Protein AF-0000000087417021 (afdb_homodimer)

pLDDT: mean 82.57, std 13.75, range [22.78, 98.38]

Secondary structure (DSSP, 8-state):
-EEPPS-TT-HHHHHHHHHHHHHTT--TT-HHHHHHHHHHHHHHHHHHHH-HHHHHHHHHHHHHHHHHHHTS-EEEEEESS-S-EEESSS-----SEEEEESSS-EEEEEEEEE--SSTTPPEEEEHHHHHHHHHHHHHHT--EEEEEEETTTTEEEEEEGGGS-TTSSEEEE-HHHHHHT--GGGGT--EEEE-SPEEEEEEE-TTS--BPPTTS-----EEEEEEEETTEE--SHHHHHHHHHHHHHS--SEEEEEEEEETTEEEEEEEEEE----S-TT--S---EEEEEHHHHHHHHHHHHH-TTSS---SS-SS-HHHH-----TT---SSS-EEEE-----TT---------/-EEPPS-TT-HHHHHHHHHHHHHTT--TTSHHHHHHHHHHHHHHHHHHHH-HHHHHHHHHHHHHHHHHHHTS-EEEEEESS-S-EEESSS-----SEEEEESSS-EEEEEEEEE--SSTTPPEEEEHHHHHHHHHHHHHHT--EEEEEEETTTTEEEEEEGGGS-TTSSEEEE-HHHHHHT--GGGGT--EEEE-SPEEEEEEE-TTS--B--TTS-----EEEEEEEETTEE--SHHHHHHHHHHHHHS--SEEEEEEEEETTEEEEEEEEEE----S-TT------EEEEEHHHHHHHHHHHHH-TTSS---SS-SS-HHHH-----TT---SSS-EEEE-----TT---------

Nearest PDB structures (foldseek):
  2eo0-assembly2_A  TM=8.289E-01  e=4.405E-05  Sulfurisphaera tokodaii str. 7
  2wcw-assembly1_B  TM=7.571E-01  e=2.626E-05  Archaeoglobus fulgidus
  5bjr-assembly1_A  TM=3.533E-01  e=1.625E+00  Caenorhabditis elegans
  2raq-assembly1_A  TM=2.722E-01  e=2.166E+00  Methanothermobacter thermautotrophicus str. Delta H
  7jsr-assembly1_A  TM=1.990E-01  e=1.823E+00  Mycolicibacterium smegmatis MC2 155

Structure (mmCIF, N/CA/C/O backbone):
data_AF-0000000087417021-model_v1
#
loop_
_entity.id
_entity.type
_entity.pdbx_description
1 polymer 'Uncharacterized protein'
#
loop_
_atom_site.group_PDB
_atom_site.id
_atom_site.type_symbol
_atom_site.label_atom_id
_atom_site.label_alt_id
_atom_site.label_comp_id
_atom_site.label_asym_id
_atom_site.label_entity_id
_atom_site.label_seq_id
_atom_site.pdbx_PDB_ins_code
_atom_site.Cartn_x
_atom_site.Cartn_y
_atom_site.Cartn_z
_atom_site.occupancy
_atom_site.B_iso_or_equiv
_atom_site.auth_seq_id
_atom_site.auth_comp_id
_atom_site.auth_asym_id
_atom_site.auth_atom_id
_atom_site.pdbx_PDB_model_num
ATOM 1 N N . MET A 1 1 ? 10.109 14.477 8.867 1 87.25 1 MET A N 1
ATOM 2 C CA . MET A 1 1 ? 9.781 13.367 7.973 1 87.25 1 MET A CA 1
ATOM 3 C C . MET A 1 1 ? 9.703 13.836 6.523 1 87.25 1 MET A C 1
ATOM 5 O O . MET A 1 1 ? 9.336 14.984 6.258 1 87.25 1 MET A O 1
ATOM 9 N N . LEU A 1 2 ? 10.109 12.914 5.672 1 86.69 2 LEU A N 1
ATOM 10 C CA . LEU A 1 2 ? 10.094 13.219 4.246 1 86.69 2 LEU A CA 1
ATOM 11 C C . LEU A 1 2 ? 9.102 12.328 3.512 1 86.69 2 LEU A C 1
ATOM 13 O O . LEU A 1 2 ? 8.977 11.141 3.822 1 86.69 2 LEU A O 1
ATOM 17 N N . ARG A 1 3 ? 8.469 13.016 2.643 1 86.06 3 ARG A N 1
ATOM 18 C CA . ARG A 1 3 ? 7.586 12.266 1.76 1 86.06 3 ARG A CA 1
ATOM 19 C C . ARG A 1 3 ? 8.344 11.734 0.547 1 86.06 3 ARG A C 1
ATOM 21 O O . ARG A 1 3 ? 9.047 12.484 -0.127 1 86.06 3 ARG A O 1
ATOM 28 N N . HIS A 1 4 ? 8.164 10.43 0.306 1 83.81 4 HIS A N 1
ATOM 29 C CA . HIS A 1 4 ? 8.797 9.844 -0.87 1 83.81 4 HIS A CA 1
ATOM 30 C C . HIS A 1 4 ? 8.055 10.227 -2.145 1 83.81 4 HIS A C 1
ATOM 32 O O . HIS A 1 4 ? 6.824 10.312 -2.148 1 83.81 4 HIS A O 1
ATOM 38 N N . PRO A 1 5 ? 8.852 10.523 -3.082 1 69.94 5 PRO A N 1
ATOM 39 C CA . PRO A 1 5 ? 8.172 10.758 -4.359 1 69.94 5 PRO A CA 1
ATOM 40 C C . PRO A 1 5 ? 7.461 9.516 -4.887 1 69.94 5 PRO A C 1
ATOM 42 O O . PRO A 1 5 ? 7.855 8.391 -4.562 1 69.94 5 PRO A O 1
ATOM 45 N N . VAL A 1 6 ? 6.25 9.766 -5.211 1 58.97 6 VAL A N 1
ATOM 46 C CA . VAL A 1 6 ? 5.562 8.602 -5.754 1 58.97 6 VAL A CA 1
ATOM 47 C C . VAL A 1 6 ? 6.48 7.871 -6.734 1 58.97 6 VAL A C 1
ATOM 49 O O . VAL A 1 6 ? 7.414 8.469 -7.281 1 58.97 6 VAL A O 1
ATOM 52 N N . ASP A 1 7 ? 6.125 6.48 -7.078 1 58.25 7 ASP A N 1
ATOM 53 C CA . ASP A 1 7 ? 6.855 5.422 -7.773 1 58.25 7 ASP A CA 1
ATOM 54 C C . ASP A 1 7 ? 7.426 5.926 -9.094 1 58.25 7 ASP A C 1
ATOM 56 O O . ASP A 1 7 ? 6.691 6.074 -10.078 1 58.25 7 ASP A O 1
ATOM 60 N N . PRO A 1 8 ? 8.734 6.426 -8.961 1 53.34 8 PRO A N 1
ATOM 61 C CA . PRO A 1 8 ? 9.328 6.785 -10.25 1 53.34 8 PRO A CA 1
ATOM 62 C C . PRO A 1 8 ? 9.078 5.727 -11.328 1 53.34 8 PRO A C 1
ATOM 64 O O . PRO A 1 8 ? 9.023 6.051 -12.516 1 53.34 8 PRO A O 1
ATOM 67 N N . LYS A 1 9 ? 8.953 4.586 -10.852 1 56.19 9 LYS A N 1
ATOM 68 C CA . LYS A 1 9 ? 8.797 3.523 -11.836 1 56.19 9 LYS A CA 1
ATOM 69 C C . LYS A 1 9 ? 7.359 3.459 -12.359 1 56.19 9 LYS A C 1
ATOM 71 O O . LYS A 1 9 ? 7.098 2.846 -13.398 1 56.19 9 LYS A O 1
ATOM 76 N N . ASN A 1 10 ? 6.496 4.191 -11.828 1 60.44 10 ASN A N 1
ATOM 77 C CA . ASN A 1 10 ? 5.102 4.41 -12.188 1 60.44 10 ASN A CA 1
ATOM 78 C C . ASN A 1 10 ? 4.336 3.096 -12.297 1 60.44 10 ASN A C 1
ATOM 80 O O . ASN A 1 10 ? 3.545 2.908 -13.219 1 60.44 10 ASN A O 1
ATOM 84 N N . PHE A 1 11 ? 4.66 2.156 -11.406 1 63.78 11 PHE A N 1
ATOM 85 C CA . PHE A 1 11 ? 4 0.858 -11.508 1 63.78 11 PHE A CA 1
ATOM 86 C C . PHE A 1 11 ? 2.506 0.986 -11.234 1 63.78 11 PHE A C 1
ATOM 88 O O . PHE A 1 11 ? 1.696 0.284 -11.844 1 63.78 11 PHE A O 1
ATOM 95 N N . SER A 1 12 ? 2.268 1.925 -10.375 1 66.75 12 SER A N 1
ATOM 96 C CA . SER A 1 12 ? 0.853 2.121 -10.078 1 66.75 12 SER A CA 1
ATOM 97 C C . SER A 1 12 ? 0.086 2.566 -11.32 1 66.75 12 SER A C 1
ATOM 99 O O . SER A 1 12 ? -1.055 2.15 -11.531 1 66.75 12 SER A O 1
ATOM 101 N N . LEU A 1 13 ? 0.725 3.381 -12.008 1 68 13 LEU A N 1
ATOM 102 C CA . LEU A 1 13 ? 0.108 3.818 -13.258 1 68 13 LEU A CA 1
ATOM 103 C C . LEU A 1 13 ? -0.045 2.65 -14.227 1 68 13 LEU A C 1
ATOM 105 O O . LEU A 1 13 ? -1.107 2.471 -14.82 1 68 13 LEU A O 1
ATOM 109 N N . ILE A 1 14 ? 0.967 1.847 -14.281 1 71.19 14 ILE A N 1
ATOM 110 C CA . ILE A 1 14 ? 0.959 0.707 -15.188 1 71.19 14 ILE A CA 1
ATOM 111 C C . ILE A 1 14 ? -0.133 -0.277 -14.773 1 71.19 14 ILE A C 1
ATOM 113 O O . ILE A 1 14 ? -0.835 -0.829 -15.625 1 71.19 14 ILE A O 1
ATOM 117 N N . GLN A 1 15 ? -0.227 -0.373 -13.547 1 73.31 15 GLN A N 1
ATOM 118 C CA . GLN A 1 15 ? -1.258 -1.268 -13.031 1 73.31 15 GLN A CA 1
ATOM 119 C C . GLN A 1 15 ? -2.652 -0.763 -13.383 1 73.31 15 GLN A C 1
ATOM 121 O O . GLN A 1 15 ? -3.523 -1.548 -13.766 1 73.31 15 GLN A O 1
ATOM 126 N N . SER A 1 16 ? -2.801 0.508 -13.195 1 70.69 16 SER A N 1
ATOM 127 C CA . SER A 1 16 ? -4.098 1.087 -13.523 1 70.69 16 SER A CA 1
ATOM 128 C C . SER A 1 16 ? -4.418 0.928 -15.008 1 70.69 16 SER A C 1
ATOM 130 O O . SER A 1 16 ? -5.555 0.612 -15.375 1 70.69 16 SER A O 1
ATOM 132 N N . ILE A 1 17 ? -3.451 1.099 -15.75 1 73.31 17 ILE A N 1
ATOM 133 C CA . ILE A 1 17 ? -3.637 0.985 -17.188 1 73.31 17 ILE A CA 1
ATOM 134 C C . ILE A 1 17 ? -3.926 -0.467 -17.562 1 73.31 17 ILE A C 1
ATOM 136 O O . ILE A 1 17 ? -4.789 -0.741 -18.406 1 73.31 17 ILE A O 1
ATOM 140 N N . ASP A 1 18 ? -3.199 -1.323 -16.969 1 74.69 18 ASP A N 1
ATOM 141 C CA . ASP A 1 18 ? -3.418 -2.742 -17.219 1 74.69 18 ASP A CA 1
ATOM 142 C C . ASP A 1 18 ? -4.828 -3.164 -16.828 1 74.69 18 ASP A C 1
ATOM 144 O O . ASP A 1 18 ? -5.449 -3.994 -17.5 1 74.69 18 ASP A O 1
ATOM 148 N N . ASP A 1 19 ? -5.273 -2.662 -15.75 1 73.25 19 ASP A N 1
ATOM 149 C CA . ASP A 1 19 ? -6.629 -2.959 -15.297 1 73.25 19 ASP A CA 1
ATOM 150 C C . ASP A 1 19 ? -7.664 -2.521 -16.328 1 73.25 19 ASP A C 1
ATOM 152 O O . ASP A 1 19 ? -8.633 -3.24 -16.594 1 73.25 19 ASP A O 1
ATOM 156 N N . ILE A 1 20 ? -7.461 -1.323 -16.781 1 71.38 20 ILE A N 1
ATOM 157 C CA . ILE A 1 20 ? -8.375 -0.808 -17.797 1 71.38 20 ILE A CA 1
ATOM 158 C C . ILE A 1 20 ? -8.281 -1.661 -19.062 1 71.38 20 ILE A C 1
ATOM 160 O O . ILE A 1 20 ? -9.297 -1.974 -19.688 1 71.38 20 ILE A O 1
ATOM 164 N N . ALA A 1 21 ? -7.086 -1.982 -19.375 1 75.06 21 ALA A N 1
ATOM 165 C CA . ALA A 1 21 ? -6.871 -2.811 -20.562 1 75.06 21 ALA A CA 1
ATOM 166 C C . ALA A 1 21 ? -7.566 -4.16 -20.422 1 75.06 21 ALA A C 1
ATOM 168 O O . ALA A 1 21 ? -8.242 -4.617 -21.344 1 75.06 21 ALA A O 1
ATOM 169 N N . ARG A 1 22 ? -7.492 -4.703 -19.328 1 75.56 22 ARG A N 1
ATOM 170 C CA . ARG A 1 22 ? -8.094 -6.004 -19.062 1 75.56 22 ARG A CA 1
ATOM 171 C C . ARG A 1 22 ? -9.617 -5.914 -19.078 1 75.56 22 ARG A C 1
ATOM 173 O O . ARG A 1 22 ? -10.289 -6.793 -19.641 1 75.56 22 ARG A O 1
ATOM 180 N N . ALA A 1 23 ? -10.047 -4.922 -18.453 1 70.94 23 ALA A N 1
ATOM 181 C CA . ALA A 1 23 ? -11.492 -4.727 -18.406 1 70.94 23 ALA A CA 1
ATOM 182 C C . ALA A 1 23 ? -12.078 -4.594 -19.797 1 70.94 23 ALA A C 1
ATOM 184 O O . ALA A 1 23 ? -13.234 -4.953 -20.031 1 70.94 23 ALA A O 1
ATOM 185 N N . ASN A 1 24 ? -11.258 -4.168 -20.656 1 73.19 24 ASN A N 1
ATOM 186 C CA . ASN A 1 24 ? -11.727 -3.963 -22.016 1 73.19 24 ASN A CA 1
ATOM 187 C C . ASN A 1 24 ? -11.156 -5.012 -22.969 1 73.19 24 ASN A C 1
ATOM 189 O O . ASN A 1 24 ? -11.297 -4.895 -24.188 1 73.19 24 ASN A O 1
ATOM 193 N N . GLN A 1 25 ? 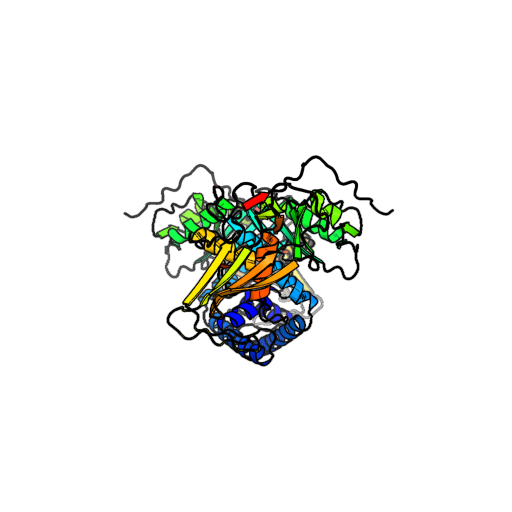-10.445 -5.98 -22.391 1 75.31 25 GLN A N 1
ATOM 194 C CA . GLN A 1 25 ? -9.867 -7.102 -23.125 1 75.31 25 GLN A CA 1
ATOM 195 C C . GLN A 1 25 ? -8.93 -6.605 -24.234 1 75.31 25 GLN A C 1
ATOM 197 O O . GLN A 1 25 ? -9.031 -7.035 -25.375 1 75.31 25 GLN A O 1
ATOM 202 N N . LEU A 1 26 ? -8.156 -5.605 -23.875 1 75.69 26 LEU A N 1
ATOM 203 C CA . LEU A 1 26 ? -7.18 -5.043 -24.797 1 75.69 26 LEU A CA 1
ATOM 204 C C . LEU A 1 26 ? -5.754 -5.332 -24.344 1 75.69 26 LEU A C 1
ATOM 206 O O . LEU A 1 26 ? -5.469 -5.293 -23.141 1 75.69 26 LEU A O 1
ATOM 210 N N . PRO A 1 27 ? -4.957 -5.625 -25.375 1 76.31 27 PRO A N 1
ATOM 211 C CA . PRO A 1 27 ? -3.553 -5.805 -25 1 76.31 27 PRO A CA 1
ATOM 212 C C . PRO A 1 27 ? -2.865 -4.488 -24.641 1 76.31 27 PRO A C 1
ATOM 214 O O . PRO A 1 27 ? -3.035 -3.488 -25.344 1 76.31 27 PRO A O 1
ATOM 217 N N . ILE A 1 28 ? -2.088 -4.445 -23.656 1 74.06 28 ILE A N 1
ATOM 218 C CA . ILE A 1 28 ? -1.475 -3.217 -23.156 1 74.06 28 ILE A CA 1
ATOM 219 C C . ILE A 1 28 ? -0.348 -2.787 -24.094 1 74.06 28 ILE A C 1
ATOM 221 O O . ILE A 1 28 ? 0.026 -1.611 -24.125 1 74.06 28 ILE A O 1
ATOM 225 N N . THR A 1 29 ? 0.204 -3.695 -24.891 1 72.94 29 THR A N 1
ATOM 226 C CA . THR A 1 29 ? 1.403 -3.41 -25.672 1 72.94 29 THR A CA 1
ATOM 227 C C . THR A 1 29 ? 1.037 -2.816 -27.031 1 72.94 29 THR A C 1
ATOM 229 O O . THR A 1 29 ? 1.891 -2.252 -27.719 1 72.94 29 THR A O 1
ATOM 232 N N . GLU A 1 30 ? -0.246 -2.881 -27.312 1 73.75 30 GLU A N 1
ATOM 233 C CA . GLU A 1 30 ? -0.657 -2.375 -28.609 1 73.75 30 GLU A CA 1
ATOM 234 C C . GLU A 1 30 ? -0.931 -0.875 -28.562 1 73.75 30 GLU A C 1
ATOM 236 O O . GLU A 1 30 ? -1.575 -0.388 -27.641 1 73.75 30 GLU A O 1
ATOM 241 N N . ASN A 1 31 ? -0.441 -0.189 -29.516 1 70.25 31 ASN A N 1
ATOM 242 C CA . ASN A 1 31 ? -0.551 1.266 -29.562 1 70.25 31 ASN A CA 1
ATOM 243 C C . ASN A 1 31 ? -2.008 1.718 -29.578 1 70.25 31 ASN A C 1
ATOM 245 O O . ASN A 1 31 ? -2.371 2.672 -28.891 1 70.25 31 ASN A O 1
ATOM 249 N N . LYS A 1 32 ? -2.756 1.063 -30.391 1 71.56 32 LYS A N 1
ATOM 250 C CA . LYS A 1 32 ? -4.164 1.439 -30.484 1 71.56 32 LYS A CA 1
ATOM 251 C C . LYS A 1 32 ? -4.852 1.304 -29.125 1 71.56 32 LYS A C 1
ATOM 253 O O . LYS A 1 32 ? -5.676 2.143 -28.75 1 71.56 32 LYS A O 1
ATOM 258 N N . THR A 1 33 ? -4.457 0.34 -28.453 1 73.88 33 THR A N 1
ATOM 259 C CA . THR A 1 33 ? -5.012 0.099 -27.125 1 73.88 33 THR A CA 1
ATOM 260 C C . THR A 1 33 ? -4.598 1.203 -26.172 1 73.88 33 THR A C 1
ATOM 262 O O . THR A 1 33 ? -5.402 1.646 -25.344 1 73.88 33 THR A O 1
ATOM 265 N N . GLN A 1 34 ? -3.441 1.689 -26.391 1 72 34 GLN A N 1
ATOM 266 C CA . GLN A 1 34 ? -2.93 2.723 -25.5 1 72 34 GLN A CA 1
ATOM 267 C C . GLN A 1 34 ? -3.746 4.008 -25.625 1 72 34 GLN A C 1
ATOM 269 O O . GLN A 1 34 ? -4.027 4.668 -24.625 1 72 34 GLN A O 1
ATOM 274 N N . GLU A 1 35 ? -4.121 4.273 -26.781 1 72.81 35 GLU A N 1
ATOM 275 C CA . GLU A 1 35 ? -4.926 5.473 -27 1 72.81 35 GLU A CA 1
ATOM 276 C C . GLU A 1 35 ? -6.293 5.352 -26.344 1 72.81 35 GLU A C 1
ATOM 278 O O . GLU A 1 35 ? -6.781 6.309 -25.734 1 72.81 35 GLU A O 1
ATOM 283 N N . LEU A 1 36 ? -6.848 4.219 -26.516 1 75.88 36 LEU A N 1
ATOM 284 C CA . LEU A 1 36 ? -8.148 3.977 -25.906 1 75.88 36 LEU A CA 1
ATOM 285 C C . LEU A 1 36 ? -8.062 4.023 -24.391 1 75.88 36 LEU A C 1
ATOM 287 O O . LEU A 1 36 ? -8.961 4.539 -23.719 1 75.88 36 LEU A O 1
ATOM 291 N N . LEU A 1 37 ? -7.043 3.525 -23.938 1 73.75 37 LEU A N 1
ATOM 292 C CA . LEU A 1 37 ? -6.82 3.504 -22.5 1 73.75 37 LEU A CA 1
ATOM 293 C C . LEU A 1 37 ? -6.648 4.918 -21.953 1 73.75 37 LEU A C 1
ATOM 295 O O . LEU A 1 37 ? -7.156 5.242 -20.875 1 73.75 37 LEU A O 1
ATOM 299 N N . LEU A 1 38 ? -6.062 5.668 -22.75 1 70.69 38 LEU A N 1
ATOM 300 C CA . LEU A 1 38 ? -5.852 7.051 -22.344 1 70.69 38 LEU A CA 1
ATOM 301 C C . LEU A 1 38 ? -7.168 7.816 -22.312 1 70.69 38 LEU A C 1
ATOM 303 O O . LEU A 1 38 ? -7.387 8.648 -21.422 1 70.69 38 LEU A O 1
ATOM 307 N N . GLU A 1 39 ? -7.934 7.5 -23.188 1 74.88 39 GLU A N 1
ATOM 308 C CA . GLU A 1 39 ? -9.242 8.141 -23.219 1 74.88 39 GLU A CA 1
ATOM 309 C C . GLU A 1 39 ? -10.07 7.758 -22 1 74.88 39 GLU A C 1
ATOM 311 O O . GLU A 1 39 ? -10.758 8.602 -21.422 1 74.88 39 GLU A O 1
ATOM 316 N N . LYS A 1 40 ? -10.008 6.605 -21.672 1 74.62 40 LYS A N 1
ATOM 317 C CA . LYS A 1 40 ? -10.766 6.129 -20.516 1 74.62 40 LYS A CA 1
ATOM 318 C C . LYS A 1 40 ? -10.219 6.723 -19.219 1 74.62 40 LYS A C 1
ATOM 320 O O . LYS A 1 40 ? -10.977 7.039 -18.297 1 74.62 40 LYS A O 1
ATOM 325 N N . LEU A 1 41 ? -8.977 6.812 -19.234 1 70.75 41 LEU A N 1
ATOM 326 C CA . LEU A 1 41 ? -8.336 7.414 -18.078 1 70.75 41 LEU A CA 1
ATOM 327 C C . LEU A 1 41 ? -8.727 8.883 -17.938 1 70.75 41 LEU A C 1
ATOM 329 O O . LEU A 1 41 ? -8.992 9.359 -16.828 1 70.75 41 LEU A O 1
ATOM 333 N N . THR A 1 42 ? -8.789 9.477 -19.031 1 69.69 42 THR A N 1
ATOM 334 C CA . THR A 1 42 ? -9.164 10.883 -19.031 1 69.69 42 THR A CA 1
ATOM 335 C C . THR A 1 42 ? -10.602 11.062 -18.547 1 69.69 42 THR A C 1
ATOM 337 O O . THR A 1 42 ? -10.898 11.969 -17.766 1 69.69 42 THR A O 1
ATOM 340 N N . SER A 1 43 ? -11.367 10.234 -19.016 1 74.31 43 SER A N 1
ATOM 341 C CA . SER A 1 43 ? -12.766 10.297 -18.625 1 74.31 43 SER A CA 1
ATOM 342 C C . SER A 1 43 ? -12.938 10.039 -17.125 1 74.31 43 SER A C 1
ATOM 344 O O . SER A 1 43 ? -13.734 10.695 -16.453 1 74.31 43 SER A O 1
ATOM 346 N N . SER A 1 44 ? -12.203 9.133 -16.688 1 71.19 44 SER A N 1
ATOM 347 C CA . SER A 1 44 ? -12.25 8.805 -15.266 1 71.19 44 SER A CA 1
ATOM 348 C C . SER A 1 44 ? -11.758 9.969 -14.414 1 71.19 44 SER A C 1
ATOM 350 O O . SER A 1 44 ? -12.336 10.273 -13.367 1 71.19 44 SER A O 1
ATOM 352 N N . LEU A 1 45 ? -10.75 10.57 -14.859 1 70.44 45 LEU A N 1
ATOM 353 C CA . LEU A 1 45 ? -10.211 11.719 -14.148 1 70.44 45 LEU A CA 1
ATOM 354 C C . LEU A 1 45 ? -11.227 12.859 -14.094 1 70.44 45 LEU A C 1
ATOM 356 O O . LEU A 1 45 ? -11.406 13.484 -13.047 1 70.44 45 LEU A O 1
ATOM 360 N N . ARG A 1 46 ? -11.82 13.039 -15.141 1 72.81 46 ARG A N 1
ATOM 361 C CA . ARG A 1 46 ? -12.812 14.109 -15.211 1 72.81 46 ARG A CA 1
ATOM 362 C C . ARG A 1 46 ? -13.977 13.836 -14.266 1 72.81 46 ARG A C 1
ATOM 364 O O . ARG A 1 46 ? -14.5 14.758 -13.633 1 72.81 46 ARG A O 1
ATOM 371 N N . GLU A 1 47 ? -14.32 12.617 -14.195 1 73.81 47 GLU A N 1
ATOM 372 C CA . GLU A 1 47 ? -15.406 12.227 -13.305 1 73.81 47 GLU A CA 1
ATOM 373 C C . GLU A 1 47 ? -15.023 12.445 -11.844 1 73.81 47 GLU A C 1
ATOM 375 O O . GLU A 1 47 ? -15.836 12.898 -11.039 1 73.81 47 GLU A O 1
ATOM 380 N N . HIS A 1 48 ? -13.859 12.203 -11.57 1 69.69 48 HIS A N 1
ATOM 381 C CA . HIS A 1 48 ? -13.383 12.359 -10.195 1 69.69 48 HIS A CA 1
ATOM 382 C C . HIS A 1 48 ? -13.281 13.836 -9.812 1 69.69 48 HIS A C 1
ATOM 384 O O . HIS A 1 48 ? -13.633 14.219 -8.695 1 69.69 48 HIS A O 1
ATOM 390 N N . VAL A 1 49 ? -12.781 14.578 -10.727 1 69.56 49 VAL A N 1
ATOM 391 C CA . VAL A 1 49 ? -12.586 16 -10.469 1 69.56 49 VAL A CA 1
ATOM 392 C C . VAL A 1 49 ? -13.945 16.703 -10.367 1 69.56 49 VAL A C 1
ATOM 394 O O . VAL A 1 49 ? -14.109 17.641 -9.586 1 69.56 49 VAL A O 1
ATOM 397 N N . ALA A 1 50 ? -14.789 16.109 -11.109 1 72.12 50 ALA A N 1
ATOM 398 C CA . ALA A 1 50 ? -16.125 16.719 -11.102 1 72.12 50 ALA A CA 1
ATOM 399 C C . ALA A 1 50 ? -16.875 16.391 -9.812 1 72.12 50 ALA A C 1
ATOM 401 O O . ALA A 1 50 ? -17.75 17.141 -9.398 1 72.12 50 ALA A O 1
ATOM 402 N N . HIS A 1 51 ? -16.5 15.234 -9.227 1 73.25 51 HIS A N 1
ATOM 403 C CA . HIS A 1 51 ? -17.141 14.844 -7.977 1 73.25 51 HIS A CA 1
ATOM 404 C C . HIS A 1 51 ? -16.422 15.453 -6.777 1 73.25 51 HIS A C 1
ATOM 406 O O . HIS A 1 51 ? -15.508 14.852 -6.219 1 73.25 51 HIS A O 1
ATOM 412 N N . GLY A 1 52 ? -16.828 16.531 -6.281 1 69.75 52 GLY A N 1
ATOM 413 C CA . GLY A 1 52 ? -16.219 17.328 -5.23 1 69.75 52 GLY A CA 1
ATOM 414 C C . GLY A 1 52 ? -15.969 16.547 -3.957 1 69.75 52 GLY A C 1
ATOM 415 O O . GLY A 1 52 ? -14.891 16.641 -3.361 1 69.75 52 GLY A O 1
ATOM 416 N N . ALA A 1 53 ? -16.906 15.641 -3.635 1 72.88 53 ALA A N 1
ATOM 417 C CA . ALA A 1 53 ? -16.812 14.914 -2.373 1 72.88 53 ALA A CA 1
ATOM 418 C C . ALA A 1 53 ? -15.617 13.969 -2.365 1 72.88 53 ALA A C 1
ATOM 420 O O . ALA A 1 53 ? -14.938 13.828 -1.346 1 72.88 53 ALA A O 1
ATOM 421 N N . ARG A 1 54 ? -15.312 13.352 -3.434 1 74.44 54 ARG A N 1
ATOM 422 C CA . ARG A 1 54 ? -14.188 12.422 -3.531 1 74.44 54 ARG A CA 1
ATOM 423 C C . ARG A 1 54 ? -12.859 13.164 -3.459 1 74.44 54 ARG A C 1
ATOM 425 O O . ARG A 1 54 ? -11.906 12.68 -2.838 1 74.44 54 ARG A O 1
ATOM 432 N N . LEU A 1 55 ? -12.836 14.25 -4.016 1 76.25 55 LEU A N 1
ATOM 433 C CA . LEU A 1 55 ? -11.617 15.055 -3.994 1 76.25 55 LEU A CA 1
ATOM 434 C C . LEU A 1 55 ? -11.305 15.531 -2.58 1 76.25 55 LEU A C 1
ATOM 436 O O . LEU A 1 55 ? -10.148 15.516 -2.154 1 76.25 55 LEU A O 1
ATOM 440 N N . HIS A 1 56 ? -12.391 15.898 -1.916 1 79.75 56 HIS A N 1
ATOM 441 C CA . HIS A 1 56 ? -12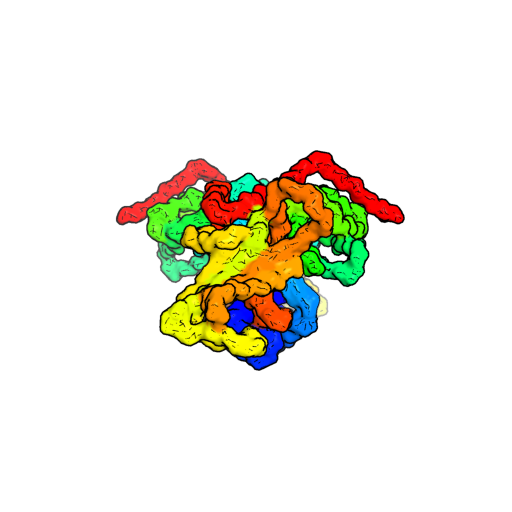.211 16.375 -0.546 1 79.75 56 HIS A CA 1
ATOM 442 C C . HIS A 1 56 ? -11.766 15.234 0.37 1 79.75 56 HIS A C 1
ATOM 444 O O . HIS A 1 56 ? -10.977 15.445 1.291 1 79.75 56 HIS A O 1
ATOM 450 N N . GLY A 1 57 ? -12.359 14.117 0.062 1 82.75 57 GLY A N 1
ATOM 451 C CA . GLY A 1 57 ? -11.93 12.953 0.823 1 82.75 57 GLY A CA 1
ATOM 452 C C . GLY A 1 57 ? -10.453 12.633 0.638 1 82.75 57 GLY A C 1
ATOM 453 O O . GLY A 1 57 ? -9.734 12.406 1.613 1 82.75 57 GLY A O 1
ATOM 454 N N . PHE A 1 58 ? -10.07 12.727 -0.55 1 82.81 58 PHE A N 1
ATOM 455 C CA . PHE A 1 58 ? -8.664 12.461 -0.85 1 82.81 58 PHE A CA 1
ATOM 456 C C . PHE A 1 58 ? -7.77 13.516 -0.215 1 82.81 58 PHE A C 1
ATOM 458 O O . PHE A 1 58 ? -6.727 13.188 0.355 1 82.81 58 PHE A O 1
ATOM 465 N N . ARG A 1 59 ? -8.156 14.711 -0.374 1 85.5 59 ARG A N 1
ATOM 466 C CA . ARG A 1 59 ? -7.371 15.805 0.193 1 85.5 59 ARG A CA 1
ATOM 467 C C . ARG A 1 59 ? -7.254 15.664 1.707 1 85.5 59 ARG A C 1
ATOM 469 O O . ARG A 1 59 ? -6.184 15.898 2.273 1 85.5 59 ARG A O 1
ATOM 476 N N . THR A 1 60 ? -8.344 15.297 2.311 1 91.31 60 THR A N 1
ATOM 477 C CA . THR A 1 60 ? -8.336 15.133 3.76 1 91.31 60 THR A CA 1
ATOM 478 C C . THR A 1 60 ? -7.402 14 4.172 1 91.31 60 THR A C 1
ATOM 480 O O . THR A 1 60 ? -6.68 14.109 5.164 1 91.31 60 THR A O 1
ATOM 483 N N . GLN A 1 61 ? -7.422 12.93 3.432 1 92.12 61 GLN A N 1
ATOM 484 C CA . GLN A 1 61 ? -6.527 11.812 3.709 1 92.12 61 GLN A CA 1
ATOM 485 C C . GLN A 1 61 ? -5.066 12.242 3.596 1 92.12 61 GLN A C 1
ATOM 487 O O . GLN A 1 61 ? -4.258 11.953 4.48 1 92.12 61 GLN A O 1
ATOM 492 N N . SER A 1 62 ? -4.785 12.945 2.568 1 89.69 62 SER A N 1
ATOM 493 C CA . SER A 1 62 ? -3.424 13.43 2.373 1 89.69 62 SER A CA 1
ATOM 494 C C . SER A 1 62 ? -3.021 14.406 3.469 1 89.69 62 SER A C 1
ATOM 496 O O . SER A 1 62 ? -1.884 14.383 3.943 1 89.69 62 SER A O 1
ATOM 498 N N . MET A 1 63 ? -3.928 15.242 3.76 1 92.94 63 MET A N 1
ATOM 499 C CA . MET A 1 63 ? -3.676 16.219 4.82 1 92.94 63 MET A CA 1
ATOM 500 C C . MET A 1 63 ? -3.33 15.508 6.129 1 92.94 63 MET A C 1
ATOM 502 O O . MET A 1 63 ? -2.393 15.906 6.824 1 92.94 63 MET A O 1
ATOM 506 N N . PHE A 1 64 ? -4.078 14.477 6.434 1 96.75 64 PHE A N 1
ATOM 507 C CA . PHE A 1 64 ? -3.818 13.75 7.668 1 96.75 64 PHE A CA 1
ATOM 508 C C . PHE A 1 64 ? -2.385 13.234 7.703 1 96.75 64 PHE A C 1
ATOM 510 O O . PHE A 1 64 ? -1.696 13.367 8.719 1 96.75 64 PHE A O 1
ATOM 517 N N . ALA A 1 65 ? -1.983 12.633 6.633 1 94.69 65 ALA A N 1
ATOM 518 C CA . ALA A 1 65 ? -0.633 12.086 6.559 1 94.69 65 ALA A CA 1
ATOM 519 C C . ALA A 1 65 ? 0.417 13.172 6.766 1 94.69 65 ALA A C 1
ATOM 521 O O . ALA A 1 65 ? 1.396 12.969 7.488 1 94.69 65 ALA A O 1
ATOM 522 N N . HIS A 1 66 ? 0.236 14.289 6.199 1 92.69 66 HIS A N 1
ATOM 523 C CA . HIS A 1 66 ? 1.179 15.391 6.324 1 92.69 66 HIS A CA 1
ATOM 524 C C . HIS A 1 66 ? 1.197 15.938 7.75 1 92.69 66 HIS A C 1
ATOM 526 O O . HIS A 1 66 ? 2.262 16.266 8.281 1 92.69 66 HIS A O 1
ATOM 532 N N . VAL A 1 67 ? 0.009 16.047 8.25 1 94.69 67 VAL A N 1
ATOM 533 C CA . VAL A 1 67 ? -0.11 16.531 9.617 1 94.69 67 VAL A CA 1
ATOM 534 C C . VAL A 1 67 ? 0.628 15.578 10.57 1 94.69 67 VAL A C 1
ATOM 536 O O . VAL A 1 67 ? 1.454 16.016 11.375 1 94.69 67 VAL A O 1
ATOM 539 N N . ALA A 1 68 ? 0.346 14.32 10.43 1 95.5 68 ALA A N 1
ATOM 540 C CA . ALA A 1 68 ? 1.002 13.328 11.273 1 95.5 68 ALA A CA 1
ATOM 541 C C . ALA A 1 68 ? 2.518 13.367 11.094 1 95.5 68 ALA A C 1
ATOM 543 O O . ALA A 1 68 ? 3.266 13.25 12.07 1 95.5 68 ALA A O 1
ATOM 544 N N . ALA A 1 69 ? 2.938 13.547 9.922 1 93.44 69 ALA A N 1
ATOM 545 C CA . ALA A 1 69 ? 4.363 13.578 9.609 1 93.44 69 ALA A CA 1
ATOM 546 C C . ALA A 1 69 ? 5.031 14.805 10.227 1 93.44 69 ALA A C 1
ATOM 548 O O . ALA A 1 69 ? 6.172 14.727 10.688 1 93.44 69 ALA A O 1
ATOM 549 N N . ALA A 1 70 ? 4.34 15.859 10.234 1 90.75 70 ALA A N 1
ATOM 550 C CA . ALA A 1 70 ? 4.914 17.141 10.648 1 90.75 70 ALA A CA 1
ATOM 551 C C . ALA A 1 70 ? 4.98 17.234 12.172 1 90.75 70 ALA A C 1
ATOM 553 O O . ALA A 1 70 ? 5.766 18.016 12.711 1 90.75 70 ALA A O 1
ATOM 554 N N . MET A 1 71 ? 4.188 16.469 12.852 1 91.06 71 MET A N 1
ATOM 555 C CA . MET A 1 71 ? 4.098 16.594 14.305 1 91.06 71 MET A CA 1
ATOM 556 C C . MET A 1 71 ? 5.266 15.883 14.977 1 91.06 71 MET A C 1
ATOM 558 O O . MET A 1 71 ? 5.496 16.062 16.172 1 91.06 71 MET A O 1
ATOM 562 N N . GLY A 1 72 ? 5.969 15.031 14.312 1 86.94 72 GLY A N 1
ATOM 563 C CA . GLY A 1 72 ? 7.305 14.648 14.742 1 86.94 72 GLY A CA 1
ATOM 564 C C . GLY A 1 72 ? 7.34 13.312 15.461 1 86.94 72 GLY A C 1
ATOM 565 O O . GLY A 1 72 ? 8.414 12.805 15.789 1 86.94 72 GLY A O 1
ATOM 566 N N . GLU A 1 73 ? 6.227 12.703 15.75 1 91 73 GLU A N 1
ATOM 567 C CA . GLU A 1 73 ? 6.219 11.484 16.547 1 91 73 GLU A CA 1
ATOM 568 C C . GLU A 1 73 ? 6.281 10.242 15.664 1 91 73 GLU A C 1
ATOM 570 O O . GLU A 1 73 ? 6.547 9.141 16.156 1 91 73 GLU A O 1
ATOM 575 N N . CYS A 1 74 ? 6.047 10.352 14.438 1 93.75 74 CYS A N 1
ATOM 576 C CA . CYS A 1 74 ? 5.949 9.203 13.547 1 93.75 74 CYS A CA 1
ATOM 577 C C . CYS A 1 74 ? 7.309 8.859 12.953 1 93.75 74 CYS A C 1
ATOM 579 O O . CYS A 1 74 ? 8.109 9.742 12.656 1 93.75 74 CYS A O 1
ATOM 581 N N . LEU A 1 75 ? 7.551 7.598 12.781 1 94.88 75 LEU A N 1
ATOM 582 C CA . LEU A 1 75 ? 8.742 7.094 12.109 1 94.88 75 LEU A CA 1
ATOM 583 C C . LEU A 1 75 ? 8.43 6.727 10.664 1 94.88 75 LEU A C 1
ATOM 585 O O . LEU A 1 75 ? 9.258 6.926 9.773 1 94.88 75 LEU A O 1
ATOM 589 N N . ILE A 1 76 ? 7.258 6.137 10.5 1 95.69 76 ILE A N 1
ATOM 590 C CA . ILE A 1 76 ? 6.781 5.703 9.188 1 95.69 76 ILE A CA 1
ATOM 591 C C . ILE A 1 76 ? 5.289 6.008 9.055 1 95.69 76 ILE A C 1
ATOM 593 O O . ILE A 1 76 ? 4.523 5.824 10.008 1 95.69 76 ILE A O 1
ATOM 597 N N . ILE A 1 77 ? 4.949 6.586 7.98 1 95.75 77 ILE A N 1
ATOM 598 C CA . ILE A 1 77 ? 3.557 6.691 7.559 1 95.75 77 ILE A CA 1
ATOM 599 C C . ILE A 1 77 ? 3.395 6.105 6.16 1 95.75 77 ILE A C 1
ATOM 601 O O . ILE A 1 77 ? 4.016 6.578 5.203 1 95.75 77 ILE A O 1
ATOM 605 N N . LYS A 1 78 ? 2.59 5.102 6.047 1 94.25 78 LYS A N 1
ATOM 606 C CA . LYS A 1 78 ? 2.398 4.426 4.77 1 94.25 78 LYS A CA 1
ATOM 607 C C . LYS A 1 78 ? 0.917 4.316 4.422 1 94.25 78 LYS A C 1
ATOM 609 O O . LYS A 1 78 ? 0.098 3.965 5.273 1 94.25 78 LYS A O 1
ATOM 614 N N . GLU A 1 79 ? 0.618 4.641 3.174 1 91.38 79 GLU A N 1
ATOM 615 C CA . GLU A 1 79 ? -0.729 4.367 2.682 1 91.38 79 GLU A CA 1
ATOM 616 C C . GLU A 1 79 ? -1.006 2.869 2.625 1 91.38 79 GLU A C 1
ATOM 618 O O . GLU A 1 79 ? -0.261 2.119 1.991 1 91.38 79 GLU A O 1
ATOM 623 N N . GLU A 1 80 ? -2.041 2.447 3.264 1 92 80 GLU A N 1
ATOM 624 C CA . GLU A 1 80 ? -2.307 1.021 3.416 1 92 80 GLU A CA 1
ATOM 625 C C . GLU A 1 80 ? -3.238 0.512 2.32 1 92 80 GLU A C 1
ATOM 627 O O . GLU A 1 80 ? -3.164 -0.654 1.927 1 92 80 GLU A O 1
ATOM 632 N N . ASP A 1 81 ? -4.098 1.297 1.878 1 87.38 81 ASP A N 1
ATOM 633 C CA . ASP A 1 81 ? -5.105 0.824 0.933 1 87.38 81 ASP A CA 1
ATOM 634 C C . ASP A 1 81 ? -4.641 1.021 -0.509 1 87.38 81 ASP A C 1
ATOM 636 O O . ASP A 1 81 ? -5.457 1.014 -1.435 1 87.38 81 ASP A O 1
ATOM 640 N N . GLY A 1 82 ? -3.42 1.212 -0.653 1 78.19 82 GLY A N 1
ATOM 641 C CA . GLY A 1 82 ? -2.871 1.313 -1.996 1 78.19 82 GLY A CA 1
ATOM 642 C C . GLY A 1 82 ? -2.301 0.004 -2.508 1 78.19 82 GLY A C 1
ATOM 643 O O . GLY A 1 82 ? -1.864 -0.838 -1.721 1 78.19 82 GLY A O 1
ATOM 644 N N . GLY A 1 83 ? -2.383 -0.181 -3.826 1 77.19 83 GLY A N 1
ATOM 645 C CA . GLY A 1 83 ? -1.732 -1.324 -4.445 1 77.19 83 GLY A CA 1
ATOM 646 C C . GLY A 1 83 ? -2.602 -2.568 -4.465 1 77.19 83 GLY A C 1
ATOM 647 O O . GLY A 1 83 ? -3.762 -2.527 -4.051 1 77.19 83 GLY A O 1
ATOM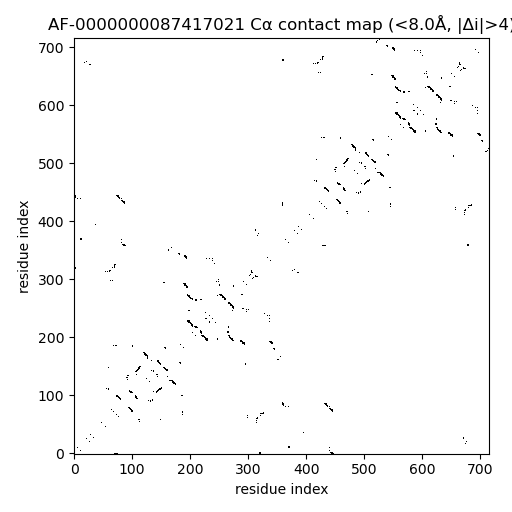 648 N N . ALA A 1 84 ? -1.988 -3.641 -4.906 1 82.12 84 ALA A N 1
ATOM 649 C CA . ALA A 1 84 ? -2.701 -4.91 -5.02 1 82.12 84 ALA A CA 1
ATOM 650 C C . ALA A 1 84 ? -3.025 -5.484 -3.645 1 82.12 84 ALA A C 1
ATOM 652 O O . ALA A 1 84 ? -2.223 -5.371 -2.713 1 82.12 84 ALA A O 1
ATOM 653 N N . PHE A 1 85 ? -4.188 -6.102 -3.562 1 88.44 85 PHE A N 1
ATOM 654 C CA . PHE A 1 85 ? -4.66 -6.641 -2.295 1 88.44 85 PHE A CA 1
ATOM 655 C C . PHE A 1 85 ? -5.414 -7.949 -2.512 1 88.44 85 PHE A C 1
ATOM 657 O O . PHE A 1 85 ? -6.289 -8.031 -3.375 1 88.44 85 PHE A O 1
ATOM 664 N N . PHE A 1 86 ? -4.918 -8.969 -1.788 1 91.38 86 PHE A N 1
ATOM 665 C CA . PHE A 1 86 ? -5.555 -10.281 -1.813 1 91.38 86 PHE A CA 1
ATOM 666 C C . PHE A 1 86 ? -6.027 -10.68 -0.42 1 91.38 86 PHE A C 1
ATOM 668 O O . PHE A 1 86 ? -5.32 -10.453 0.567 1 91.38 86 PHE A O 1
ATOM 675 N N . ASP A 1 87 ? -7.223 -11.188 -0.337 1 91.56 87 ASP A N 1
ATOM 676 C CA . ASP A 1 87 ? -7.668 -11.773 0.923 1 91.56 87 ASP A CA 1
ATOM 677 C C . ASP A 1 87 ? -8.57 -12.984 0.679 1 91.56 87 ASP A C 1
ATOM 679 O O . ASP A 1 87 ? -8.922 -13.281 -0.464 1 91.56 87 ASP A O 1
ATOM 683 N N . ILE A 1 88 ? -8.852 -13.711 1.664 1 85.44 88 ILE A N 1
ATOM 684 C CA . ILE A 1 88 ? -9.516 -15 1.561 1 85.44 88 ILE A CA 1
ATOM 685 C C . ILE A 1 88 ? -10.953 -14.797 1.079 1 85.44 88 ILE A C 1
ATOM 687 O O . ILE A 1 88 ? -11.398 -15.461 0.139 1 85.44 88 ILE A O 1
ATOM 691 N N . ALA A 1 89 ? -11.672 -13.906 1.667 1 80.19 89 ALA A N 1
ATOM 692 C CA . ALA A 1 89 ? -13.102 -13.797 1.389 1 80.19 89 ALA A CA 1
ATOM 693 C C . ALA A 1 89 ? -13.406 -12.586 0.517 1 80.19 89 ALA A C 1
ATOM 695 O O . ALA A 1 89 ? -14.516 -12.445 -0.002 1 80.19 89 ALA A O 1
ATOM 696 N N . GLY A 1 90 ? -12.516 -11.812 0.374 1 82.56 90 GLY A N 1
ATOM 697 C CA . GLY A 1 90 ? -12.727 -10.633 -0.45 1 82.56 90 GLY A CA 1
ATOM 698 C C . GLY A 1 90 ? -13.555 -9.562 0.242 1 82.56 90 GLY A C 1
ATOM 699 O O . GLY A 1 90 ? -14.102 -8.68 -0.413 1 82.56 90 GLY A O 1
ATOM 700 N N . ASP A 1 91 ? -13.68 -9.641 1.494 1 87.06 91 ASP A N 1
ATOM 701 C CA . ASP A 1 91 ? -14.57 -8.711 2.182 1 87.06 91 ASP A CA 1
ATOM 702 C C . ASP A 1 91 ? -13.797 -7.801 3.125 1 87.06 91 ASP A C 1
ATOM 704 O O . ASP A 1 91 ? -14.375 -6.906 3.75 1 87.06 91 ASP A O 1
ATOM 708 N N . LEU A 1 92 ? -12.57 -7.988 3.195 1 92.25 92 LEU A N 1
ATOM 709 C CA . LEU A 1 92 ? -11.758 -7.156 4.074 1 92.25 92 LEU A CA 1
ATOM 710 C C . LEU A 1 92 ? -11.539 -5.773 3.463 1 92.25 92 LEU A C 1
ATOM 712 O O . LEU A 1 92 ? -11.445 -5.641 2.24 1 92.25 92 LEU A O 1
ATOM 716 N N . LYS A 1 93 ? -11.594 -4.836 4.312 1 92.75 93 LYS A N 1
ATOM 717 C CA . LYS A 1 93 ? -11.258 -3.475 3.906 1 92.75 93 LYS A CA 1
ATOM 718 C C . LYS A 1 93 ? -9.977 -2.996 4.582 1 92.75 93 LYS A C 1
ATOM 720 O O . LYS A 1 93 ? -9.75 -3.273 5.762 1 92.75 93 LYS A O 1
ATOM 725 N N . GLN A 1 94 ? -9.164 -2.398 3.785 1 94.31 94 GLN A N 1
ATOM 726 C CA . GLN A 1 94 ? -7.922 -1.836 4.312 1 94.31 94 GLN A CA 1
ATOM 727 C C . GLN A 1 94 ? -8.133 -0.407 4.805 1 94.31 94 GLN A C 1
ATOM 729 O O . GLN A 1 94 ? -8.789 0.396 4.137 1 94.31 94 GLN A O 1
ATOM 734 N N . PRO A 1 95 ? -7.641 -0.113 5.984 1 96.25 95 PRO A N 1
ATOM 735 C CA . PRO A 1 95 ? -7.637 1.293 6.395 1 96.25 95 PRO A CA 1
ATOM 736 C C . PRO A 1 95 ? -6.746 2.162 5.512 1 96.25 95 PRO A C 1
ATOM 738 O O . PRO A 1 95 ? -6.012 1.643 4.668 1 96.25 95 PRO A O 1
ATOM 741 N N . ASP A 1 96 ? -6.734 3.389 5.766 1 94.38 96 ASP A N 1
ATOM 742 C CA . ASP A 1 96 ? -6.043 4.332 4.887 1 94.38 96 ASP A CA 1
ATOM 743 C C . ASP A 1 96 ? -4.535 4.301 5.129 1 94.38 96 ASP A C 1
ATOM 745 O O . ASP A 1 96 ? -3.75 4.316 4.18 1 94.38 96 ASP A O 1
ATOM 749 N N . PHE A 1 97 ? -4.16 4.242 6.43 1 97 97 PHE A N 1
ATOM 750 C CA . PHE A 1 97 ? -2.736 4.395 6.703 1 97 97 PHE A CA 1
ATOM 751 C C . PHE A 1 97 ? -2.273 3.377 7.738 1 97 97 PHE A C 1
ATOM 753 O O . PHE A 1 97 ? -3.07 2.904 8.555 1 97 97 PHE A O 1
ATOM 760 N N . ARG A 1 98 ? -1.086 3.074 7.676 1 97.06 98 ARG A N 1
ATOM 761 C CA . ARG A 1 98 ? -0.318 2.412 8.727 1 97.06 98 ARG A CA 1
ATOM 762 C C . ARG A 1 98 ? 0.785 3.322 9.25 1 97.06 98 ARG A C 1
ATOM 764 O O . ARG A 1 98 ? 1.555 3.891 8.477 1 97.06 98 ARG A O 1
ATOM 771 N N . ILE A 1 99 ? 0.854 3.471 10.547 1 97.56 99 ILE A N 1
ATOM 772 C CA . ILE A 1 99 ? 1.79 4.414 11.148 1 97.56 99 ILE A CA 1
ATOM 773 C C . ILE A 1 99 ? 2.635 3.699 12.203 1 97.56 99 ILE A C 1
ATOM 775 O O . ILE A 1 99 ? 2.117 2.902 12.984 1 97.56 99 ILE A O 1
ATOM 779 N N . VAL A 1 100 ? 3.893 3.916 12.156 1 96.88 100 VAL A N 1
ATOM 780 C CA . VAL A 1 100 ? 4.816 3.514 13.219 1 96.88 100 VAL A CA 1
ATOM 781 C C . VAL A 1 100 ? 5.293 4.746 13.984 1 96.88 100 VAL A C 1
ATOM 783 O O . VAL A 1 100 ? 5.824 5.688 13.391 1 96.88 100 VAL A O 1
ATOM 786 N N . THR A 1 101 ? 5.07 4.723 15.219 1 95.62 101 THR A N 1
ATOM 787 C CA . THR A 1 101 ? 5.469 5.867 16.031 1 95.62 101 THR A CA 1
ATOM 788 C C . THR A 1 101 ? 6.738 5.559 16.812 1 95.62 101 THR A C 1
ATOM 790 O O . THR A 1 101 ? 7.164 4.402 16.891 1 95.62 101 THR A O 1
ATOM 793 N N . ARG A 1 102 ? 7.273 6.52 17.375 1 91.44 102 ARG A N 1
ATOM 794 C CA . ARG A 1 102 ? 8.5 6.406 18.156 1 91.44 102 ARG A CA 1
ATOM 795 C C . ARG A 1 102 ? 8.227 5.742 19.5 1 91.44 102 ARG A C 1
ATOM 797 O O . ARG A 1 102 ? 9.023 4.926 19.969 1 91.44 102 ARG A O 1
ATOM 804 N N . GLN A 1 103 ? 7.16 6.09 20.047 1 87.94 103 GLN A N 1
ATOM 805 C CA . GLN A 1 103 ? 6.965 5.707 21.438 1 87.94 103 GLN A CA 1
ATOM 806 C C . GLN A 1 103 ? 5.711 4.852 21.609 1 87.94 103 GLN A C 1
ATOM 808 O O . GLN A 1 103 ? 5.566 4.145 22.609 1 87.94 103 GLN A O 1
ATOM 813 N N . HIS A 1 104 ? 4.836 4.922 20.656 1 86.19 104 HIS A N 1
ATOM 814 C CA . HIS A 1 104 ? 3.51 4.367 20.906 1 86.19 104 HIS A CA 1
ATOM 815 C C . HIS A 1 104 ? 3.217 3.195 19.984 1 86.19 104 HIS A C 1
ATOM 817 O O . HIS A 1 104 ? 2.057 2.838 19.781 1 86.19 104 HIS A O 1
ATOM 823 N N . GLY A 1 105 ? 4.277 2.746 19.344 1 91.06 105 GLY A N 1
ATOM 824 C CA . GLY A 1 105 ? 4.137 1.54 18.547 1 91.06 105 GLY A CA 1
ATOM 825 C C . GLY A 1 105 ? 3.467 1.787 17.203 1 91.06 105 GLY A C 1
ATOM 826 O O . GLY A 1 105 ? 3.629 2.855 16.609 1 91.06 105 GLY A O 1
ATOM 827 N N . ARG A 1 106 ? 2.787 0.731 16.688 1 95.38 106 ARG A N 1
ATOM 828 C CA . ARG A 1 106 ? 2.168 0.754 15.367 1 95.38 106 ARG A CA 1
ATOM 829 C C . ARG A 1 106 ? 0.656 0.928 15.477 1 95.38 106 ARG A C 1
ATOM 831 O O . ARG A 1 106 ? 0.044 0.494 16.453 1 95.38 106 ARG A O 1
ATOM 838 N N . MET A 1 107 ? 0.07 1.539 14.422 1 97.38 107 MET A N 1
ATOM 839 C CA . MET A 1 107 ? -1.383 1.671 14.383 1 97.38 107 MET A CA 1
ATOM 840 C C . MET A 1 107 ? -1.879 1.789 12.945 1 97.38 107 MET A C 1
ATOM 842 O O . MET A 1 107 ? -1.153 2.266 12.07 1 97.38 107 MET A O 1
ATOM 846 N N . LEU A 1 108 ? -3.027 1.278 12.727 1 98.06 108 LEU A N 1
ATOM 847 C CA . LEU A 1 108 ? -3.77 1.521 11.492 1 98.06 108 LEU A CA 1
ATOM 848 C C . LEU A 1 108 ? -4.75 2.674 11.672 1 98.06 108 LEU A C 1
ATOM 850 O O . LEU A 1 108 ? -5.371 2.812 12.727 1 98.06 108 LEU A O 1
ATOM 854 N N . VAL A 1 109 ? -4.887 3.5 10.625 1 98.38 109 VAL A N 1
ATOM 855 C CA . VAL A 1 109 ? -5.742 4.672 10.781 1 98.38 109 VAL A CA 1
ATOM 856 C C . VAL A 1 109 ? -6.684 4.777 9.586 1 98.38 109 VAL A C 1
ATOM 858 O O . VAL A 1 109 ? -6.246 4.73 8.43 1 98.38 109 VAL A O 1
ATOM 861 N N . GLU A 1 110 ? -7.906 4.855 9.844 1 97.75 110 GLU A N 1
ATOM 862 C CA . GLU A 1 110 ? -8.938 5.227 8.875 1 97.75 110 GLU A CA 1
ATOM 863 C C . GLU A 1 110 ? -9.312 6.699 9 1 97.75 110 GLU A C 1
ATOM 865 O O . GLU A 1 110 ? -9.695 7.16 10.07 1 97.75 110 GLU A O 1
ATOM 870 N N . VAL A 1 111 ? -9.234 7.402 7.891 1 96.88 111 VAL A N 1
ATOM 871 C CA . VAL A 1 111 ? -9.445 8.844 7.922 1 96.88 111 VAL A CA 1
ATOM 872 C C . VAL A 1 111 ? -10.828 9.18 7.375 1 96.88 111 VAL A C 1
ATOM 874 O O . VAL A 1 111 ? -11.227 8.656 6.328 1 96.88 111 VAL A O 1
ATOM 877 N N . LYS A 1 112 ? -11.523 9.969 8.047 1 94.56 112 LYS A N 1
ATOM 878 C CA . LYS A 1 112 ? -12.852 10.414 7.625 1 94.56 112 LYS A CA 1
ATOM 879 C C . LYS A 1 112 ? -12.961 11.93 7.664 1 94.56 112 LYS A C 1
ATOM 881 O O . LYS A 1 112 ? -12.367 12.578 8.531 1 94.56 112 LYS A O 1
ATOM 886 N N . ASN A 1 113 ? -13.664 12.422 6.723 1 92.25 113 ASN A N 1
ATOM 887 C CA . ASN A 1 113 ? -13.984 13.844 6.656 1 92.25 113 ASN A CA 1
ATOM 888 C C . ASN A 1 113 ? -15.445 14.102 7 1 92.25 113 ASN A C 1
ATOM 890 O O . ASN A 1 113 ? -16.344 13.5 6.41 1 92.25 113 ASN A O 1
ATOM 894 N N . PHE A 1 114 ? -15.656 15.016 7.914 1 90.69 114 PHE A N 1
ATOM 895 C CA . PHE A 1 114 ? -17.031 15.297 8.32 1 90.69 114 PHE A CA 1
ATOM 896 C C . PHE A 1 114 ? -17.281 16.797 8.383 1 90.69 114 PHE A C 1
ATOM 898 O O . PHE A 1 114 ? -16.641 17.5 9.156 1 90.69 114 PHE A O 1
ATOM 905 N N . TYR A 1 115 ? -18.125 17.188 7.555 1 85.38 115 TYR A N 1
ATOM 906 C CA . TYR A 1 115 ? -18.547 18.578 7.586 1 85.38 115 TYR A CA 1
ATOM 907 C C . TYR A 1 115 ? -19.969 18.703 8.133 1 85.38 115 TYR A C 1
ATOM 909 O O . TYR A 1 115 ? -20.922 18.219 7.52 1 85.38 115 TYR A O 1
ATOM 917 N N . GLN A 1 116 ? -20.062 19.328 9.156 1 76.94 116 GLN A N 1
ATOM 918 C CA . GLN A 1 116 ? -21.359 19.5 9.82 1 76.94 116 GLN A CA 1
ATOM 919 C C . GLN A 1 116 ? -22.078 20.734 9.297 1 76.94 116 GLN A C 1
ATOM 921 O O . GLN A 1 116 ? -21.703 21.859 9.609 1 76.94 116 GLN A O 1
ATOM 926 N N . LYS A 1 117 ? -23.078 20.5 8.477 1 71.25 117 LYS A N 1
ATOM 927 C CA . LYS A 1 117 ? -23.875 21.641 8.039 1 71.25 117 LYS A CA 1
ATOM 928 C C . LYS A 1 117 ? -24.641 22.266 9.211 1 71.25 117 LYS A C 1
ATOM 930 O O . LYS A 1 117 ? -24.719 23.484 9.32 1 71.25 117 LYS A O 1
ATOM 935 N N . LYS A 1 118 ? -25.297 21.391 10.023 1 72.38 118 LYS A N 1
ATOM 936 C CA . LYS A 1 118 ? -26 21.844 11.219 1 72.38 118 LYS A CA 1
ATOM 937 C C . LYS A 1 118 ? -25.219 21.531 12.484 1 72.38 118 LYS A C 1
ATOM 939 O O . LYS A 1 118 ? -24.516 20.516 12.555 1 72.38 118 LYS A O 1
ATOM 944 N N . PRO A 1 119 ? -25.609 22.422 13.383 1 67.56 119 PRO A N 1
ATOM 945 C CA . PRO A 1 119 ? -24.922 22.172 14.656 1 67.56 119 PRO A CA 1
ATOM 946 C C . PRO A 1 119 ? -25.344 20.859 15.305 1 67.56 119 PRO A C 1
ATOM 948 O O . PRO A 1 119 ? -26.484 20.422 15.156 1 67.56 119 PRO A O 1
ATOM 951 N N . HIS A 1 120 ? -24.656 19.906 15.609 1 71.69 120 HIS A N 1
ATOM 952 C CA . HIS A 1 120 ? -24.891 18.703 16.406 1 71.69 120 HIS A CA 1
ATOM 953 C C . HIS A 1 120 ? -25.016 17.469 15.531 1 71.69 120 HIS A C 1
ATOM 955 O O . HIS A 1 120 ? -25.422 16.406 16 1 71.69 120 HIS A O 1
ATOM 961 N N . LYS A 1 121 ? -24.875 17.781 14.297 1 80.5 121 LYS A N 1
ATOM 962 C CA . LYS A 1 121 ? -24.891 16.594 13.469 1 80.5 121 LYS A CA 1
ATOM 963 C C . LYS A 1 121 ? -23.781 15.625 13.867 1 80.5 121 LYS A C 1
ATOM 965 O O . LYS A 1 121 ? -22.688 16.047 14.234 1 80.5 121 LYS A O 1
ATOM 970 N N . LYS A 1 122 ? -24.203 14.406 13.828 1 88.38 122 LYS A N 1
ATOM 971 C CA . LYS A 1 122 ? -23.297 13.344 14.25 1 88.38 122 LYS A CA 1
ATOM 972 C C . LYS A 1 122 ? -22.656 12.656 13.047 1 88.38 122 LYS A C 1
ATOM 974 O O . LYS A 1 122 ? -23.266 12.57 11.977 1 88.38 122 LYS A O 1
ATOM 979 N N . TYR A 1 123 ? -21.484 12.297 13.273 1 92.5 123 TYR A N 1
ATOM 980 C CA . TYR A 1 123 ? -20.828 11.469 12.266 1 92.5 123 TYR A CA 1
ATOM 981 C C . TYR A 1 123 ? -21.281 10.023 12.367 1 92.5 123 TYR A C 1
ATOM 983 O O . TYR A 1 123 ? -21.438 9.484 13.469 1 92.5 123 TYR A O 1
ATOM 991 N N . THR A 1 124 ? -21.516 9.445 11.227 1 92.81 124 THR A N 1
ATOM 992 C CA . THR A 1 124 ? -21.984 8.07 11.219 1 92.81 124 THR A CA 1
ATOM 993 C C . THR A 1 124 ? -21.078 7.184 10.367 1 92.81 124 THR A C 1
ATOM 995 O O . THR A 1 124 ? -20.562 7.629 9.344 1 92.81 124 THR A O 1
ATOM 998 N N . ILE A 1 125 ? -20.922 5.953 10.844 1 93.19 125 ILE A N 1
ATOM 999 C CA . ILE A 1 125 ? -20.188 4.934 10.109 1 93.19 125 ILE A CA 1
ATOM 1000 C C . ILE A 1 125 ? -20.953 3.615 10.141 1 93.19 125 ILE A C 1
ATOM 1002 O O . ILE A 1 125 ? -21.531 3.252 11.164 1 93.19 125 ILE A O 1
ATOM 1006 N N . LYS A 1 126 ? -20.969 3.006 9.086 1 94.38 126 LYS A N 1
ATOM 1007 C CA . LYS A 1 126 ? -21.688 1.737 9 1 94.38 126 LYS A CA 1
ATOM 1008 C C . LYS A 1 126 ? -20.984 0.653 9.812 1 94.38 126 LYS A C 1
ATOM 1010 O O . LYS A 1 126 ? -19.75 0.524 9.758 1 94.38 126 LYS A O 1
ATOM 1015 N N . GLY A 1 127 ? -21.766 -0.089 10.453 1 93.62 127 GLY A N 1
ATOM 1016 C CA . GLY A 1 127 ? -21.234 -1.156 11.289 1 93.62 127 GLY A CA 1
ATOM 1017 C C . GLY A 1 127 ? -20.484 -2.211 10.5 1 93.62 127 GLY A C 1
ATOM 1018 O O . GLY A 1 127 ? -19.391 -2.617 10.891 1 93.62 127 GLY A O 1
ATOM 1019 N N . LYS A 1 128 ? -21.031 -2.627 9.438 1 92.94 128 LYS A N 1
ATOM 1020 C CA . LYS A 1 128 ? -20.406 -3.65 8.602 1 92.94 128 LYS A CA 1
ATOM 1021 C C . LYS A 1 128 ? -19.047 -3.195 8.094 1 92.94 128 LYS A C 1
ATOM 1023 O O . LYS A 1 128 ? -18.094 -3.986 8.039 1 92.94 128 LYS A O 1
ATOM 1028 N N . TYR A 1 129 ? -18.984 -1.968 7.75 1 94.38 129 TYR A N 1
ATOM 1029 C CA . TYR A 1 129 ? -17.734 -1.404 7.266 1 94.38 129 TYR A CA 1
ATOM 1030 C C . TYR A 1 129 ? -16.688 -1.402 8.367 1 94.38 129 TYR A C 1
ATOM 1032 O O . TYR A 1 129 ? -15.555 -1.853 8.148 1 94.38 129 TYR A O 1
ATOM 1040 N N . LEU A 1 130 ? -17.078 -0.977 9.484 1 95.19 130 LEU A N 1
ATOM 1041 C CA . LEU A 1 130 ? -16.141 -0.939 10.609 1 95.19 130 LEU A CA 1
ATOM 1042 C C . LEU A 1 130 ? -15.703 -2.348 11 1 95.19 130 LEU A C 1
ATOM 1044 O O . LEU A 1 130 ? -14.547 -2.564 11.375 1 95.19 130 LEU A O 1
ATOM 1048 N N . HIS A 1 131 ? -16.594 -3.223 10.922 1 94.81 131 HIS A N 1
ATOM 1049 C CA . HIS A 1 131 ? -16.266 -4.609 11.227 1 94.81 131 HIS A CA 1
ATOM 1050 C C . HIS A 1 131 ? -15.164 -5.133 10.297 1 94.81 131 HIS A C 1
ATOM 1052 O O . HIS A 1 131 ? -14.234 -5.805 10.742 1 94.81 131 HIS A O 1
ATOM 1058 N N . SER A 1 132 ? -15.273 -4.844 9.07 1 94.75 132 SER A N 1
ATOM 1059 C CA . SER A 1 132 ? -14.281 -5.281 8.094 1 94.75 132 SER A CA 1
ATOM 1060 C C . SER A 1 132 ? -12.914 -4.668 8.383 1 94.75 132 SER A C 1
ATOM 1062 O O . SER A 1 132 ? -11.891 -5.332 8.234 1 94.75 132 SER A O 1
ATOM 1064 N N . LEU A 1 133 ? -12.914 -3.438 8.773 1 96.38 133 LEU A N 1
ATOM 1065 C CA . LEU A 1 133 ? -11.664 -2.77 9.133 1 96.38 133 LEU A CA 1
ATOM 1066 C C . LEU A 1 133 ? -11.047 -3.414 10.367 1 96.38 133 LEU A C 1
ATOM 1068 O O . LEU A 1 133 ? -9.828 -3.627 10.422 1 96.38 133 LEU A O 1
ATOM 1072 N N . LYS A 1 134 ? -11.883 -3.729 11.305 1 95.94 134 LYS A N 1
ATOM 1073 C CA . LYS A 1 134 ? -11.406 -4.348 12.531 1 95.94 134 LYS A CA 1
ATOM 1074 C C . LYS A 1 134 ? -10.836 -5.734 12.266 1 95.94 134 LYS A C 1
ATOM 1076 O O . LYS A 1 134 ? -9.828 -6.121 12.867 1 95.94 134 LYS A O 1
ATOM 1081 N N . GLU A 1 135 ? -11.469 -6.445 11.406 1 95 135 GLU A N 1
ATOM 1082 C CA . GLU A 1 135 ? -10.969 -7.77 11.055 1 95 135 GLU A CA 1
ATOM 1083 C C . GLU A 1 135 ? -9.602 -7.684 10.391 1 95 135 GLU A C 1
ATOM 1085 O O . GLU A 1 135 ? -8.711 -8.492 10.68 1 95 135 GLU A O 1
ATOM 1090 N N . TYR A 1 136 ? -9.469 -6.73 9.516 1 96.31 136 TYR A N 1
ATOM 1091 C CA . TYR A 1 136 ? -8.172 -6.5 8.883 1 96.31 136 TYR A CA 1
ATOM 1092 C C . TYR A 1 136 ? -7.109 -6.199 9.93 1 96.31 136 TYR A C 1
ATOM 1094 O O . TYR A 1 136 ? -6.008 -6.754 9.883 1 96.31 136 TYR A O 1
ATOM 1102 N N . ALA A 1 137 ? -7.469 -5.355 10.82 1 96.56 137 ALA A N 1
ATOM 1103 C CA . ALA A 1 137 ? -6.539 -4.973 11.883 1 96.56 137 ALA A CA 1
ATOM 1104 C C . ALA A 1 137 ? -6.172 -6.176 12.75 1 96.56 137 ALA A C 1
ATOM 1106 O O . ALA A 1 137 ? -5.004 -6.367 13.094 1 96.56 137 ALA A O 1
ATOM 1107 N N . LYS A 1 138 ? -7.113 -6.961 13.062 1 94.88 138 LYS A N 1
ATOM 1108 C CA . LYS A 1 138 ? -6.895 -8.156 13.875 1 94.88 138 LYS A CA 1
ATOM 1109 C C . LYS A 1 138 ? -5.93 -9.117 13.188 1 94.88 138 LYS A C 1
ATOM 1111 O O . LYS A 1 138 ? -4.996 -9.617 13.812 1 94.88 138 LYS A O 1
ATOM 1116 N N . LEU A 1 139 ? -6.129 -9.312 11.961 1 93.31 139 LEU A N 1
ATOM 1117 C CA . LEU A 1 139 ? -5.285 -10.227 11.195 1 93.31 139 LEU A CA 1
ATOM 1118 C C . LEU A 1 139 ? -3.848 -9.719 11.141 1 93.31 139 LEU A C 1
ATOM 1120 O O . LEU A 1 139 ? -2.904 -10.508 11.125 1 93.31 139 LEU A O 1
ATOM 1124 N N . ASN A 1 140 ? -3.697 -8.398 11.102 1 94.12 140 ASN A N 1
ATOM 1125 C CA . ASN A 1 140 ? -2.367 -7.801 11.055 1 94.12 140 ASN A CA 1
ATOM 1126 C C . ASN A 1 140 ? -1.79 -7.602 12.453 1 94.12 140 ASN A C 1
ATOM 1128 O O . ASN A 1 140 ? -0.631 -7.211 12.602 1 94.12 140 ASN A O 1
ATOM 1132 N N . GLU A 1 141 ? -2.578 -7.773 13.461 1 93.56 141 GLU A N 1
ATOM 1133 C CA . GLU A 1 141 ? -2.189 -7.617 14.859 1 93.56 141 GLU A CA 1
ATOM 1134 C C . GLU A 1 141 ? -1.738 -6.191 15.156 1 93.56 141 GLU A C 1
ATOM 1136 O O . GLU A 1 141 ? -0.691 -5.98 15.766 1 93.56 141 GLU A O 1
ATOM 1141 N N . ILE A 1 142 ? -2.451 -5.266 14.648 1 95.62 142 ILE A N 1
ATOM 1142 C CA . ILE A 1 142 ? -2.205 -3.842 14.844 1 95.62 142 ILE A CA 1
ATOM 1143 C C . ILE A 1 142 ? -3.506 -3.141 15.227 1 95.62 142 ILE A C 1
ATOM 1145 O O . ILE A 1 142 ? -4.555 -3.396 14.633 1 95.62 142 ILE A O 1
ATOM 1149 N N . PRO A 1 143 ? -3.496 -2.299 16.25 1 96.62 143 PRO A N 1
ATOM 1150 C CA . PRO A 1 143 ? -4.727 -1.59 16.609 1 96.62 143 PRO A CA 1
ATOM 1151 C C . PRO A 1 143 ? -5.223 -0.667 15.5 1 96.62 143 PRO A C 1
ATOM 1153 O O . PRO A 1 143 ? -4.422 -0.111 14.75 1 96.62 143 PRO A O 1
ATOM 1156 N N . LEU A 1 144 ? -6.523 -0.507 15.5 1 97.94 144 LEU A N 1
ATOM 1157 C CA . LEU A 1 144 ? -7.18 0.361 14.523 1 97.94 144 LEU A CA 1
ATOM 1158 C C . LEU A 1 144 ? -7.676 1.642 15.188 1 97.94 144 LEU A C 1
ATOM 1160 O O . LEU A 1 144 ? -8.273 1.598 16.266 1 97.94 144 LEU A O 1
ATOM 1164 N N . LYS A 1 145 ? -7.367 2.734 14.531 1 98.12 145 LYS A N 1
ATOM 1165 C CA . LYS A 1 145 ? -7.863 4.035 14.969 1 98.12 145 LYS A CA 1
ATOM 1166 C C . LYS A 1 145 ? -8.656 4.727 13.859 1 98.12 145 LYS A C 1
ATOM 1168 O O . LYS A 1 145 ? -8.438 4.457 12.68 1 98.12 145 LYS A O 1
ATOM 1173 N N . ILE A 1 146 ? -9.562 5.586 14.242 1 97.94 146 ILE A N 1
ATOM 1174 C CA . ILE A 1 146 ? -10.344 6.395 13.312 1 97.94 146 ILE A CA 1
ATOM 1175 C C . ILE A 1 146 ? -10.016 7.871 13.508 1 97.94 146 ILE A C 1
ATOM 1177 O O . ILE A 1 146 ? -10.25 8.43 14.586 1 97.94 146 ILE A O 1
ATOM 1181 N N . ALA A 1 147 ? -9.508 8.43 12.516 1 98.25 147 ALA A N 1
ATOM 1182 C CA . ALA A 1 147 ? -9.25 9.867 12.531 1 98.25 147 ALA A CA 1
ATOM 1183 C C . ALA A 1 147 ? -10.398 10.633 11.875 1 98.25 147 ALA A C 1
ATOM 1185 O O . ALA A 1 147 ? -10.734 10.383 10.711 1 98.25 147 ALA A O 1
ATOM 1186 N N . ILE A 1 148 ? -10.953 11.508 12.539 1 96.69 148 ILE A N 1
ATOM 1187 C CA . ILE A 1 148 ? -12.039 12.312 11.992 1 96.69 148 ILE A CA 1
ATOM 1188 C C . ILE A 1 148 ? -11.609 13.773 11.906 1 96.69 148 ILE A C 1
ATOM 1190 O O . ILE A 1 148 ? -11.164 14.352 12.898 1 96.69 148 ILE A O 1
ATOM 1194 N N . TYR A 1 149 ? -11.766 14.297 10.758 1 96.44 149 TYR A N 1
ATOM 1195 C CA . TYR A 1 149 ? -11.578 15.727 10.57 1 96.44 149 TYR A CA 1
ATOM 1196 C C . TYR A 1 149 ? -12.898 16.469 10.664 1 96.44 149 TYR A C 1
ATOM 1198 O O . TYR A 1 149 ? -13.766 16.328 9.789 1 96.44 149 TYR A O 1
ATOM 1206 N N . TRP A 1 150 ? -13.016 17.156 11.703 1 92.38 150 TRP A N 1
ATOM 1207 C CA . TRP A 1 150 ? -14.18 18.031 11.836 1 92.38 150 TRP A CA 1
ATOM 1208 C C . TRP A 1 150 ? -13.984 19.312 11.055 1 92.38 150 TRP A C 1
ATOM 1210 O O . TRP A 1 150 ? -13.523 20.328 11.602 1 92.38 150 TRP A O 1
ATOM 1220 N N . ALA A 1 151 ? -14.414 19.312 9.891 1 88.56 151 ALA A N 1
ATOM 1221 C CA . ALA A 1 151 ? -14.016 20.297 8.883 1 88.56 151 ALA A CA 1
ATOM 1222 C C . ALA A 1 151 ? -14.5 21.688 9.25 1 88.56 151 ALA A C 1
ATOM 1224 O O . ALA A 1 151 ? -13.812 22.688 8.984 1 88.56 151 ALA A O 1
ATOM 1225 N N . ARG A 1 152 ? -15.641 21.797 9.789 1 83.94 152 ARG A N 1
ATOM 1226 C CA . ARG A 1 152 ? -16.172 23.109 10.148 1 83.94 152 ARG A CA 1
ATOM 1227 C C . ARG A 1 152 ? -15.273 23.812 11.156 1 83.94 152 ARG A C 1
ATOM 1229 O O . ARG A 1 152 ? -15.109 25.031 11.109 1 83.94 152 ARG A O 1
ATOM 1236 N N . TRP A 1 153 ? -14.641 23.031 12.008 1 84.44 153 TRP A N 1
ATOM 1237 C CA . TRP A 1 153 ? -13.844 23.609 13.086 1 84.44 153 TRP A CA 1
ATOM 1238 C C . TRP A 1 153 ? -12.352 23.438 12.805 1 84.44 153 TRP A C 1
ATOM 1240 O O . TRP A 1 153 ? -11.516 23.969 13.547 1 84.44 153 TRP A O 1
ATOM 1250 N N . GLY A 1 154 ? -12.039 22.656 11.82 1 88.94 154 GLY A N 1
ATOM 1251 C CA . GLY A 1 154 ? -10.656 22.469 11.43 1 88.94 154 GLY A CA 1
ATOM 1252 C C . GLY A 1 154 ? -9.859 21.656 12.445 1 88.94 154 GLY A C 1
ATOM 1253 O O . GLY A 1 154 ? -8.664 21.922 12.648 1 88.94 154 GLY A O 1
ATOM 1254 N N . CYS A 1 155 ? -10.547 20.75 13.133 1 91.88 155 CYS A N 1
ATOM 1255 C CA . CYS A 1 155 ? -9.867 19.984 14.18 1 91.88 155 CYS A CA 1
ATOM 1256 C C . CYS A 1 155 ? -9.906 18.5 13.875 1 91.88 155 CYS A C 1
ATOM 1258 O O . CYS A 1 155 ? -10.781 18.031 13.148 1 91.88 155 CYS A O 1
ATOM 1260 N N . TRP A 1 156 ? -8.93 17.828 14.492 1 96.44 156 TRP A N 1
ATOM 1261 C CA . TRP A 1 156 ? -8.812 16.391 14.328 1 96.44 156 TRP A CA 1
ATOM 1262 C C . TRP A 1 156 ? -9.094 15.664 15.641 1 96.44 156 TRP A C 1
ATOM 1264 O O . TRP A 1 156 ? -8.742 16.156 16.719 1 96.44 156 TRP A O 1
ATOM 1274 N N . THR A 1 157 ? -9.664 14.531 15.57 1 96.06 157 THR A N 1
ATOM 1275 C CA . THR A 1 157 ? -9.719 13.57 16.672 1 96.06 157 THR A CA 1
ATOM 1276 C C . THR A 1 157 ? -9.297 12.18 16.203 1 96.06 157 THR A C 1
ATOM 1278 O O . THR A 1 157 ? -9.5 11.828 15.039 1 96.06 157 THR A O 1
ATOM 1281 N N . LEU A 1 158 ? -8.656 11.492 17.031 1 97.44 158 LEU A N 1
ATOM 1282 C CA . LEU A 1 158 ? -8.227 10.109 16.812 1 97.44 158 LEU A CA 1
ATOM 1283 C C . LEU A 1 158 ? -8.828 9.188 17.859 1 97.44 158 LEU A C 1
ATOM 1285 O O . LEU A 1 158 ? -8.516 9.297 19.047 1 97.44 158 LEU A O 1
ATOM 1289 N N . LEU A 1 159 ? -9.648 8.258 17.375 1 96.19 159 LEU A N 1
ATOM 1290 C CA . LEU A 1 159 ? -10.391 7.402 18.297 1 96.19 159 LEU A CA 1
ATOM 1291 C C . LEU A 1 159 ? -9.953 5.949 18.141 1 96.19 159 LEU A C 1
ATOM 1293 O O . LEU A 1 159 ? -9.711 5.473 17.031 1 96.19 159 LEU A O 1
ATOM 1297 N N . GLU A 1 160 ? -9.891 5.285 19.25 1 95.94 160 GLU A N 1
ATOM 1298 C CA . GLU A 1 160 ? -9.695 3.838 19.219 1 95.94 160 GLU A CA 1
ATOM 1299 C C . GLU A 1 160 ? -10.938 3.123 18.688 1 95.94 160 GLU A C 1
ATOM 1301 O O . GLU A 1 160 ? -12.023 3.25 19.266 1 95.94 160 GLU A O 1
ATOM 1306 N N . ALA A 1 161 ? -10.766 2.348 17.703 1 95.56 161 ALA A N 1
ATOM 1307 C CA . ALA A 1 161 ? -11.898 1.715 17.047 1 95.56 161 ALA A CA 1
ATOM 1308 C C . ALA A 1 161 ? -12.57 0.697 17.969 1 95.56 161 ALA A C 1
ATOM 1310 O O . ALA A 1 161 ? -13.781 0.468 17.875 1 95.56 161 ALA A O 1
ATOM 1311 N N . ASN A 1 162 ? -11.844 0.07 18.781 1 91.5 162 ASN A N 1
ATOM 1312 C CA . ASN A 1 162 ? -12.375 -0.971 19.656 1 91.5 162 ASN A CA 1
ATOM 1313 C C . ASN A 1 162 ? -13.398 -0.411 20.641 1 91.5 162 ASN A C 1
ATOM 1315 O O . ASN A 1 162 ? -14.18 -1.164 21.234 1 91.5 162 ASN A O 1
ATOM 1319 N N . ARG A 1 163 ? -13.414 0.865 20.828 1 89.5 163 ARG A N 1
ATOM 1320 C CA . ARG A 1 163 ? -14.391 1.495 21.719 1 89.5 163 ARG A CA 1
ATOM 1321 C C . ARG A 1 163 ? -15.758 1.584 21.062 1 89.5 163 ARG A C 1
ATOM 1323 O O . ARG A 1 163 ? -16.766 1.812 21.734 1 89.5 163 ARG A O 1
ATOM 1330 N N . LEU A 1 164 ? -15.75 1.431 19.781 1 90.25 164 LEU A N 1
ATOM 1331 C CA . LEU A 1 164 ? -16.984 1.547 19.016 1 90.25 164 LEU A CA 1
ATOM 1332 C C . LEU A 1 164 ? -17.656 0.183 18.844 1 90.25 164 LEU A C 1
ATOM 1334 O O . LEU A 1 164 ? -16.984 -0.796 18.5 1 90.25 164 LEU A O 1
ATOM 1338 N N . ASP A 1 165 ? -18.844 0.112 19.078 1 84.31 165 ASP A N 1
ATOM 1339 C CA . ASP A 1 165 ? -19.578 -1.142 18.984 1 84.31 165 ASP A CA 1
ATOM 1340 C C . ASP A 1 165 ? -20.031 -1.4 17.547 1 84.31 165 ASP A C 1
ATOM 1342 O O . ASP A 1 165 ? -20.906 -0.7 17.016 1 84.31 165 ASP A O 1
ATOM 1346 N N . VAL A 1 166 ? -19.625 -2.455 17.016 1 82.62 166 VAL A N 1
ATOM 1347 C CA . VAL A 1 166 ? -19.859 -2.748 15.602 1 82.62 166 VAL A CA 1
ATOM 1348 C C . VAL A 1 166 ? -21.156 -3.523 15.438 1 82.62 166 VAL A C 1
ATOM 1350 O O . VAL A 1 166 ? -21.578 -3.807 14.32 1 82.62 166 VAL A O 1
ATOM 1353 N N . ASN A 1 167 ? -21.828 -3.873 16.375 1 82.44 167 ASN A N 1
ATOM 1354 C CA . ASN A 1 167 ? -23.031 -4.691 16.281 1 82.44 167 ASN A CA 1
ATOM 1355 C C . ASN A 1 167 ? -24.25 -3.854 15.914 1 82.44 167 ASN A C 1
ATOM 1357 O O . ASN A 1 167 ? -25.344 -4.391 15.734 1 82.44 167 ASN A O 1
ATOM 1361 N N . THR A 1 168 ? -24.031 -2.631 15.727 1 83.06 168 THR A N 1
ATOM 1362 C CA . THR A 1 168 ? -25.109 -1.756 15.25 1 83.06 168 THR A CA 1
ATOM 1363 C C . THR A 1 168 ? -24.938 -1.447 13.766 1 83.06 168 THR A C 1
ATOM 1365 O O . THR A 1 168 ? -23.797 -1.387 13.266 1 83.06 168 THR A O 1
ATOM 1368 N N . PRO A 1 169 ? -26.016 -1.407 13.125 1 88 169 PRO A N 1
ATOM 1369 C CA . PRO A 1 169 ? -25.922 -1.122 11.695 1 88 169 PRO A CA 1
ATOM 1370 C C . PRO A 1 169 ? -25.188 0.187 11.398 1 88 169 PRO A C 1
ATOM 1372 O O . PRO A 1 169 ? -24.438 0.271 10.43 1 88 169 PRO A O 1
ATOM 1375 N N . THR A 1 170 ? -25.5 1.116 12.297 1 92.69 170 THR A N 1
ATOM 1376 C CA . THR A 1 170 ? -24.875 2.424 12.148 1 92.69 170 THR A CA 1
ATOM 1377 C C . THR A 1 170 ? -24.312 2.912 13.484 1 92.69 170 THR A C 1
ATOM 1379 O O . THR A 1 170 ? -25 2.84 14.508 1 92.69 170 THR A O 1
ATOM 1382 N N . ILE A 1 171 ? -23.172 3.363 13.438 1 93 171 ILE A N 1
ATOM 1383 C CA . ILE A 1 171 ? -22.516 3.893 14.625 1 93 171 ILE A CA 1
ATOM 1384 C C . ILE A 1 171 ? -22.469 5.418 14.555 1 93 171 ILE A C 1
ATOM 1386 O O . ILE A 1 171 ? -21.984 5.98 13.57 1 93 171 ILE A O 1
ATOM 1390 N N . GLU A 1 172 ? -22.938 6.008 15.586 1 92.31 172 GLU A N 1
ATOM 1391 C CA . GLU A 1 172 ? -22.938 7.465 15.641 1 92.31 172 GLU A CA 1
ATOM 1392 C C . GLU A 1 172 ? -21.875 7.98 16.609 1 92.31 172 GLU A C 1
ATOM 1394 O O . GLU A 1 172 ? -21.766 7.496 17.734 1 92.31 172 GLU A O 1
ATOM 1399 N N . ILE A 1 173 ? -21.141 8.945 16.172 1 92.44 173 ILE A N 1
ATOM 1400 C CA . ILE A 1 173 ? -20.094 9.562 17 1 92.44 173 ILE A CA 1
ATOM 1401 C C . ILE A 1 173 ? -20.328 11.07 17.094 1 92.44 173 ILE A C 1
ATOM 1403 O O . ILE A 1 173 ? -20.312 11.766 16.078 1 92.44 173 ILE A O 1
ATOM 1407 N N . THR A 1 174 ? -20.547 11.516 18.266 1 88.56 174 THR A N 1
ATOM 1408 C CA . THR A 1 174 ? -20.672 12.953 18.453 1 88.56 174 THR A CA 1
ATOM 1409 C C . THR A 1 174 ? -19.297 13.602 18.609 1 88.56 174 THR A C 1
ATOM 1411 O O . THR A 1 174 ? -18.328 12.945 18.969 1 88.56 174 THR A O 1
ATOM 1414 N N . MET A 1 175 ? -19.281 14.828 18.375 1 88.69 175 MET A N 1
ATOM 1415 C CA . MET A 1 175 ? -18.031 15.57 18.547 1 88.69 175 MET A CA 1
ATOM 1416 C C . MET A 1 175 ? -17.562 15.523 20 1 88.69 175 MET A C 1
ATOM 1418 O O . MET A 1 175 ? -16.375 15.352 20.266 1 88.69 175 MET A O 1
ATOM 1422 N N . ASP A 1 176 ? -18.469 15.633 20.891 1 84.5 176 ASP A N 1
ATOM 1423 C CA . ASP A 1 176 ? -18.125 15.609 22.312 1 84.5 176 ASP A CA 1
ATOM 1424 C C . ASP A 1 176 ? -17.469 14.281 22.703 1 84.5 176 ASP A C 1
ATOM 1426 O O . ASP A 1 176 ? -16.469 14.273 23.406 1 84.5 176 ASP A O 1
ATOM 1430 N N . TYR A 1 177 ? -18.047 13.258 22.266 1 87.19 177 TYR A N 1
ATOM 1431 C CA . TYR A 1 177 ? -17.484 11.938 22.531 1 87.19 177 TYR A CA 1
ATOM 1432 C C . TYR A 1 177 ? -16.094 11.82 21.938 1 87.19 177 TYR A C 1
ATOM 1434 O O . TYR A 1 177 ? -15.172 11.328 22.594 1 87.19 177 TYR A O 1
ATOM 1442 N N . ALA A 1 178 ? -15.914 12.312 20.719 1 92.12 178 ALA A N 1
ATOM 1443 C CA . ALA A 1 178 ? -14.641 12.203 20 1 92.12 178 ALA A CA 1
ATOM 1444 C C . ALA A 1 178 ? -13.539 12.977 20.734 1 92.12 178 ALA A C 1
ATOM 1446 O O . ALA A 1 178 ? -12.414 12.484 20.859 1 92.12 178 ALA A O 1
ATOM 1447 N N . PHE A 1 179 ? -13.914 14.094 21.219 1 89.5 179 PHE A N 1
ATOM 1448 C CA . PHE A 1 179 ? -12.906 14.914 21.891 1 89.5 179 PHE A CA 1
ATOM 1449 C C . PHE A 1 179 ? -12.555 14.328 23.25 1 89.5 179 PHE A C 1
ATOM 1451 O O . PHE A 1 179 ? -11.398 14.383 23.672 1 89.5 179 PHE A O 1
ATOM 1458 N N . LYS A 1 180 ? -13.5 13.781 23.906 1 86.44 180 LYS A N 1
ATOM 1459 C CA . LYS A 1 180 ? -13.266 13.18 25.219 1 86.44 180 LYS A CA 1
ATOM 1460 C C . LYS A 1 180 ? -12.32 11.992 25.109 1 86.44 180 LYS A C 1
ATOM 1462 O O . LYS A 1 180 ? -11.516 11.742 26.016 1 86.44 180 LYS A O 1
ATOM 1467 N N . HIS A 1 181 ? -12.336 11.32 24.031 1 90.5 181 HIS A N 1
ATOM 1468 C CA . HIS A 1 181 ? -11.555 10.102 23.875 1 90.5 181 HIS A CA 1
ATOM 1469 C C . HIS A 1 181 ? -10.477 10.273 22.812 1 90.5 181 HIS A C 1
ATOM 1471 O O . HIS A 1 181 ? -10.016 9.297 22.219 1 90.5 181 HIS A O 1
ATOM 1477 N N . ASN A 1 182 ? -10.086 11.492 22.578 1 93.38 182 ASN A N 1
ATOM 1478 C CA . ASN A 1 182 ? -9.133 11.828 21.516 1 93.38 182 ASN A CA 1
ATOM 1479 C C . ASN A 1 182 ? -7.723 11.375 21.859 1 93.38 182 ASN A C 1
ATOM 1481 O O . ASN A 1 182 ? -7.219 11.672 22.953 1 93.38 182 ASN A O 1
ATOM 1485 N N . GLU A 1 183 ? -7.082 10.688 20.922 1 95.44 183 GLU A N 1
ATOM 1486 C CA . GLU A 1 183 ? -5.734 10.172 21.125 1 95.44 183 GLU A CA 1
ATOM 1487 C C . GLU A 1 183 ? -4.75 10.781 20.141 1 95.44 183 GLU A C 1
ATOM 1489 O O . GLU A 1 183 ? -3.725 10.172 19.812 1 95.44 183 GLU A O 1
ATOM 1494 N N . MET A 1 184 ? -5.02 11.938 19.609 1 95.5 184 MET A N 1
ATOM 1495 C CA . MET A 1 184 ? -4.137 12.586 18.641 1 95.5 184 MET A CA 1
ATOM 1496 C C . MET A 1 184 ? -2.76 12.836 19.25 1 95.5 184 MET A C 1
ATOM 1498 O O . MET A 1 184 ? -1.775 12.984 18.531 1 95.5 184 MET A O 1
ATOM 1502 N N . SER A 1 185 ? -2.674 12.859 20.516 1 93.38 185 SER A N 1
ATOM 1503 C CA . SER A 1 185 ? -1.395 13.086 21.172 1 93.38 185 SER A CA 1
ATOM 1504 C C . SER A 1 185 ? -0.41 11.961 20.859 1 93.38 185 SER A C 1
ATOM 1506 O O . SER A 1 185 ? 0.805 12.164 20.906 1 93.38 185 SER A O 1
ATOM 1508 N N . LEU A 1 186 ? -0.897 10.789 20.562 1 94.19 186 LEU A N 1
ATOM 1509 C CA . LEU A 1 186 ? -0.044 9.664 20.203 1 94.19 186 LEU A CA 1
ATOM 1510 C C . LEU A 1 186 ? 0.804 10 18.969 1 94.19 186 LEU A C 1
ATOM 1512 O O . LEU A 1 186 ? 1.879 9.43 18.781 1 94.19 186 LEU A O 1
ATOM 1516 N N . LEU A 1 187 ? 0.25 10.977 18.188 1 95.06 187 LEU A N 1
ATOM 1517 C CA . LEU A 1 187 ? 0.95 11.383 16.969 1 95.06 187 LEU A CA 1
ATOM 1518 C C . LEU A 1 187 ? 1.731 12.672 17.188 1 95.06 187 LEU A C 1
ATOM 1520 O O . LEU A 1 187 ? 2.328 13.211 16.266 1 95.06 187 LEU A O 1
ATOM 1524 N N . GLY A 1 188 ? 1.62 13.219 18.391 1 91 188 GLY A N 1
ATOM 1525 C CA . GLY A 1 188 ? 2.396 14.398 18.734 1 91 188 GLY A CA 1
ATOM 1526 C C . GLY A 1 188 ? 1.551 15.648 18.875 1 91 188 GLY A C 1
ATOM 1527 O O . GLY A 1 188 ? 2.078 16.734 19.109 1 91 188 GLY A O 1
ATOM 1528 N N . ASP A 1 189 ? 0.284 15.477 18.75 1 93.12 189 ASP A N 1
ATOM 1529 C CA . ASP A 1 189 ? -0.584 16.656 18.828 1 93.12 189 ASP A CA 1
ATOM 1530 C C . ASP A 1 189 ? -0.637 17.203 20.25 1 93.12 189 ASP A C 1
ATOM 1532 O O . ASP A 1 189 ? -0.561 16.438 21.219 1 93.12 189 ASP A O 1
ATOM 1536 N N . HIS A 1 190 ? -0.727 18.516 20.328 1 90.44 190 HIS A N 1
ATOM 1537 C CA . HIS A 1 190 ? -0.859 19.203 21.609 1 90.44 190 HIS A CA 1
ATOM 1538 C C . HIS A 1 190 ? -1.428 20.609 21.422 1 90.44 190 HIS A C 1
ATOM 1540 O O . HIS A 1 190 ? -1.352 21.172 20.328 1 90.44 190 HIS A O 1
ATOM 1546 N N . MET A 1 191 ? -2.008 21.031 22.484 1 88.06 191 MET A N 1
ATOM 1547 C CA . MET A 1 191 ? -2.521 22.406 22.484 1 88.06 191 MET A CA 1
ATOM 1548 C C . MET A 1 191 ? -1.4 23.406 22.719 1 88.06 191 MET A C 1
ATOM 1550 O O . MET A 1 191 ? -0.518 23.172 23.547 1 88.06 191 MET A O 1
ATOM 1554 N N . ILE A 1 192 ? -1.542 24.469 22.031 1 87.94 192 ILE A N 1
ATOM 1555 C CA . ILE A 1 192 ? -0.541 25.516 22.172 1 87.94 192 ILE A CA 1
ATOM 1556 C C . ILE A 1 192 ? -1.197 26.781 22.734 1 87.94 192 ILE A C 1
ATOM 1558 O O . ILE A 1 192 ? -2.23 27.219 22.219 1 87.94 192 ILE A O 1
ATOM 1562 N N . GLY A 1 193 ? -0.595 27.234 23.781 1 85.12 193 GLY A N 1
ATOM 1563 C CA . GLY A 1 193 ? -0.976 28.516 24.344 1 85.12 193 GLY A CA 1
ATOM 1564 C C . GLY A 1 193 ? 0.179 29.5 24.422 1 85.12 193 GLY A C 1
ATOM 1565 O O . GLY A 1 193 ? 1.339 29.094 24.516 1 85.12 193 GLY A O 1
ATOM 1566 N N . THR A 1 194 ? -0.177 30.75 24.328 1 88.38 194 THR A N 1
ATOM 1567 C CA . THR A 1 194 ? 0.846 31.781 24.438 1 88.38 194 THR A CA 1
ATOM 1568 C C . THR A 1 194 ? 0.278 33.031 25.125 1 88.38 194 THR A C 1
ATOM 1570 O O . THR A 1 194 ? -0.906 33.062 25.453 1 88.38 194 THR A O 1
ATOM 1573 N N . VAL A 1 195 ? 1.221 33.906 25.438 1 86.06 195 VAL A N 1
ATOM 1574 C CA . VAL A 1 195 ? 0.825 35.188 26.016 1 86.06 195 VAL A CA 1
ATOM 1575 C C . VAL A 1 195 ? 0.554 36.188 24.906 1 86.06 195 VAL A C 1
ATOM 1577 O O . VAL A 1 195 ? 1.471 36.594 24.172 1 86.06 195 VAL A O 1
ATOM 1580 N N . PRO A 1 196 ? -0.714 36.562 24.75 1 85.56 196 PRO A N 1
ATOM 1581 C CA . PRO A 1 196 ? -1.026 37.562 23.734 1 85.56 196 PRO A CA 1
ATOM 1582 C C . PRO A 1 196 ? -0.612 38.969 24.156 1 85.56 196 PRO A C 1
ATOM 1584 O O . PRO A 1 196 ? -0.426 39.219 25.344 1 85.56 196 PRO A O 1
ATOM 1587 N N . PRO A 1 197 ? -0.407 39.938 23.234 1 87.56 197 PRO A N 1
ATOM 1588 C CA . PRO A 1 197 ? -0.583 39.75 21.781 1 87.56 197 PRO A CA 1
ATOM 1589 C C . PRO A 1 197 ? 0.688 39.281 21.078 1 87.56 197 PRO A C 1
ATOM 1591 O O . PRO A 1 197 ? 1.794 39.531 21.578 1 87.56 197 PRO A O 1
ATOM 1594 N N . LEU A 1 198 ? 0.479 38.594 20.078 1 90.94 198 LEU A N 1
ATOM 1595 C CA . LEU A 1 198 ? 1.539 38.469 19.078 1 90.94 198 LEU A CA 1
ATOM 1596 C C . LEU A 1 198 ? 1.376 39.5 17.969 1 90.94 198 LEU A C 1
ATOM 1598 O O . LEU A 1 198 ? 0.254 39.875 17.625 1 90.94 198 LEU A O 1
ATOM 1602 N N . SER A 1 199 ? 2.529 40 17.5 1 92.06 199 SER A N 1
ATOM 1603 C CA . SER A 1 199 ? 2.354 41.094 16.547 1 92.06 199 SER A CA 1
ATOM 1604 C C . SER A 1 199 ? 3.406 41.062 15.445 1 92.06 199 SER A C 1
ATOM 1606 O O . SER A 1 199 ? 4.484 40.469 15.633 1 92.06 199 SER A O 1
ATOM 1608 N N . LEU A 1 200 ? 2.967 41.531 14.328 1 87.88 200 LEU A N 1
ATOM 1609 C CA . LEU A 1 200 ? 3.863 41.906 13.234 1 87.88 200 LEU A CA 1
ATOM 1610 C C . LEU A 1 200 ? 4.129 43.406 13.219 1 87.88 200 LEU A C 1
ATOM 1612 O O . LEU A 1 200 ? 3.195 44.188 13.094 1 87.88 200 LEU A O 1
ATOM 1616 N N . ARG A 1 201 ? 5.418 43.719 13.289 1 89.81 201 ARG A N 1
ATOM 1617 C CA . ARG A 1 201 ? 5.785 45.125 13.359 1 89.81 201 ARG A CA 1
ATOM 1618 C C . ARG A 1 201 ? 6.656 45.531 12.18 1 89.81 201 ARG A C 1
ATOM 1620 O O . ARG A 1 201 ? 7.625 44.812 11.852 1 89.81 201 ARG A O 1
ATOM 1627 N N . VAL A 1 202 ? 6.23 46.562 11.562 1 86.75 202 VAL A N 1
ATOM 1628 C CA . VAL A 1 202 ? 6.984 47.094 10.438 1 86.75 202 VAL A CA 1
ATOM 1629 C C . VAL A 1 202 ? 7.566 48.469 10.812 1 86.75 202 VAL A C 1
ATOM 1631 O O . VAL A 1 202 ? 6.828 49.438 10.984 1 86.75 202 VAL A O 1
ATOM 1634 N N . TYR A 1 203 ? 8.859 48.531 10.797 1 90.25 203 TYR A N 1
ATOM 1635 C CA . TYR A 1 203 ? 9.531 49.75 11.18 1 90.25 203 TYR A CA 1
ATOM 1636 C C . TYR A 1 203 ? 9.758 50.656 9.961 1 90.25 203 TYR A C 1
ATOM 1638 O O . TYR A 1 203 ? 10.148 50.188 8.898 1 90.25 203 TYR A O 1
ATOM 1646 N N . ALA A 1 204 ? 9.484 51.844 10.18 1 89.12 204 ALA A N 1
ATOM 1647 C CA . ALA A 1 204 ? 9.789 52.844 9.148 1 89.12 204 ALA A CA 1
ATOM 1648 C C . ALA A 1 204 ? 11.258 53.25 9.188 1 89.12 204 ALA A C 1
ATOM 1650 O O . ALA A 1 204 ? 11.883 53.219 10.258 1 89.12 204 ALA A O 1
ATOM 1651 N N . ASP A 1 205 ? 11.742 53.5 7.984 1 91 205 ASP A N 1
ATOM 1652 C CA . ASP A 1 205 ? 13.094 54.062 7.906 1 91 205 ASP A CA 1
ATOM 1653 C C . ASP A 1 205 ? 13.125 55.5 8.383 1 91 205 ASP A C 1
ATOM 1655 O O . ASP A 1 205 ? 12.641 56.406 7.695 1 91 205 ASP A O 1
ATOM 1659 N N . LYS A 1 206 ? 13.797 55.656 9.43 1 90.5 206 LYS A N 1
ATOM 1660 C CA . LYS A 1 206 ? 13.781 56.969 10.062 1 90.5 206 LYS A CA 1
ATOM 1661 C C . LYS A 1 206 ? 14.586 58 9.258 1 90.5 206 LYS A C 1
ATOM 1663 O O . LYS A 1 206 ? 14.445 59.188 9.453 1 90.5 206 LYS A O 1
ATOM 1668 N N . ASP A 1 207 ? 15.438 57.531 8.336 1 91.81 207 ASP A N 1
ATOM 1669 C CA . ASP A 1 207 ? 16.281 58.406 7.523 1 91.81 207 ASP A CA 1
ATOM 1670 C C . ASP A 1 207 ? 15.555 58.844 6.246 1 91.81 207 ASP A C 1
ATOM 1672 O O . ASP A 1 207 ? 16.078 59.625 5.473 1 91.81 207 ASP A O 1
ATOM 1676 N N . LYS A 1 208 ? 14.414 58.312 6.059 1 90.19 208 LYS A N 1
ATOM 1677 C CA . LYS A 1 208 ? 13.633 58.625 4.871 1 90.19 208 LYS A CA 1
ATOM 1678 C C . LYS A 1 208 ? 12.32 59.312 5.242 1 90.19 208 LYS A C 1
ATOM 1680 O O . LYS A 1 208 ? 11.922 59.312 6.41 1 90.19 208 LYS A O 1
ATOM 1685 N N . PRO A 1 209 ? 11.695 59.969 4.246 1 88.81 209 PRO A N 1
ATOM 1686 C CA . PRO A 1 209 ? 10.43 60.656 4.531 1 88.81 209 PRO A CA 1
ATOM 1687 C C . PRO A 1 209 ? 9.367 59.719 5.102 1 88.81 209 PRO A C 1
ATOM 1689 O O . PRO A 1 209 ? 9.242 58.562 4.66 1 88.81 209 PRO A O 1
ATOM 1692 N N . ARG A 1 210 ? 8.688 60.125 6.203 1 89.12 210 ARG A N 1
ATOM 1693 C CA . ARG A 1 210 ? 7.652 59.344 6.883 1 89.12 210 ARG A CA 1
ATOM 1694 C C . ARG A 1 210 ? 6.645 60.25 7.574 1 89.12 210 ARG A C 1
ATOM 1696 O O . ARG A 1 210 ? 6.109 59.906 8.633 1 89.12 210 ARG A O 1
ATOM 1703 N N . ASN A 1 211 ? 6.438 61.375 7.035 1 89 211 ASN A N 1
ATOM 1704 C CA . ASN A 1 211 ? 5.527 62.344 7.625 1 89 211 ASN A CA 1
ATOM 1705 C C . ASN A 1 211 ? 4.066 62 7.348 1 89 211 ASN A C 1
ATOM 1707 O O . ASN A 1 211 ? 3.73 61.562 6.246 1 89 211 ASN A O 1
ATOM 1711 N N . LEU A 1 212 ? 3.256 62.062 8.359 1 85.38 212 LEU A N 1
ATOM 1712 C CA . LEU A 1 212 ? 1.827 61.812 8.219 1 85.38 212 LEU A CA 1
ATOM 1713 C C . LEU A 1 212 ? 1.104 63.031 7.66 1 85.38 212 LEU A C 1
ATOM 1715 O O . LEU A 1 212 ? 1.361 64.188 8.086 1 85.38 212 LEU A O 1
ATOM 1719 N N . SER A 1 213 ? 0.316 62.75 6.637 1 79.19 213 SER A N 1
ATOM 1720 C CA . SER A 1 213 ? -0.507 63.812 6.109 1 79.19 213 SER A CA 1
ATOM 1721 C C . SER A 1 213 ? -1.674 64.125 7.043 1 79.19 213 SER A C 1
ATOM 1723 O O . SER A 1 213 ? -1.911 63.406 8.008 1 79.19 213 SER A O 1
ATOM 1725 N N . ALA A 1 214 ? -2.381 65.188 6.719 1 78.81 214 ALA A N 1
ATOM 1726 C CA . ALA A 1 214 ? -3.527 65.625 7.516 1 78.81 214 ALA A CA 1
ATOM 1727 C C . ALA A 1 214 ? -4.621 64.562 7.523 1 78.81 214 ALA A C 1
ATOM 1729 O O . ALA A 1 214 ? -5.379 64.438 8.492 1 78.81 214 ALA A O 1
ATOM 1730 N N . ASN A 1 215 ? -4.637 63.75 6.484 1 76.19 215 ASN A N 1
ATOM 1731 C CA . ASN A 1 215 ? -5.672 62.719 6.383 1 76.19 215 ASN A CA 1
ATOM 1732 C C . ASN A 1 215 ? -5.211 61.406 6.996 1 76.19 215 ASN A C 1
ATOM 1734 O O . ASN A 1 215 ? -5.906 60.375 6.891 1 76.19 215 ASN A O 1
ATOM 1738 N N . GLY A 1 216 ? -4.07 61.469 7.562 1 75 216 GLY A N 1
ATOM 1739 C CA . GLY A 1 216 ? -3.598 60.281 8.258 1 75 216 GLY A CA 1
ATOM 1740 C C . GLY A 1 216 ? -2.904 59.312 7.348 1 75 216 GLY A C 1
ATOM 1741 O O . GLY A 1 216 ? -2.723 58.125 7.707 1 75 216 GLY A O 1
ATOM 1742 N N . LYS A 1 217 ? -2.602 59.781 6.117 1 78.81 217 LYS A N 1
ATOM 1743 C CA . LYS A 1 217 ? -1.924 58.875 5.18 1 78.81 217 LYS A CA 1
ATOM 1744 C C . LYS A 1 217 ? -0.437 59.219 5.086 1 78.81 217 LYS A C 1
ATOM 1746 O O . LYS A 1 217 ? -0.034 60.375 5.309 1 78.81 217 LYS A O 1
ATOM 1751 N N . THR A 1 218 ? 0.354 58.188 5.027 1 79.19 218 THR A N 1
ATOM 1752 C CA . THR A 1 218 ? 1.785 58.406 4.867 1 79.19 218 THR A CA 1
ATOM 1753 C C . THR A 1 218 ? 2.412 57.375 3.967 1 79.19 218 THR A C 1
ATOM 1755 O O . THR A 1 218 ? 1.935 56.219 3.908 1 79.19 218 THR A O 1
ATOM 1758 N N . LEU A 1 219 ? 3.246 57.844 3.051 1 80.69 219 LEU A N 1
ATOM 1759 C CA . LEU A 1 219 ? 4.148 56.969 2.332 1 80.69 219 LEU A CA 1
ATOM 1760 C C . LEU A 1 219 ? 5.484 56.844 3.059 1 80.69 219 LEU A C 1
ATOM 1762 O O . LEU A 1 219 ? 6.059 57.844 3.488 1 80.69 219 LEU A O 1
ATOM 1766 N N . PHE A 1 220 ? 5.82 55.656 3.465 1 84.38 220 PHE A N 1
ATOM 1767 C CA . PHE A 1 220 ? 7.086 55.5 4.168 1 84.38 220 PHE A CA 1
ATOM 1768 C C . PHE A 1 220 ? 7.875 54.344 3.586 1 84.38 220 PHE A C 1
ATOM 1770 O O . PHE A 1 220 ? 7.32 53.5 2.869 1 84.38 220 PHE A O 1
ATOM 1777 N N . THR A 1 221 ? 9.141 54.344 3.805 1 84.44 221 THR A N 1
ATOM 1778 C CA . THR A 1 221 ? 10.016 53.25 3.41 1 84.44 221 THR A CA 1
ATOM 1779 C C . THR A 1 221 ? 10.227 52.281 4.57 1 84.44 221 THR A C 1
ATOM 1781 O O . THR A 1 221 ? 10.516 52.688 5.691 1 84.44 221 THR A O 1
ATOM 1784 N N . VAL A 1 222 ? 10.016 50.938 4.258 1 84.62 222 VAL A N 1
ATOM 1785 C CA . VAL A 1 222 ? 10.148 49.906 5.281 1 84.62 222 VAL A CA 1
ATOM 1786 C C . VAL A 1 222 ? 11.633 49.656 5.57 1 84.62 222 VAL A C 1
ATOM 1788 O O . VAL A 1 222 ? 12.422 49.438 4.652 1 84.62 222 VAL A O 1
ATOM 1791 N N . LYS A 1 223 ? 11.977 49.812 6.812 1 87.44 223 LYS A N 1
ATOM 1792 C CA . LYS A 1 223 ? 13.344 49.469 7.223 1 87.44 223 LYS A CA 1
ATOM 1793 C C . LYS A 1 223 ? 13.461 48 7.566 1 87.44 223 LYS A C 1
ATOM 1795 O O . LYS A 1 223 ? 14.398 47.344 7.129 1 87.44 223 LYS A O 1
ATOM 1800 N N . LYS A 1 224 ? 12.586 47.562 8.453 1 89.62 224 LYS A N 1
ATOM 1801 C CA . LYS A 1 224 ? 12.617 46.188 8.922 1 89.62 224 LYS A CA 1
ATOM 1802 C C . LYS A 1 224 ? 11.227 45.719 9.352 1 89.62 224 LYS A C 1
ATOM 1804 O O . LYS A 1 224 ? 10.406 46.5 9.805 1 89.62 224 LYS A O 1
ATOM 1809 N N . ALA A 1 225 ? 10.93 44.469 9.023 1 86.62 225 ALA A N 1
ATOM 1810 C CA . ALA A 1 225 ? 9.742 43.812 9.562 1 86.62 225 ALA A CA 1
ATOM 1811 C C . ALA A 1 225 ? 10.125 42.719 10.562 1 86.62 225 ALA A C 1
ATOM 1813 O O . ALA A 1 225 ? 11.086 41.969 10.344 1 86.62 225 ALA A O 1
ATOM 1814 N N . CYS A 1 226 ? 9.477 42.781 11.727 1 90.56 226 CYS A N 1
ATOM 1815 C CA . CYS A 1 226 ? 9.797 41.781 12.734 1 90.56 226 CYS A CA 1
ATOM 1816 C C . CYS A 1 226 ? 8.539 41.281 13.43 1 90.56 226 CYS A C 1
ATOM 1818 O O . CYS A 1 226 ? 7.461 41.844 13.266 1 90.56 226 CYS A O 1
ATOM 1820 N N . VAL A 1 227 ? 8.672 40.188 14.195 1 93.19 227 VAL A N 1
ATOM 1821 C CA . VAL A 1 227 ? 7.578 39.656 15.008 1 93.19 227 VAL A CA 1
ATOM 1822 C C . VAL A 1 227 ? 7.84 39.938 16.484 1 93.19 227 VAL A C 1
ATOM 1824 O O . VAL A 1 227 ? 8.992 40 16.922 1 93.19 227 VAL A O 1
ATOM 1827 N N . CYS A 1 228 ? 6.789 40.25 17.156 1 93.88 228 CYS A N 1
ATOM 1828 C CA . CYS A 1 228 ? 6.906 40.594 18.562 1 93.88 228 CYS A CA 1
ATOM 1829 C C . CYS A 1 228 ? 5.977 39.719 19.422 1 93.88 228 CYS A C 1
ATOM 1831 O O . CYS A 1 228 ? 4.934 39.281 18.938 1 93.88 228 CYS A O 1
ATOM 1833 N N . ALA A 1 229 ? 6.398 39.438 20.609 1 92.69 229 ALA A N 1
ATOM 1834 C CA . ALA A 1 229 ? 5.594 38.812 21.656 1 92.69 229 ALA A CA 1
ATOM 1835 C C . ALA A 1 229 ? 5.461 39.75 22.875 1 92.69 229 ALA A C 1
ATOM 1837 O O . ALA A 1 229 ? 6.461 40.125 23.484 1 92.69 229 ALA A O 1
ATOM 1838 N N . ASP A 1 230 ? 4.258 40.031 23.172 1 87 230 ASP A N 1
ATOM 1839 C CA . ASP A 1 230 ? 4.004 40.969 24.266 1 87 230 ASP A CA 1
ATOM 1840 C C . ASP A 1 230 ? 4.82 42.25 24.094 1 87 230 ASP A C 1
ATOM 1842 O O . ASP A 1 230 ? 5.543 42.625 25.016 1 87 230 ASP A O 1
ATOM 1846 N N . ASP A 1 231 ? 4.879 42.719 22.953 1 86.75 231 ASP A N 1
ATOM 1847 C CA . ASP A 1 231 ? 5.457 44 22.547 1 86.75 231 ASP A CA 1
ATOM 1848 C C . ASP A 1 231 ? 6.98 43.938 22.578 1 86.75 231 ASP A C 1
ATOM 1850 O O . ASP A 1 231 ? 7.648 44.969 22.5 1 86.75 231 ASP A O 1
ATOM 1854 N N . ILE A 1 232 ? 7.48 42.781 22.766 1 92.31 232 ILE A N 1
ATOM 1855 C CA . ILE A 1 232 ? 8.93 42.625 22.719 1 92.31 232 ILE A CA 1
ATOM 1856 C C . ILE A 1 232 ? 9.32 41.906 21.422 1 92.31 232 ILE A C 1
ATOM 1858 O O . ILE A 1 232 ? 8.758 40.844 21.094 1 92.31 232 ILE A O 1
ATOM 1862 N N . GLU A 1 233 ? 10.281 42.469 20.766 1 93.81 233 GLU A N 1
ATOM 1863 C CA . GLU A 1 233 ? 10.742 41.844 19.531 1 93.81 233 GLU A CA 1
ATOM 1864 C C . GLU A 1 233 ? 11.391 40.5 19.781 1 93.81 233 GLU A C 1
ATOM 1866 O O . GLU A 1 233 ? 12.195 40.344 20.703 1 93.81 233 GLU A O 1
ATOM 1871 N N . VAL A 1 234 ? 10.984 39.562 18.969 1 94 234 VAL A N 1
ATOM 1872 C CA . VAL A 1 234 ? 11.57 38.219 19.062 1 94 234 VAL A CA 1
ATOM 1873 C C . VAL A 1 234 ? 12.82 38.156 18.203 1 94 234 VAL A C 1
ATOM 1875 O O . VAL A 1 234 ? 12.742 38.219 16.969 1 94 234 VAL A O 1
ATOM 1878 N N . VAL A 1 235 ? 13.945 37.875 18.844 1 92.5 235 VAL A N 1
ATOM 1879 C CA . VAL A 1 235 ? 15.219 37.938 18.125 1 92.5 235 VAL A CA 1
ATOM 1880 C C . VAL A 1 235 ? 15.789 36.562 17.906 1 92.5 235 VAL A C 1
ATOM 1882 O O . VAL A 1 235 ? 16.453 36.281 16.891 1 92.5 235 VAL A O 1
ATOM 1885 N N . ASP A 1 236 ? 15.477 35.688 18.844 1 92.06 236 ASP A N 1
ATOM 1886 C CA . ASP A 1 236 ? 15.953 34.312 18.688 1 92.06 236 ASP A CA 1
ATOM 1887 C C . ASP A 1 236 ? 15.375 33.688 17.406 1 92.06 236 ASP A C 1
ATOM 1889 O O . ASP A 1 236 ? 14.164 33.719 17.188 1 92.06 236 ASP A O 1
ATOM 1893 N N . PRO A 1 237 ? 16.234 33.125 16.594 1 89.88 237 PRO A N 1
ATOM 1894 C CA . PRO A 1 237 ? 15.773 32.625 15.305 1 89.88 237 PRO A CA 1
ATOM 1895 C C . PRO A 1 237 ? 14.695 31.547 15.438 1 89.88 237 PRO A C 1
ATOM 1897 O O . PRO A 1 237 ? 13.727 31.531 14.664 1 89.88 237 PRO A O 1
ATOM 1900 N N . LEU A 1 238 ? 14.859 30.641 16.328 1 89.56 238 LEU A N 1
ATOM 1901 C CA . LEU A 1 238 ? 13.859 29.609 16.531 1 89.56 238 LEU A CA 1
ATOM 1902 C C . LEU A 1 238 ? 12.531 30.203 16.984 1 89.56 238 LEU A C 1
ATOM 1904 O O . LEU A 1 238 ? 11.477 29.875 16.453 1 89.56 238 LEU A O 1
ATOM 1908 N N . GLU A 1 239 ? 12.672 31.062 17.906 1 92.25 239 GLU A N 1
ATOM 1909 C CA . GLU A 1 239 ? 11.461 31.703 18.422 1 92.25 239 GLU A CA 1
ATOM 1910 C C . GLU A 1 239 ? 10.766 32.531 17.328 1 92.25 239 GLU A C 1
ATOM 1912 O O . GLU A 1 239 ? 9.531 32.594 17.312 1 92.25 239 GLU A O 1
ATOM 1917 N N . GLU A 1 240 ? 11.531 33.125 16.578 1 91.5 240 GLU A N 1
ATOM 1918 C CA . GLU A 1 240 ? 10.961 33.906 15.484 1 91.5 240 GLU A CA 1
ATOM 1919 C C . GLU A 1 240 ? 10.148 33.031 14.539 1 91.5 240 GLU A C 1
ATOM 1921 O O . GLU A 1 240 ? 9.031 33.375 14.148 1 91.5 240 GLU A O 1
ATOM 1926 N N . ARG A 1 241 ? 10.695 31.891 14.242 1 88.06 241 ARG A N 1
ATOM 1927 C CA . ARG A 1 241 ? 10.016 30.969 13.352 1 88.06 241 ARG A CA 1
ATOM 1928 C C . ARG A 1 241 ? 8.719 30.453 13.977 1 88.06 241 ARG A C 1
ATOM 1930 O O . ARG A 1 241 ? 7.691 30.359 13.305 1 88.06 241 ARG A O 1
ATOM 1937 N N . ILE A 1 242 ? 8.844 30.156 15.203 1 90.88 242 ILE A N 1
ATOM 1938 C CA . ILE A 1 242 ? 7.664 29.656 15.914 1 90.88 242 ILE A CA 1
ATOM 1939 C C . ILE A 1 242 ? 6.598 30.75 15.961 1 90.88 242 ILE A C 1
ATOM 1941 O O . ILE A 1 242 ? 5.422 30.5 15.695 1 90.88 242 ILE A O 1
ATOM 1945 N N . THR A 1 243 ? 7.027 31.906 16.281 1 91.56 243 THR A N 1
ATOM 1946 C CA . THR A 1 243 ? 6.098 33.031 16.375 1 91.56 243 THR A CA 1
ATOM 1947 C C . THR A 1 243 ? 5.387 33.25 15.047 1 91.56 243 THR A C 1
ATOM 1949 O O . THR A 1 243 ? 4.172 33.469 15.016 1 91.56 243 THR A O 1
ATOM 1952 N N . TRP A 1 244 ? 6.121 33.25 14.047 1 86.88 244 TRP A N 1
ATOM 1953 C CA . TRP A 1 244 ? 5.547 33.406 12.719 1 86.88 244 TRP A CA 1
ATOM 1954 C C . TRP A 1 244 ? 4.512 32.344 12.43 1 86.88 244 TRP A C 1
ATOM 1956 O O . TRP A 1 244 ? 3.432 32.625 11.914 1 86.88 244 TRP A O 1
ATOM 1966 N N . PHE A 1 245 ? 4.852 31.203 12.781 1 89.56 245 PHE A N 1
ATOM 1967 C CA . PHE A 1 245 ? 3.965 30.062 12.578 1 89.56 245 PHE A CA 1
ATOM 1968 C C . PHE A 1 245 ? 2.664 30.25 13.352 1 89.56 245 PHE A C 1
ATOM 1970 O O . PHE A 1 245 ? 1.581 29.984 12.82 1 89.56 245 PHE A O 1
ATOM 1977 N N . LEU A 1 246 ? 2.766 30.719 14.5 1 89.81 246 LEU A N 1
ATOM 1978 C CA . LEU A 1 246 ? 1.592 30.906 15.344 1 89.81 246 LEU A CA 1
ATOM 1979 C C . LEU A 1 246 ? 0.718 32.031 14.836 1 89.81 246 LEU A C 1
ATOM 1981 O O . LEU A 1 246 ? -0.511 31.938 14.844 1 89.81 246 LEU A O 1
ATOM 1985 N N . ILE A 1 247 ? 1.338 33.031 14.414 1 87.81 247 ILE A N 1
ATOM 1986 C CA . ILE A 1 247 ? 0.607 34.188 13.906 1 87.81 247 ILE A CA 1
ATOM 1987 C C . ILE A 1 247 ? -0.212 33.781 12.68 1 87.81 247 ILE A C 1
ATOM 1989 O O . ILE A 1 247 ? -1.388 34.125 12.57 1 87.81 247 ILE A O 1
ATOM 1993 N N . LEU A 1 248 ? 0.367 32.969 11.898 1 82.5 248 LEU A N 1
ATOM 1994 C CA . LEU A 1 248 ? -0.239 32.656 10.609 1 82.5 248 LEU A CA 1
ATOM 1995 C C . LEU A 1 248 ? -1.303 31.562 10.773 1 82.5 248 LEU A C 1
ATOM 1997 O O . LEU A 1 248 ? -2.303 31.562 10.055 1 82.5 248 LEU A O 1
ATOM 2001 N N . ASN A 1 249 ? -1.104 30.719 11.734 1 87.75 249 ASN A N 1
ATOM 2002 C CA . ASN A 1 249 ? -1.926 29.516 11.711 1 87.75 249 ASN A CA 1
ATOM 2003 C C . ASN A 1 249 ? -2.748 29.375 12.992 1 87.75 249 ASN A C 1
ATOM 2005 O O . ASN A 1 249 ? -3.656 28.547 13.062 1 87.75 249 ASN A O 1
ATOM 2009 N N . GLY A 1 250 ? -2.438 30.141 13.961 1 87 250 GLY A N 1
ATOM 2010 C CA . GLY A 1 250 ? -3.215 30.109 15.188 1 87 250 GLY A CA 1
ATOM 2011 C C . GLY A 1 250 ? -4.605 30.688 15.031 1 87 250 GLY A C 1
ATOM 2012 O O . GLY A 1 250 ? -4.93 31.266 13.992 1 87 250 GLY A O 1
ATOM 2013 N N . THR A 1 251 ? -5.418 30.391 16.047 1 83.69 251 THR A N 1
ATOM 2014 C CA . THR A 1 251 ? -6.754 30.969 16.062 1 83.69 251 THR A CA 1
ATOM 2015 C C . THR A 1 251 ? -6.746 32.344 16.75 1 83.69 251 THR A C 1
ATOM 2017 O O . THR A 1 251 ? -6.445 32.406 17.953 1 83.69 251 THR A O 1
ATOM 2020 N N . TRP A 1 252 ? -7.082 33.344 15.875 1 84.38 252 TRP A N 1
ATOM 2021 C CA . TRP A 1 252 ? -7.098 34.719 16.375 1 84.38 252 TRP A CA 1
ATOM 2022 C C . TRP A 1 252 ? -8.445 35.375 16.109 1 84.38 252 TRP A C 1
ATOM 2024 O O . TRP A 1 252 ? -9.062 35.125 15.07 1 84.38 252 TRP A O 1
ATOM 2034 N N . ASN A 1 253 ? -9.016 36 17.016 1 75 253 ASN A N 1
ATOM 2035 C CA . ASN A 1 253 ? -10.328 36.625 16.875 1 75 253 ASN A CA 1
ATOM 2036 C C . ASN A 1 253 ? -10.219 38.062 16.328 1 75 253 ASN A C 1
ATOM 2038 O O . ASN A 1 253 ? -11.117 38.531 15.625 1 75 253 ASN A O 1
ATOM 2042 N N . ASP A 1 254 ? -9.18 38.75 16.797 1 78.69 254 ASP A N 1
ATOM 2043 C CA . ASP A 1 254 ? -9.094 40.156 16.469 1 78.69 254 ASP A CA 1
ATOM 2044 C C . ASP A 1 254 ? -7.68 40.562 16.031 1 78.69 254 ASP A C 1
ATOM 2046 O O . ASP A 1 254 ? -6.699 39.969 16.516 1 78.69 254 ASP A O 1
ATOM 2050 N N . ILE A 1 255 ? -7.73 41.344 15.031 1 77.12 255 ILE A N 1
ATOM 2051 C CA . ILE A 1 255 ? -6.488 41.969 14.594 1 77.12 255 ILE A CA 1
ATOM 2052 C C . ILE A 1 255 ? -6.57 43.5 14.812 1 77.12 255 ILE A C 1
ATOM 2054 O O . ILE A 1 255 ? -7.473 44.156 14.297 1 77.12 255 ILE A O 1
ATOM 2058 N N . PHE A 1 256 ? -5.68 43.969 15.672 1 81.44 256 PHE A N 1
ATOM 2059 C CA . PHE A 1 256 ? -5.633 45.375 15.953 1 81.44 256 PHE A CA 1
ATOM 2060 C C . PHE A 1 256 ? -4.426 46.031 15.289 1 81.44 256 PHE A C 1
ATOM 2062 O O . PHE A 1 256 ? -3.301 45.562 15.43 1 81.44 256 PHE A O 1
ATOM 2069 N N . GLU A 1 257 ? -4.734 47 14.516 1 82.69 257 GLU A N 1
ATOM 2070 C CA . GLU A 1 257 ? -3.656 47.781 13.891 1 82.69 257 GLU A CA 1
ATOM 2071 C C . GLU A 1 257 ? -3.322 49.031 14.695 1 82.69 257 GLU A C 1
ATOM 2073 O O . GLU A 1 257 ? -4.223 49.75 15.141 1 82.69 257 GLU A O 1
ATOM 2078 N N . TYR A 1 258 ? -2.09 49.125 14.961 1 83.44 258 TYR A N 1
ATOM 2079 C CA . TYR A 1 258 ? -1.599 50.25 15.742 1 83.44 258 TYR A CA 1
ATOM 2080 C C . TYR A 1 258 ? -0.41 50.906 15.062 1 83.44 258 TYR A C 1
ATOM 2082 O O . TYR A 1 258 ? 0.452 50.219 14.5 1 83.44 258 TYR A O 1
ATOM 2090 N N . ALA A 1 259 ? -0.524 52.219 14.977 1 86.69 259 ALA A N 1
ATOM 2091 C CA . ALA A 1 259 ? 0.604 52.969 14.453 1 86.69 259 ALA A CA 1
ATOM 2092 C C . ALA A 1 259 ? 1.257 53.812 15.555 1 86.69 259 ALA A C 1
ATOM 2094 O O . ALA A 1 259 ? 0.571 54.531 16.297 1 86.69 259 ALA A O 1
ATOM 2095 N N . SER A 1 260 ? 2.512 53.625 15.711 1 89.25 260 SER A N 1
ATOM 2096 C CA . SER A 1 260 ? 3.271 54.5 16.625 1 89.25 260 SER A CA 1
ATOM 2097 C C . SER A 1 260 ? 3.781 55.75 15.914 1 89.25 260 SER A C 1
ATOM 2099 O O . SER A 1 260 ? 4.574 55.656 14.977 1 89.25 260 SER A O 1
ATOM 2101 N N . VAL A 1 261 ? 3.281 56.875 16.375 1 90.06 261 VAL A N 1
ATOM 2102 C CA . VAL A 1 261 ? 3.609 58.156 15.75 1 90.06 261 VAL A CA 1
ATOM 2103 C C . VAL A 1 261 ? 4.172 59.125 16.781 1 90.06 261 VAL A C 1
ATOM 2105 O O . VAL A 1 261 ? 3.633 59.219 17.891 1 90.06 261 VAL A O 1
ATOM 2108 N N . THR A 1 262 ? 5.316 59.625 16.469 1 90.31 262 THR A N 1
ATOM 2109 C CA . THR A 1 262 ? 5.906 60.688 17.281 1 90.31 262 THR A CA 1
ATOM 2110 C C . THR A 1 262 ? 6.133 61.969 16.453 1 90.31 262 THR A C 1
ATOM 2112 O O . THR A 1 262 ? 6.809 61.906 15.422 1 90.31 262 THR A O 1
ATOM 2115 N N . ASP A 1 263 ? 5.672 63.156 16.875 1 88.94 263 ASP A N 1
ATOM 2116 C CA . ASP A 1 263 ? 5.844 64.438 16.188 1 88.94 263 ASP A CA 1
ATOM 2117 C C . ASP A 1 263 ? 5.395 64.375 14.727 1 88.94 263 ASP A C 1
ATOM 2119 O O . ASP A 1 263 ? 6.117 64.75 13.82 1 88.94 263 ASP A O 1
ATOM 2123 N N . ASN A 1 264 ? 4.371 63.594 14.492 1 88.25 264 ASN A N 1
ATOM 2124 C CA . ASN A 1 264 ? 3.746 63.438 13.188 1 88.25 264 ASN A CA 1
ATOM 2125 C C . ASN A 1 264 ? 4.613 62.594 12.258 1 88.25 264 ASN A C 1
ATOM 2127 O O . ASN A 1 264 ? 4.477 62.656 11.031 1 88.25 264 ASN A O 1
ATOM 2131 N N . LEU A 1 265 ? 5.551 61.969 12.867 1 90.94 265 LEU A N 1
ATOM 2132 C CA . LEU A 1 265 ? 6.387 61.031 12.117 1 90.94 265 LEU A CA 1
ATOM 2133 C C . LEU A 1 265 ? 6.074 59.594 12.5 1 90.94 265 LEU A C 1
ATOM 2135 O O . LEU A 1 265 ? 6.012 59.25 13.68 1 90.94 265 LEU A O 1
ATOM 2139 N N . LEU A 1 266 ? 5.941 58.75 11.461 1 89.5 266 LEU A N 1
ATOM 2140 C CA . LEU A 1 266 ? 5.617 57.344 11.703 1 89.5 266 LEU A CA 1
ATOM 2141 C C . LEU A 1 266 ? 6.848 56.562 12.156 1 89.5 266 LEU A C 1
ATOM 2143 O O . LEU A 1 266 ? 7.895 56.625 11.516 1 89.5 266 LEU A O 1
ATOM 2147 N N . ASN A 1 267 ? 6.75 55.906 13.297 1 91.06 267 ASN A N 1
ATOM 2148 C CA . ASN A 1 267 ? 7.836 55.062 13.781 1 91.06 267 ASN A CA 1
ATOM 2149 C C . ASN A 1 267 ? 7.688 53.625 13.297 1 91.06 267 ASN A C 1
ATOM 2151 O O . ASN A 1 267 ? 8.617 53.062 12.734 1 91.06 267 ASN A O 1
ATOM 2155 N N . TYR A 1 268 ? 6.59 53.031 13.562 1 89.62 268 TYR A N 1
ATOM 2156 C CA . TYR A 1 268 ? 6.312 51.688 13.109 1 89.62 268 TYR A CA 1
ATOM 2157 C C . TYR A 1 268 ? 4.816 51.406 13.078 1 89.62 268 TYR A C 1
ATOM 2159 O O . TYR A 1 268 ? 4.031 52.156 13.672 1 89.62 268 TYR A O 1
ATOM 2167 N N . LEU A 1 269 ? 4.43 50.469 12.25 1 85.12 269 LEU A N 1
ATOM 2168 C CA . LEU A 1 269 ? 3.082 49.906 12.203 1 85.12 269 LEU A CA 1
ATOM 2169 C C . LEU A 1 269 ? 3.033 48.531 12.867 1 85.12 269 LEU A C 1
ATOM 2171 O O . LEU A 1 269 ? 3.938 47.719 12.688 1 85.12 269 LEU A O 1
ATOM 2175 N N . ASP A 1 270 ? 2.025 48.438 13.719 1 89.81 270 ASP A N 1
ATOM 2176 C CA . ASP A 1 270 ? 1.911 47.188 14.477 1 89.81 270 ASP A CA 1
ATOM 2177 C C . ASP A 1 270 ? 0.558 46.531 14.234 1 89.81 270 ASP A C 1
ATOM 2179 O O . ASP A 1 270 ? -0.488 47.156 14.406 1 89.81 270 ASP A O 1
ATOM 2183 N N . MET A 1 271 ? 0.67 45.312 13.719 1 84.88 271 MET A N 1
ATOM 2184 C CA . MET A 1 271 ? -0.528 44.469 13.617 1 84.88 271 MET A CA 1
ATOM 2185 C C . MET A 1 271 ? -0.589 43.469 14.766 1 84.88 271 MET A C 1
ATOM 2187 O O . MET A 1 271 ? 0.082 42.438 14.719 1 84.88 271 MET A O 1
ATOM 2191 N N . GLN A 1 272 ? -1.478 43.719 15.68 1 88.94 272 GLN A N 1
ATOM 2192 C CA . GLN A 1 272 ? -1.551 42.906 16.891 1 88.94 272 GLN A CA 1
ATOM 2193 C C . GLN A 1 272 ? -2.684 41.875 16.797 1 88.94 272 GLN A C 1
ATOM 2195 O O . GLN A 1 272 ? -3.824 42.25 16.484 1 88.94 272 GLN A O 1
ATOM 2200 N N . LEU A 1 273 ? -2.307 40.625 17.031 1 87.44 273 LEU A N 1
ATOM 2201 C CA . LEU A 1 273 ? -3.287 39.562 17.047 1 87.44 273 LEU A CA 1
ATOM 2202 C C . LEU A 1 273 ? -3.67 39.188 18.484 1 87.44 273 LEU A C 1
ATOM 2204 O O . LEU A 1 273 ? -2.799 38.938 19.312 1 87.44 273 LEU A O 1
ATOM 2208 N N . ARG A 1 274 ? -4.949 39.25 18.75 1 82.06 274 ARG A N 1
ATOM 2209 C CA . ARG A 1 274 ? -5.48 38.938 20.078 1 82.06 274 ARG A CA 1
ATOM 2210 C C . ARG A 1 274 ? -6.598 37.906 19.984 1 82.06 274 ARG A C 1
ATOM 2212 O O . ARG A 1 274 ? -7.406 37.938 19.047 1 82.06 274 ARG A O 1
ATOM 2219 N N . PRO A 1 275 ? -6.438 36.938 20.906 1 75.31 275 PRO A N 1
ATOM 2220 C CA . PRO A 1 275 ? -7.547 35.969 20.922 1 75.31 275 PRO A CA 1
ATOM 2221 C C . PRO A 1 275 ? -8.828 36.562 21.5 1 75.31 275 PRO A C 1
ATOM 2223 O O . PRO A 1 275 ? -8.805 37.656 22.062 1 75.31 275 PRO A O 1
ATOM 2226 N N . GLU A 1 276 ? -10.016 35.938 21.297 1 59.06 276 GLU A N 1
ATOM 2227 C CA . GLU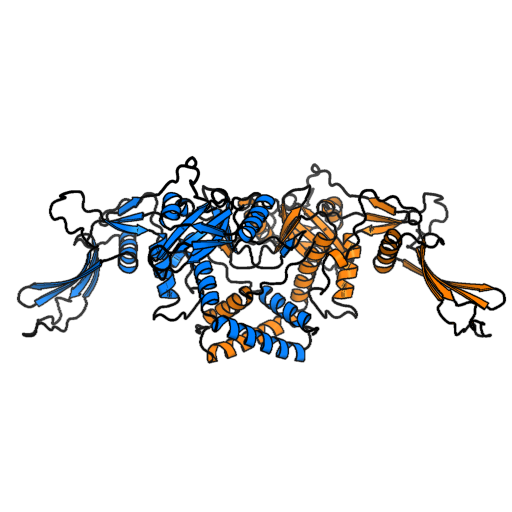 A 1 276 ? -11.242 36.406 21.922 1 59.06 276 GLU A CA 1
ATOM 2228 C C . GLU A 1 276 ? -11.109 36.406 23.453 1 59.06 276 GLU A C 1
ATOM 2230 O O . GLU A 1 276 ? -10.703 35.406 24.047 1 59.06 276 GLU A O 1
ATOM 2235 N N . LEU A 1 277 ? -10.727 37.594 23.969 1 55.81 277 LEU A N 1
ATOM 2236 C CA . LEU A 1 277 ? -10.68 37.656 25.422 1 55.81 277 LEU A CA 1
ATOM 2237 C C . LEU A 1 277 ? -12.055 37.406 26.016 1 55.81 277 LEU A C 1
ATOM 2239 O O . LEU A 1 277 ? -13.07 37.844 25.484 1 55.81 277 LEU A O 1
ATOM 2243 N N . PRO A 1 278 ? -12.227 36.344 26.781 1 50.88 278 PRO A N 1
ATOM 2244 C CA . PRO A 1 278 ? -13.508 36.312 27.484 1 50.88 278 PRO A CA 1
ATOM 2245 C C . PRO A 1 278 ? -13.883 37.688 28.078 1 50.88 278 PRO A C 1
ATOM 2247 O O . PRO A 1 278 ? -13.008 38.469 28.422 1 50.88 278 PRO A O 1
ATOM 2250 N N . ASN A 1 279 ? -14.977 38.25 27.672 1 45.59 279 ASN A N 1
ATOM 2251 C CA . ASN A 1 279 ? -15.531 39.5 28.156 1 45.59 279 ASN A CA 1
ATOM 2252 C C . ASN A 1 279 ? -15.141 39.781 29.609 1 45.59 279 ASN A C 1
ATOM 2254 O O . ASN A 1 279 ? -15.516 40.781 30.188 1 45.59 279 ASN A O 1
ATOM 2258 N N . ASP A 1 280 ? -15.078 38.719 30.5 1 44.91 280 ASP A N 1
ATOM 2259 C CA . ASP A 1 280 ? -15.062 39.094 31.906 1 44.91 280 ASP A CA 1
ATOM 2260 C C . ASP A 1 280 ? -13.773 39.844 32.281 1 44.91 280 ASP A C 1
ATOM 2262 O O . ASP A 1 280 ? -12.672 39.344 32.031 1 44.91 280 ASP A O 1
ATOM 2266 N N . GLU A 1 281 ? -13.703 41.094 32.406 1 45.19 281 GLU A N 1
ATOM 2267 C CA . GLU A 1 281 ? -12.812 42.094 32.969 1 45.19 281 GLU A CA 1
ATOM 2268 C C . GLU A 1 281 ? -11.844 41.5 33.969 1 45.19 281 GLU A C 1
ATOM 2270 O O . GLU A 1 281 ? -10.828 42.125 34.312 1 45.19 281 GLU A O 1
ATOM 2275 N N . ALA A 1 282 ? -12.305 40.781 35.094 1 43.09 282 ALA A N 1
ATOM 2276 C CA . ALA A 1 282 ? -11.75 40.562 36.406 1 43.09 282 ALA A CA 1
ATOM 2277 C C . ALA A 1 282 ? -10.531 39.656 36.375 1 43.09 282 ALA A C 1
ATOM 2279 O O . ALA A 1 282 ? -9.906 39.375 37.406 1 43.09 282 ALA A O 1
ATOM 2280 N N . SER A 1 283 ? -10.477 38.5 35.594 1 42.66 283 SER A N 1
ATOM 2281 C CA . SER A 1 283 ? -9.492 37.531 36.094 1 42.66 283 SER A CA 1
ATOM 2282 C C . SER A 1 283 ? -8.07 38 35.844 1 42.66 283 SER A C 1
ATOM 2284 O O . SER A 1 283 ? -7.688 38.281 34.688 1 42.66 283 SER A O 1
ATOM 2286 N N . ASN A 1 284 ? -7.438 38.656 36.562 1 43.38 284 ASN A N 1
ATOM 2287 C CA . ASN A 1 284 ? -6.039 38.906 36.906 1 43.38 284 ASN A CA 1
ATOM 2288 C C . ASN A 1 284 ? -5.156 37.719 36.5 1 43.38 284 ASN A C 1
ATOM 2290 O O . ASN A 1 284 ? -4.043 37.562 37 1 43.38 284 ASN A O 1
ATOM 2294 N N . GLN A 1 285 ? -5.641 36.469 36.25 1 48.19 285 GLN A N 1
ATOM 2295 C CA . GLN A 1 285 ? -4.824 35.281 36.125 1 48.19 285 GLN A CA 1
ATOM 2296 C C . GLN A 1 285 ? -3.934 35.344 34.875 1 48.19 285 GLN A C 1
ATOM 2298 O O . GLN A 1 285 ? -4.203 36.125 33.969 1 48.19 285 GLN A O 1
ATOM 2303 N N . GLU A 1 286 ? -2.787 34.625 35 1 55.78 286 GLU A N 1
ATOM 2304 C CA . GLU A 1 286 ? -1.669 34.469 34.062 1 55.78 286 GLU A CA 1
ATOM 2305 C C . GLU A 1 286 ? -2.16 34.312 32.625 1 55.78 286 GLU A C 1
ATOM 2307 O O . GLU A 1 286 ? -3.012 33.469 32.344 1 55.78 286 GLU A O 1
ATOM 2312 N N . PRO A 1 287 ? -1.87 35.281 31.719 1 68.94 287 PRO A N 1
ATOM 2313 C CA . PRO A 1 287 ? -2.432 35.688 30.438 1 68.94 287 PRO A CA 1
ATOM 2314 C C . PRO A 1 287 ? -2.225 34.625 29.344 1 68.94 287 PRO A C 1
ATOM 2316 O O . PRO A 1 287 ? -2.246 34.938 28.156 1 68.94 287 PRO A O 1
ATOM 2319 N N . PHE A 1 288 ? -1.997 33.375 29.703 1 78.19 288 PHE A N 1
ATOM 2320 C CA . PHE A 1 288 ? -1.85 32.469 28.594 1 78.19 288 PHE A CA 1
ATOM 2321 C C . PHE A 1 288 ? -3.203 32.125 27.969 1 78.19 288 PHE A C 1
ATOM 2323 O O . PHE A 1 288 ? -4.191 31.953 28.688 1 78.19 288 PHE A O 1
ATOM 2330 N N . THR A 1 289 ? -3.254 32.188 26.703 1 81.69 289 THR A N 1
ATOM 2331 C CA . THR A 1 289 ? -4.434 31.812 25.938 1 81.69 289 THR A CA 1
ATOM 2332 C C . THR A 1 289 ? -4.098 30.703 24.938 1 81.69 289 THR A C 1
ATOM 2334 O O . THR A 1 289 ? -3.064 30.766 24.266 1 81.69 289 THR A O 1
ATOM 2337 N N . ILE A 1 290 ? -4.961 29.703 24.922 1 83.19 290 ILE A N 1
ATOM 2338 C CA . ILE A 1 290 ? -4.785 28.625 23.953 1 83.19 290 ILE A CA 1
ATOM 2339 C C . ILE A 1 290 ? -5.172 29.125 22.562 1 83.19 290 ILE A C 1
ATOM 2341 O O . ILE A 1 290 ? -6.258 29.688 22.375 1 83.19 290 ILE A O 1
ATOM 2345 N N . ILE A 1 291 ? -4.348 28.938 21.625 1 87.56 291 ILE A N 1
ATOM 2346 C CA . ILE A 1 291 ? -4.605 29.484 20.297 1 87.56 291 ILE A CA 1
ATOM 2347 C C . ILE A 1 291 ? -4.855 28.328 19.312 1 87.56 291 ILE A C 1
ATOM 2349 O O . ILE A 1 291 ? -5 28.562 18.109 1 87.56 291 ILE A O 1
ATOM 2353 N N . GLY A 1 292 ? -4.859 27.062 19.812 1 87.88 292 GLY A N 1
ATOM 2354 C CA . GLY A 1 292 ? -5.168 25.922 18.953 1 87.88 292 GLY A CA 1
ATOM 2355 C C . GLY A 1 292 ? -4.289 24.719 19.234 1 87.88 292 GLY A C 1
ATOM 2356 O O . GLY A 1 292 ? -3.523 24.703 20.203 1 87.88 292 GLY A O 1
ATOM 2357 N N . THR A 1 293 ? -4.5 23.703 18.422 1 92.19 293 THR A N 1
ATOM 2358 C CA . THR A 1 293 ? -3.652 22.531 18.484 1 92.19 293 THR A CA 1
ATOM 2359 C C . THR A 1 293 ? -2.639 22.531 17.344 1 92.19 293 THR A C 1
ATOM 2361 O O . THR A 1 293 ? -2.83 23.203 16.344 1 92.19 293 THR A O 1
ATOM 2364 N N . MET A 1 294 ? -1.619 21.844 17.547 1 92.12 294 MET A N 1
ATOM 2365 C CA . MET A 1 294 ? -0.609 21.719 16.5 1 92.12 294 MET A CA 1
ATOM 2366 C C . MET A 1 294 ? -1.214 21.141 15.227 1 92.12 294 MET A C 1
ATOM 2368 O O . MET A 1 294 ? -0.94 21.625 14.125 1 92.12 294 MET A O 1
ATOM 2372 N N . SER A 1 295 ? -2.049 20.125 15.336 1 94.88 295 SER A N 1
ATOM 2373 C CA . SER A 1 295 ? -2.676 19.516 14.172 1 94.88 295 SER A CA 1
ATOM 2374 C C . SER A 1 295 ? -3.537 20.516 13.414 1 94.88 295 SER A C 1
ATOM 2376 O O . SER A 1 295 ? -3.539 20.531 12.18 1 94.88 295 SER A O 1
ATOM 2378 N N . GLN A 1 296 ? -4.211 21.297 14.117 1 93.25 296 GLN A N 1
ATOM 2379 C CA . GLN A 1 296 ? -5.043 22.328 13.492 1 93.25 296 GLN A CA 1
ATOM 2380 C C . GLN A 1 296 ? -4.191 23.328 12.727 1 93.25 296 GLN A C 1
ATOM 2382 O O . GLN A 1 296 ? -4.52 23.688 11.594 1 93.25 296 GLN A O 1
ATOM 2387 N N . MET A 1 297 ? -3.146 23.781 13.312 1 92 297 MET A N 1
ATOM 2388 C CA . MET A 1 297 ? -2.297 24.797 12.703 1 92 297 MET A CA 1
ATOM 2389 C C . MET A 1 297 ? -1.597 24.25 11.461 1 92 297 MET A C 1
ATOM 2391 O O . MET A 1 297 ? -1.496 24.938 10.445 1 92 297 MET A O 1
ATOM 2395 N N . ILE A 1 298 ? -1.139 23.047 11.57 1 92.75 298 ILE A N 1
ATOM 2396 C CA . ILE A 1 298 ? -0.513 22.406 10.406 1 92.75 298 ILE A CA 1
ATOM 2397 C C . ILE A 1 298 ? -1.548 22.234 9.305 1 92.75 298 ILE A C 1
ATOM 2399 O O . ILE A 1 298 ? -1.242 22.406 8.125 1 92.75 298 ILE A O 1
ATOM 2403 N N . SER A 1 299 ? -2.742 21.828 9.656 1 93.06 299 SER A N 1
ATOM 2404 C CA . SER A 1 299 ? -3.818 21.672 8.68 1 93.06 299 SER A CA 1
ATOM 2405 C C . SER A 1 299 ? -4.113 23 7.98 1 93.06 299 SER A C 1
ATOM 2407 O O . SER A 1 299 ? -4.355 23.031 6.773 1 93.06 299 SER A O 1
ATOM 2409 N N . ASN A 1 300 ? -4.094 24.047 8.742 1 89 300 ASN A N 1
ATOM 2410 C CA . ASN A 1 300 ? -4.297 25.375 8.148 1 89 300 ASN A CA 1
ATOM 2411 C C . ASN A 1 300 ? -3.225 25.688 7.113 1 89 300 ASN A C 1
ATOM 2413 O O . ASN A 1 300 ? -3.531 26.219 6.043 1 89 300 ASN A O 1
ATOM 2417 N N . GLN A 1 301 ? -2.072 25.406 7.477 1 88.25 301 GLN A N 1
ATOM 2418 C CA . GLN A 1 301 ? -0.976 25.625 6.539 1 88.25 301 GLN A CA 1
ATOM 2419 C C . GLN A 1 301 ? -1.137 24.766 5.293 1 88.25 301 GLN A C 1
ATOM 2421 O O . GLN A 1 301 ? -0.858 25.219 4.18 1 88.25 301 GLN A O 1
ATOM 2426 N N . TYR A 1 302 ? -1.499 23.547 5.48 1 89.81 302 TYR A N 1
ATOM 2427 C CA . TYR A 1 302 ? -1.755 22.641 4.371 1 89.81 302 TYR A CA 1
ATOM 2428 C C . TYR A 1 302 ? -2.82 23.203 3.436 1 89.81 302 TYR A C 1
ATOM 2430 O O . TYR A 1 302 ? -2.646 23.203 2.215 1 89.81 302 TYR A O 1
ATOM 2438 N N . LYS A 1 303 ? -3.877 23.688 3.992 1 86.94 303 LYS A N 1
ATOM 2439 C CA . LYS A 1 303 ? -4.984 24.219 3.211 1 86.94 303 LYS A CA 1
ATOM 2440 C C . LYS A 1 303 ? -4.555 25.469 2.432 1 86.94 303 LYS A C 1
ATOM 2442 O O . LYS A 1 303 ? -4.953 25.656 1.279 1 86.94 303 LYS A O 1
ATOM 2447 N N . LEU A 1 304 ? -3.783 26.219 3.027 1 82.81 304 LEU A N 1
ATOM 2448 C CA . LEU A 1 304 ? -3.273 27.406 2.355 1 82.81 304 LEU A CA 1
ATOM 2449 C C . LEU A 1 304 ? -2.41 27.031 1.156 1 82.81 304 LEU A C 1
ATOM 2451 O O . LEU A 1 304 ? -2.418 27.719 0.137 1 82.81 304 LEU A O 1
ATOM 2455 N N . SER A 1 305 ? -1.721 26 1.287 1 82.88 305 SER A N 1
ATOM 2456 C CA . SER A 1 305 ? -0.803 25.562 0.236 1 82.88 305 SER A CA 1
ATOM 2457 C C . SER A 1 305 ? -1.551 24.906 -0.916 1 82.88 305 SER A C 1
ATOM 2459 O O . SER A 1 305 ? -1.107 24.969 -2.064 1 82.88 305 SER A O 1
ATOM 2461 N N . THR A 1 306 ? -2.648 24.297 -0.623 1 84.12 306 THR A N 1
ATOM 2462 C CA . THR A 1 306 ? -3.354 23.531 -1.642 1 84.12 306 THR A CA 1
ATOM 2463 C C . THR A 1 306 ? -4.547 24.312 -2.182 1 84.12 306 THR A C 1
ATOM 2465 O O . THR A 1 306 ? -5.078 23.984 -3.248 1 84.12 306 THR A O 1
ATOM 2468 N N . SER A 1 307 ? -5.07 25.219 -1.412 1 80.5 307 SER A N 1
ATOM 2469 C CA . SER A 1 307 ? -6.207 26.047 -1.795 1 80.5 307 SER A CA 1
ATOM 2470 C C . SER A 1 307 ? -6.004 27.5 -1.356 1 80.5 307 SER A C 1
ATOM 2472 O O . SER A 1 307 ? -6.789 28.031 -0.566 1 80.5 307 SER A O 1
ATOM 2474 N N . PRO A 1 308 ? -5.117 28.125 -1.994 1 72.12 308 PRO A N 1
ATOM 2475 C CA . PRO A 1 308 ? -4.805 29.469 -1.523 1 72.12 308 PRO A CA 1
ATOM 2476 C C . PRO A 1 308 ? -5.961 30.453 -1.723 1 72.12 308 PRO A C 1
ATOM 2478 O O . PRO A 1 308 ? -6.168 31.344 -0.902 1 72.12 308 PRO A O 1
ATOM 2481 N N . ASN A 1 309 ? -6.738 30.219 -2.723 1 71.5 309 ASN A N 1
ATOM 2482 C CA . ASN A 1 309 ? -7.805 31.156 -3.035 1 71.5 309 ASN A CA 1
ATOM 2483 C C . ASN A 1 309 ? -9.18 30.5 -2.924 1 71.5 309 ASN A C 1
ATOM 2485 O O . ASN A 1 309 ? -10.133 30.953 -3.561 1 71.5 309 ASN A O 1
ATOM 2489 N N . GLY A 1 310 ? -9.242 29.406 -2.24 1 72.44 310 GLY A N 1
ATOM 2490 C CA . GLY A 1 310 ? -10.531 28.75 -2.07 1 72.44 310 GLY A CA 1
ATOM 2491 C C . GLY A 1 310 ? -10.633 27.422 -2.803 1 72.44 310 GLY A C 1
ATOM 2492 O O . GLY A 1 310 ? -10.555 26.359 -2.188 1 72.44 310 GLY A O 1
ATOM 2493 N N . PRO A 1 311 ? -10.602 27.547 -4.145 1 72.44 311 PRO A N 1
ATOM 2494 C CA . PRO A 1 311 ? -10.695 26.281 -4.887 1 72.44 311 PRO A CA 1
ATOM 2495 C C . PRO A 1 311 ? -9.445 25.422 -4.758 1 72.44 311 PRO A C 1
ATOM 2497 O O . PRO A 1 311 ? -8.336 25.953 -4.609 1 72.44 311 PRO A O 1
ATOM 2500 N N . ILE A 1 312 ? -9.648 24.203 -4.766 1 74.94 312 ILE A N 1
ATOM 2501 C CA . ILE A 1 312 ? -8.539 23.266 -4.672 1 74.94 312 ILE A CA 1
ATOM 2502 C C . ILE A 1 312 ? -7.684 23.359 -5.934 1 74.94 312 ILE A C 1
ATOM 2504 O O . ILE A 1 312 ? -8.188 23.203 -7.051 1 74.94 312 ILE A O 1
ATOM 2508 N N . THR A 1 313 ? -6.426 23.672 -5.781 1 74.88 313 THR A N 1
ATOM 2509 C CA . THR A 1 313 ? -5.496 23.75 -6.902 1 74.88 313 THR A CA 1
ATOM 2510 C C . THR A 1 313 ? -4.594 22.516 -6.949 1 74.88 313 THR A C 1
ATOM 2512 O O . THR A 1 313 ? -4.117 22.125 -8.016 1 74.88 313 THR A O 1
ATOM 2515 N N . SER A 1 314 ? -4.328 21.953 -5.793 1 79.81 314 SER A N 1
ATOM 2516 C CA . SER A 1 314 ? -3.533 20.75 -5.656 1 79.81 314 SER A CA 1
ATOM 2517 C C . SER A 1 314 ? -4.039 19.875 -4.504 1 79.81 314 SER A C 1
ATOM 2519 O O . SER A 1 314 ? -4.629 20.391 -3.551 1 79.81 314 SER A O 1
ATOM 2521 N N . LEU A 1 315 ? -3.877 18.688 -4.688 1 77.25 315 LEU A N 1
ATOM 2522 C CA . LEU A 1 315 ? -4.336 17.781 -3.639 1 77.25 315 LEU A CA 1
ATOM 2523 C C . LEU A 1 315 ? -3.24 17.547 -2.605 1 77.25 315 LEU A C 1
ATOM 2525 O O . LEU A 1 315 ? -3.531 17.312 -1.431 1 77.25 315 LEU A O 1
ATOM 2529 N N . ILE A 1 316 ? -2.045 17.594 -3.123 1 78.62 316 ILE A N 1
ATOM 2530 C CA . ILE A 1 316 ? -0.872 17.391 -2.279 1 78.62 316 ILE A CA 1
ATOM 2531 C C . ILE A 1 316 ? 0.063 18.594 -2.402 1 78.62 316 ILE A C 1
ATOM 2533 O O . ILE A 1 316 ? 0.329 19.062 -3.51 1 78.62 316 ILE A O 1
ATOM 2537 N N . PRO A 1 317 ? 0.452 19.062 -1.263 1 80.5 317 PRO A N 1
ATOM 2538 C CA . PRO A 1 317 ? 1.365 20.203 -1.338 1 80.5 317 PRO A CA 1
ATOM 2539 C C . PRO A 1 317 ? 2.725 19.828 -1.926 1 80.5 317 PRO A C 1
ATOM 2541 O O . PRO A 1 317 ? 3.135 18.672 -1.86 1 80.5 317 PRO A O 1
ATOM 2544 N N . ASN A 1 318 ? 3.393 20.719 -2.465 1 75.38 318 ASN A N 1
ATOM 2545 C CA . ASN A 1 318 ? 4.742 20.516 -2.986 1 75.38 318 ASN A CA 1
ATOM 2546 C C . ASN A 1 318 ? 5.777 20.5 -1.865 1 75.38 318 ASN A C 1
ATOM 2548 O O . ASN A 1 318 ? 6.84 19.891 -2.008 1 75.38 318 ASN A O 1
ATOM 2552 N N . GLN A 1 319 ? 5.355 21.062 -0.825 1 78.62 319 GLN A N 1
ATOM 2553 C CA . GLN A 1 319 ? 6.262 21.156 0.313 1 78.62 319 GLN A CA 1
ATOM 2554 C C . GLN A 1 319 ? 6.355 19.812 1.055 1 78.62 319 GLN A C 1
ATOM 2556 O O . GLN A 1 319 ? 5.391 19.047 1.084 1 78.62 319 GLN A O 1
ATOM 2561 N N . GLN A 1 320 ? 7.496 19.609 1.581 1 83.69 320 GLN A N 1
ATOM 2562 C CA . GLN A 1 320 ? 7.691 18.453 2.449 1 83.69 320 GLN A CA 1
ATOM 2563 C C . GLN A 1 320 ? 7.066 18.688 3.822 1 83.69 320 GLN A C 1
ATOM 2565 O O . GLN A 1 320 ? 6.891 19.828 4.246 1 83.69 320 GLN A O 1
ATOM 2570 N N . PRO A 1 321 ? 6.734 17.625 4.473 1 82.12 321 PRO A N 1
ATOM 2571 C CA . PRO A 1 321 ? 6.078 17.75 5.773 1 82.12 321 PRO A CA 1
ATOM 2572 C C . PRO A 1 321 ? 6.895 18.578 6.77 1 82.12 321 PRO A C 1
ATOM 2574 O O . PRO A 1 321 ? 6.328 19.281 7.602 1 82.12 321 PRO A O 1
ATOM 2577 N N . ASP A 1 322 ? 8.133 18.484 6.652 1 78 322 ASP A N 1
ATOM 2578 C CA . ASP A 1 322 ? 8.977 19.188 7.605 1 78 322 ASP A CA 1
ATOM 2579 C C . ASP A 1 322 ? 8.914 20.703 7.375 1 78 322 ASP A C 1
ATOM 2581 O O . ASP A 1 322 ? 9.328 21.484 8.234 1 78 322 ASP A O 1
ATOM 2585 N N . GLU A 1 323 ? 8.312 21.031 6.234 1 77.69 323 GLU A N 1
ATOM 2586 C CA . GLU A 1 323 ? 8.156 22.453 5.926 1 77.69 323 GLU A CA 1
ATOM 2587 C C . GLU A 1 323 ? 6.855 23 6.5 1 77.69 323 GLU A C 1
ATOM 2589 O O . GLU A 1 323 ? 6.672 24.219 6.59 1 77.69 323 GLU A O 1
ATOM 2594 N N . PHE A 1 324 ? 5.887 22.172 6.777 1 74.44 324 PHE A N 1
ATOM 2595 C CA . PHE A 1 324 ? 4.57 22.594 7.234 1 74.44 324 PHE A CA 1
ATOM 2596 C C . PHE A 1 324 ? 4.57 22.844 8.742 1 74.44 324 PHE A C 1
ATOM 2598 O O . PHE A 1 324 ? 3.736 23.594 9.25 1 74.44 324 PHE A O 1
ATOM 2605 N N . GLY A 1 325 ? 5.469 22.188 9.359 1 67.06 325 GLY A N 1
ATOM 2606 C CA . GLY A 1 325 ? 5.445 22.312 10.805 1 67.06 325 GLY A CA 1
ATOM 2607 C C . GLY A 1 325 ? 6.75 22.828 11.383 1 67.06 325 GLY A C 1
ATOM 2608 O O . GLY A 1 325 ? 7.648 23.234 10.641 1 67.06 325 GLY A O 1
ATOM 2609 N N . ILE A 1 326 ? 6.504 23.359 12.453 1 72.75 326 ILE A N 1
ATOM 2610 C CA . ILE A 1 326 ? 7.691 23.703 13.227 1 72.75 326 ILE A CA 1
ATOM 2611 C C . ILE A 1 326 ? 7.82 22.766 14.422 1 72.75 326 ILE A C 1
ATOM 2613 O O . ILE A 1 326 ? 6.848 22.516 15.141 1 72.75 326 ILE A O 1
ATOM 2617 N N . LEU A 1 327 ? 8.844 22.156 14.328 1 71.31 327 LEU A N 1
ATOM 2618 C CA . LEU A 1 327 ? 9.094 21.281 15.477 1 71.31 327 LEU A CA 1
ATOM 2619 C C . LEU A 1 327 ? 9.578 22.094 16.672 1 71.31 327 LEU A C 1
ATOM 2621 O O . LEU A 1 327 ? 10.672 22.656 16.641 1 71.31 327 LEU A O 1
ATOM 2625 N N . ILE A 1 328 ? 8.641 22.219 17.562 1 80.06 328 ILE A N 1
ATOM 2626 C CA . ILE A 1 328 ? 9.031 22.828 18.828 1 80.06 328 ILE A CA 1
ATOM 2627 C C . ILE A 1 328 ? 9.766 21.797 19.688 1 80.06 328 ILE A C 1
ATOM 2629 O O . ILE A 1 328 ? 9.195 20.766 20.031 1 80.06 328 ILE A O 1
ATOM 2633 N N . PRO A 1 329 ? 10.93 22.125 19.953 1 80.81 329 PRO A N 1
ATOM 2634 C CA . PRO A 1 329 ? 11.664 21.156 20.781 1 80.81 329 PRO A CA 1
ATOM 2635 C C . PRO A 1 329 ? 10.953 20.828 22.094 1 80.81 329 PRO A C 1
ATOM 2637 O O . PRO A 1 329 ? 10.297 21.703 22.672 1 80.81 329 PRO A O 1
ATOM 2640 N N . HIS A 1 330 ? 11.18 19.641 22.5 1 77.12 330 HIS A N 1
ATOM 2641 C CA . HIS A 1 330 ? 10.523 19.188 23.719 1 77.12 330 HIS A CA 1
ATOM 2642 C C . HIS A 1 330 ? 10.992 20 24.922 1 77.12 330 HIS A C 1
ATOM 2644 O O . HIS A 1 330 ? 10.219 20.234 25.859 1 77.12 330 HIS A O 1
ATOM 2650 N N . ASP A 1 331 ? 12.234 20.438 24.828 1 80.25 331 ASP A N 1
ATOM 2651 C CA . ASP A 1 331 ? 12.812 21.172 25.953 1 80.25 331 ASP A CA 1
ATOM 2652 C C . ASP A 1 331 ? 12.773 22.672 25.703 1 80.25 331 ASP A C 1
ATOM 2654 O O . ASP A 1 331 ? 13.594 23.422 26.25 1 80.25 331 ASP A O 1
ATOM 2658 N N . TYR A 1 332 ? 11.875 23.047 25 1 85.31 332 TYR A N 1
ATOM 2659 C CA . TYR A 1 332 ? 11.781 24.469 24.656 1 85.31 332 TYR A CA 1
ATOM 2660 C C . TYR A 1 332 ? 11.531 25.312 25.906 1 85.31 332 TYR A C 1
ATOM 2662 O O . TYR A 1 332 ? 10.617 25.031 26.688 1 85.31 332 TYR A O 1
ATOM 2670 N N . VAL A 1 333 ? 12.508 26.266 26.078 1 83.44 333 VAL A N 1
ATOM 2671 C CA . VAL A 1 333 ? 12.328 27.281 27.109 1 83.44 333 VAL A CA 1
ATOM 2672 C C . VAL A 1 333 ? 12.289 28.672 26.469 1 83.44 333 VAL A C 1
ATOM 2674 O O . VAL A 1 333 ? 13.297 29.141 25.938 1 83.44 333 VAL A O 1
ATOM 2677 N N . GLY A 1 334 ? 11.172 29.234 26.516 1 85.44 334 GLY A N 1
ATOM 2678 C CA . GLY A 1 334 ? 10.992 30.5 25.812 1 85.44 334 GLY A CA 1
ATOM 2679 C C . GLY A 1 334 ? 11.734 31.641 26.469 1 85.44 334 GLY A C 1
ATOM 2680 O O . GLY A 1 334 ? 11.695 31.797 27.688 1 85.44 334 GLY A O 1
ATOM 2681 N N . LYS A 1 335 ? 12.484 32.406 25.75 1 87.12 335 LYS A N 1
ATOM 2682 C CA . LYS A 1 335 ? 13.094 33.656 26.203 1 87.12 335 LYS A CA 1
ATOM 2683 C C . LYS A 1 335 ? 12.117 34.812 26.094 1 87.12 335 LYS A C 1
ATOM 2685 O O . LYS A 1 335 ? 11.773 35.438 27.094 1 87.12 335 LYS A O 1
ATOM 2690 N N . THR A 1 336 ? 11.688 35.031 24.938 1 91.94 336 THR A N 1
ATOM 2691 C CA . THR A 1 336 ? 10.734 36.094 24.672 1 91.94 336 THR A CA 1
ATOM 2692 C C . THR A 1 336 ? 9.336 35.531 24.438 1 91.94 336 THR A C 1
ATOM 2694 O O . THR A 1 336 ? 8.352 36.031 25 1 91.94 336 THR A O 1
ATOM 2697 N N . LEU A 1 337 ? 9.328 34.438 23.672 1 92 337 LEU A N 1
ATOM 2698 C CA . LEU A 1 337 ? 8.055 33.781 23.391 1 92 337 LEU A CA 1
ATOM 2699 C C . LEU A 1 337 ? 7.742 32.719 24.453 1 92 337 LEU A C 1
ATOM 2701 O O . LEU A 1 337 ? 8.391 31.688 24.5 1 92 337 LEU A O 1
ATOM 2705 N N . LYS A 1 338 ? 6.797 33.062 25.172 1 88.44 338 LYS A N 1
ATOM 2706 C CA . LYS A 1 338 ? 6.359 32.125 26.188 1 88.44 338 LYS A CA 1
ATOM 2707 C C . LYS A 1 338 ? 5.27 31.188 25.641 1 88.44 338 LYS A C 1
ATOM 2709 O O . LYS A 1 338 ? 4.301 31.656 25.031 1 88.44 338 LYS A O 1
ATOM 2714 N N . LEU A 1 339 ? 5.516 29.875 25.859 1 89.06 339 LEU A N 1
ATOM 2715 C CA . LEU A 1 339 ? 4.574 28.906 25.312 1 89.06 339 LEU A CA 1
ATOM 2716 C C . LEU A 1 339 ? 4.086 27.953 26.391 1 89.06 339 LEU A C 1
ATOM 2718 O O . LEU A 1 339 ? 4.836 27.625 27.312 1 89.06 339 LEU A O 1
ATOM 2722 N N . TRP A 1 340 ? 2.809 27.641 26.281 1 83.81 340 TRP A N 1
ATOM 2723 C CA . TRP A 1 340 ? 2.232 26.484 26.969 1 83.81 340 TRP A CA 1
ATOM 2724 C C . TRP A 1 340 ? 1.93 25.359 25.984 1 83.81 340 TRP A C 1
ATOM 2726 O O . TRP A 1 340 ? 1.369 25.609 24.922 1 83.81 340 TRP A O 1
ATOM 2736 N N . ARG A 1 341 ? 2.416 24.219 26.312 1 87.25 341 ARG A N 1
ATOM 2737 C CA . ARG A 1 341 ? 2.102 23.031 25.531 1 87.25 341 ARG A CA 1
ATOM 2738 C C . ARG A 1 341 ? 1.364 22 26.375 1 87.25 341 ARG A C 1
ATOM 2740 O O . ARG A 1 341 ? 1.896 21.516 27.375 1 87.25 341 ARG A O 1
ATOM 2747 N N . LEU A 1 342 ? 0.121 21.672 26.031 1 84.31 342 LEU A N 1
ATOM 2748 C CA . LEU A 1 342 ? -0.722 20.766 26.797 1 84.31 342 LEU A CA 1
ATOM 2749 C C . LEU A 1 342 ? -1.037 19.516 26 1 84.31 342 LEU A C 1
ATOM 2751 O O . LEU A 1 342 ? -1.528 19.594 24.875 1 84.31 342 LEU A O 1
ATOM 2755 N N . TYR A 1 343 ? -0.698 18.344 26.547 1 83.62 343 TYR A N 1
ATOM 2756 C CA . TYR A 1 343 ? -0.955 17.062 25.906 1 83.62 343 TYR A CA 1
ATOM 2757 C C . TYR A 1 343 ? -2.154 16.375 26.547 1 83.62 343 TYR A C 1
ATOM 2759 O O . TYR A 1 343 ? -2.221 16.234 27.766 1 83.62 343 TYR A O 1
ATOM 2767 N N . GLN A 1 344 ? -3.076 16 25.734 1 79 344 GLN A N 1
ATOM 2768 C CA . GLN A 1 344 ? -4.242 15.281 26.234 1 79 344 GLN A CA 1
ATOM 2769 C C . GLN A 1 344 ? -3.949 13.789 26.375 1 79 344 GLN A C 1
ATOM 2771 O O . GLN A 1 344 ? -3.336 13.188 25.484 1 79 344 GLN A O 1
ATOM 2776 N N . GLN A 1 345 ? -4.203 13.195 27.516 1 75.56 345 GLN A N 1
ATOM 2777 C CA . GLN A 1 345 ? -4.059 11.758 27.719 1 75.56 345 GLN A CA 1
ATOM 2778 C C . GLN A 1 345 ? -5.402 11.117 28.078 1 75.56 345 GLN A C 1
ATOM 2780 O O . GLN A 1 345 ? -6.176 11.68 28.859 1 75.56 345 GLN A O 1
ATOM 2785 N N . THR A 1 346 ? -5.859 10.18 27.203 1 69.31 346 THR A N 1
ATOM 2786 C CA . THR A 1 346 ? -7.129 9.508 27.453 1 69.31 346 THR A CA 1
ATOM 2787 C C . THR A 1 346 ? -6.957 8.414 28.5 1 69.31 346 THR A C 1
ATOM 2789 O O . THR A 1 346 ? -5.91 7.766 28.562 1 69.31 346 THR A O 1
ATOM 2792 N N . ASP A 1 347 ? -7.859 8.43 29.562 1 57.88 347 ASP A N 1
ATOM 2793 C CA . ASP A 1 347 ? -7.891 7.363 30.562 1 57.88 347 ASP A CA 1
ATOM 2794 C C . ASP A 1 347 ? -8.391 6.055 29.953 1 57.88 347 ASP A C 1
ATOM 2796 O O . ASP A 1 347 ? -9.359 6.047 29.188 1 57.88 347 ASP A O 1
ATOM 2800 N N . SER A 1 348 ? -7.602 5.148 29.562 1 52.56 348 SER A N 1
ATOM 2801 C CA . SER A 1 348 ? -7.953 3.85 29 1 52.56 348 SER A CA 1
ATOM 2802 C C . SER A 1 348 ? -9.234 3.305 29.625 1 52.56 348 SER A C 1
ATOM 2804 O O . SER A 1 348 ? -9.836 2.373 29.094 1 52.56 348 SER A O 1
ATOM 2806 N N . THR A 1 349 ? -9.695 3.609 30.766 1 43.03 349 THR A N 1
ATOM 2807 C CA . THR A 1 349 ? -10.68 2.867 31.547 1 43.03 349 THR A CA 1
ATOM 2808 C C . THR A 1 349 ? -12.094 3.312 31.203 1 43.03 349 THR A C 1
ATOM 2810 O O . THR A 1 349 ? -13.07 2.773 31.719 1 43.03 349 THR A O 1
ATOM 2813 N N . VAL A 1 350 ? -12.352 4.336 30.594 1 38.62 350 VAL A N 1
ATOM 2814 C CA . VAL A 1 350 ? -13.75 4.734 30.594 1 38.62 350 VAL A CA 1
ATOM 2815 C C . VAL A 1 350 ? -14.438 4.184 29.344 1 38.62 350 VAL A C 1
ATOM 2817 O O . VAL A 1 350 ? -14.031 4.48 28.219 1 38.62 350 VAL A O 1
ATOM 2820 N N . SER A 1 351 ? -15.148 3.115 29.375 1 39.38 351 SER A N 1
ATOM 2821 C CA . SER A 1 351 ? -16 2.463 28.391 1 39.38 351 SER A CA 1
ATOM 2822 C C . SER A 1 351 ? -17.125 3.393 27.922 1 39.38 351 SER A C 1
ATOM 2824 O O . SER A 1 351 ? -17.75 4.078 28.734 1 39.38 351 SER A O 1
ATOM 2826 N N . PRO A 1 352 ? -17.266 3.631 26.688 1 39.41 352 PRO A N 1
ATOM 2827 C CA . PRO A 1 352 ? -18.312 4.516 26.172 1 39.41 352 PRO A CA 1
ATOM 2828 C C . PRO A 1 352 ? -19.719 4.051 26.547 1 39.41 352 PRO A C 1
ATOM 2830 O O . PRO A 1 352 ? -19.984 2.848 26.594 1 39.41 352 PRO A O 1
ATOM 2833 N N . GLU A 1 353 ? -20.438 4.797 27.297 1 34.69 353 GLU A N 1
ATOM 2834 C CA . GLU A 1 353 ? -21.891 4.656 27.25 1 34.69 353 GLU A CA 1
ATOM 2835 C C . GLU A 1 353 ? -22.453 5.016 25.891 1 34.69 353 GLU A C 1
ATOM 2837 O O . GLU A 1 353 ? -22.641 6.191 25.578 1 34.69 353 GLU A O 1
ATOM 2842 N N . VAL A 1 354 ? -22.078 4.5 24.844 1 33.97 354 VAL A N 1
ATOM 2843 C CA . VAL A 1 354 ? -22.766 4.68 23.578 1 33.97 354 VAL A CA 1
ATOM 2844 C C . VAL A 1 354 ? -24.203 4.184 23.688 1 33.97 354 VAL A C 1
ATOM 2846 O O . VAL A 1 354 ? -24.438 3.014 24 1 33.97 354 VAL A O 1
ATOM 2849 N N . LYS A 1 355 ? -25.203 5 23.766 1 32.78 355 LYS A N 1
ATOM 2850 C CA . LYS A 1 355 ? -26.609 4.652 23.719 1 32.78 355 LYS A CA 1
ATOM 2851 C C . LYS A 1 355 ? -27 4.086 22.359 1 32.78 355 LYS A C 1
ATOM 2853 O O . LYS A 1 355 ? -26.828 4.746 21.328 1 32.78 355 LYS A O 1
ATOM 2858 N N . ASN A 1 356 ? -26.875 2.811 22.156 1 29.61 356 ASN A N 1
ATOM 2859 C CA . ASN A 1 356 ? -27.531 2.088 21.062 1 29.61 356 ASN A CA 1
ATOM 2860 C C . ASN A 1 356 ? -29 2.482 20.938 1 29.61 356 ASN A C 1
ATOM 2862 O O . ASN A 1 356 ? -29.766 2.355 21.891 1 29.61 356 ASN A O 1
ATOM 2866 N N . LYS A 1 357 ? -29.406 3.521 20.219 1 27.66 357 LYS A N 1
ATOM 2867 C CA . LYS A 1 357 ? -30.844 3.584 19.984 1 27.66 357 LYS A CA 1
ATOM 2868 C C . LYS A 1 357 ? -31.375 2.254 19.469 1 27.66 357 LYS A C 1
ATOM 2870 O O . LYS A 1 357 ? -30.859 1.724 18.469 1 27.66 357 LYS A O 1
ATOM 2875 N N . GLU A 1 358 ? -32.094 1.435 20.312 1 22.78 358 GLU A N 1
ATOM 2876 C CA . GLU A 1 358 ? -33.094 0.463 19.891 1 22.78 358 GLU A CA 1
ATOM 2877 C C . GLU A 1 358 ? -34.062 1.072 18.906 1 22.78 358 GLU A C 1
ATOM 2879 O O . GLU A 1 358 ? -34.5 2.215 19.062 1 22.78 358 GLU A O 1
ATOM 2884 N N . MET B 1 1 ? -8.18 -17.516 -2.373 1 87.44 1 MET B N 1
ATOM 2885 C CA . MET B 1 1 ? -8.008 -16.078 -2.162 1 87.44 1 MET B CA 1
ATOM 2886 C C . MET B 1 1 ? -8.484 -15.297 -3.375 1 87.44 1 MET B C 1
ATOM 2888 O O . MET B 1 1 ? -8.406 -15.781 -4.508 1 87.44 1 MET B O 1
ATOM 2892 N N . LEU B 1 2 ? -9 -14.125 -3.051 1 86.94 2 LEU B N 1
ATOM 2893 C CA . LEU B 1 2 ? -9.508 -13.258 -4.109 1 86.94 2 LEU B CA 1
ATOM 2894 C C . LEU B 1 2 ? -8.688 -11.977 -4.199 1 86.94 2 LEU B C 1
ATOM 2896 O O . LEU B 1 2 ? -8.289 -11.414 -3.174 1 86.94 2 LEU B O 1
ATOM 2900 N N . ARG B 1 3 ? -8.492 -11.68 -5.422 1 86.19 3 ARG B N 1
ATOM 2901 C CA . ARG B 1 3 ? -7.852 -10.391 -5.664 1 86.19 3 ARG B CA 1
ATOM 2902 C C . ARG B 1 3 ? -8.883 -9.266 -5.723 1 86.19 3 ARG B C 1
ATOM 2904 O O . ARG B 1 3 ? -9.875 -9.359 -6.441 1 86.19 3 ARG B O 1
ATOM 2911 N N . HIS B 1 4 ? -8.594 -8.203 -4.953 1 83.69 4 HIS B N 1
ATOM 2912 C CA . HIS B 1 4 ? -9.484 -7.051 -4.988 1 83.69 4 HIS B CA 1
ATOM 2913 C C . HIS B 1 4 ? -9.281 -6.234 -6.258 1 83.69 4 HIS B C 1
ATOM 2915 O O . HIS B 1 4 ? -8.148 -6.098 -6.738 1 83.69 4 HIS B O 1
ATOM 2921 N N . PRO B 1 5 ? -10.375 -5.848 -6.742 1 70.19 5 PRO B N 1
ATOM 2922 C CA . PRO B 1 5 ? -10.219 -4.941 -7.883 1 70.19 5 PRO B CA 1
ATOM 2923 C C . PRO B 1 5 ? -9.539 -3.627 -7.504 1 70.19 5 PRO B C 1
ATOM 2925 O O . PRO B 1 5 ? -9.594 -3.215 -6.344 1 70.19 5 PRO B O 1
ATOM 2928 N N . VAL B 1 6 ? -8.586 -3.299 -8.297 1 59.03 6 VAL B N 1
ATOM 2929 C CA . VAL B 1 6 ? -7.973 -2.012 -7.996 1 59.03 6 VAL B CA 1
ATOM 2930 C C . VAL B 1 6 ? -9.055 -0.989 -7.652 1 59.03 6 VAL B C 1
ATOM 2932 O O . VAL B 1 6 ? -10.203 -1.122 -8.086 1 59.03 6 VAL B O 1
ATOM 2935 N N . ASP B 1 7 ? -8.617 0.154 -6.848 1 57.62 7 ASP B N 1
ATOM 2936 C CA . ASP B 1 7 ? -9.406 1.19 -6.191 1 57.62 7 ASP B CA 1
ATOM 2937 C C . ASP B 1 7 ? -10.422 1.799 -7.16 1 57.62 7 ASP B C 1
ATOM 2939 O O . ASP B 1 7 ? -10.047 2.531 -8.078 1 57.62 7 ASP B O 1
ATOM 2943 N N . PRO B 1 8 ? -11.695 1.229 -7.016 1 53.16 8 PRO B N 1
ATOM 2944 C CA . PRO B 1 8 ? -12.719 1.904 -7.82 1 53.16 8 PRO B CA 1
ATOM 2945 C C . PRO B 1 8 ? -12.641 3.426 -7.711 1 53.16 8 PRO B C 1
ATOM 2947 O O . PRO B 1 8 ? -13.031 4.133 -8.641 1 53.16 8 PRO B O 1
ATOM 2950 N N . LYS B 1 9 ? -12.148 3.818 -6.613 1 56.78 9 LYS B N 1
ATOM 2951 C CA . LYS B 1 9 ? -12.109 5.266 -6.422 1 56.78 9 LYS B CA 1
ATOM 2952 C C . LYS B 1 9 ? -10.961 5.895 -7.199 1 56.78 9 LYS B C 1
ATOM 2954 O O . LYS B 1 9 ? -10.945 7.105 -7.426 1 56.78 9 LYS B O 1
ATOM 2959 N N . ASN B 1 10 ? -10.148 5.105 -7.762 1 61.06 10 ASN B N 1
ATOM 2960 C CA . ASN B 1 10 ? -9.016 5.434 -8.633 1 61.06 10 ASN B CA 1
ATOM 2961 C C . ASN B 1 10 ? -8.117 6.496 -8 1 61.06 10 ASN B C 1
ATOM 2963 O O . ASN B 1 10 ? -7.668 7.414 -8.688 1 61.06 10 ASN B O 1
ATOM 2967 N N . PHE B 1 11 ? -7.965 6.418 -6.652 1 64 11 PHE B N 1
ATOM 2968 C CA . PHE B 1 11 ? -7.172 7.445 -5.988 1 64 11 PHE B CA 1
ATOM 2969 C C . PHE B 1 11 ? -5.719 7.379 -6.434 1 64 11 PHE B C 1
ATOM 2971 O O . PHE B 1 11 ? -5.051 8.406 -6.547 1 64 11 PHE B O 1
ATOM 2978 N N . SER B 1 12 ? -5.371 6.16 -6.715 1 66.88 12 SER B N 1
ATOM 2979 C CA . SER B 1 12 ? -3.992 6.027 -7.176 1 66.88 12 SER B CA 1
ATOM 2980 C C . SER B 1 12 ? -3.771 6.777 -8.484 1 66.88 12 SER B C 1
ATOM 2982 O O . SER B 1 12 ? -2.717 7.383 -8.688 1 66.88 12 SER B O 1
ATOM 2984 N N . LEU B 1 13 ? -4.727 6.66 -9.273 1 68.12 13 LEU B N 1
ATOM 2985 C CA . LEU B 1 13 ? -4.641 7.398 -10.531 1 68.12 13 LEU B CA 1
ATOM 2986 C C . LEU B 1 13 ? -4.629 8.906 -10.273 1 68.12 13 LEU B C 1
ATOM 2988 O O . LEU B 1 13 ? -3.814 9.625 -10.852 1 68.12 13 LEU B O 1
ATOM 2992 N N . ILE B 1 14 ? -5.457 9.312 -9.367 1 71.38 14 ILE B N 1
ATOM 2993 C CA . ILE B 1 14 ? -5.566 10.734 -9.055 1 71.38 14 ILE B CA 1
ATOM 2994 C C . ILE B 1 14 ? -4.254 11.234 -8.453 1 71.38 14 ILE B C 1
ATOM 2996 O O . ILE B 1 14 ? -3.793 12.328 -8.773 1 71.38 14 ILE B O 1
ATOM 3000 N N . GLN B 1 15 ? -3.734 10.391 -7.699 1 73.19 15 GLN B N 1
ATOM 3001 C CA . GLN B 1 15 ? -2.459 10.75 -7.086 1 73.19 15 GLN B CA 1
ATOM 3002 C C . GLN B 1 15 ? -1.363 10.898 -8.141 1 73.19 15 GLN B C 1
ATOM 3004 O O . GLN B 1 15 ? -0.554 11.82 -8.078 1 73.19 15 GLN B O 1
ATOM 3009 N N . SER B 1 16 ? -1.372 9.953 -9.016 1 70.62 16 SER B N 1
ATOM 3010 C CA . SER B 1 16 ? -0.37 10.016 -10.078 1 70.62 16 SER B CA 1
ATOM 3011 C C . SER B 1 16 ? -0.539 11.273 -10.93 1 70.62 16 SER B C 1
ATOM 3013 O O . SER B 1 16 ? 0.445 11.922 -11.289 1 70.62 16 SER B O 1
ATOM 3015 N N . ILE B 1 17 ? -1.708 11.57 -11.156 1 73.31 17 ILE B N 1
ATOM 3016 C CA . ILE B 1 17 ? -1.996 12.742 -11.969 1 73.31 17 ILE B CA 1
ATOM 3017 C C . ILE B 1 17 ? -1.613 14.008 -11.211 1 73.31 17 ILE B C 1
ATOM 3019 O O . ILE B 1 17 ? -1.046 14.945 -11.781 1 73.31 17 ILE B O 1
ATOM 3023 N N . ASP B 1 18 ? -1.959 14.008 -9.984 1 74.75 18 ASP B N 1
ATOM 3024 C CA . ASP B 1 18 ? -1.611 15.164 -9.156 1 74.75 18 ASP B CA 1
ATOM 3025 C C . ASP B 1 18 ? -0.097 15.352 -9.094 1 74.75 18 ASP B C 1
ATOM 3027 O O . ASP B 1 18 ? 0.392 16.484 -9.078 1 74.75 18 ASP B O 1
ATOM 3031 N N . ASP B 1 19 ? 0.586 14.289 -8.992 1 73.31 19 ASP B N 1
ATOM 3032 C CA . ASP B 1 19 ? 2.045 14.352 -8.961 1 73.31 19 ASP B CA 1
ATOM 3033 C C . ASP B 1 19 ? 2.59 14.992 -10.242 1 73.31 19 ASP B C 1
ATOM 3035 O O . ASP B 1 19 ? 3.518 15.805 -10.188 1 73.31 19 ASP B O 1
ATOM 3039 N N . ILE B 1 20 ? 2.059 14.547 -11.32 1 71.25 20 ILE B N 1
ATOM 3040 C CA . ILE B 1 20 ? 2.484 15.102 -12.602 1 71.25 20 ILE B CA 1
ATOM 3041 C C . ILE B 1 20 ? 2.111 16.578 -12.664 1 71.25 20 ILE B C 1
ATOM 3043 O O . ILE B 1 20 ? 2.898 17.406 -13.141 1 71.25 20 ILE B O 1
ATOM 3047 N N . ALA B 1 21 ? 0.947 16.844 -12.203 1 75 21 ALA B N 1
ATOM 3048 C CA . ALA B 1 21 ? 0.485 18.219 -12.203 1 75 21 ALA B CA 1
ATOM 3049 C C . ALA B 1 21 ? 1.398 19.109 -11.352 1 75 21 ALA B C 1
ATOM 3051 O O . ALA B 1 21 ? 1.785 20.203 -11.781 1 75 21 ALA B O 1
ATOM 3052 N N . ARG B 1 22 ? 1.778 18.625 -10.297 1 75.56 22 ARG B N 1
ATOM 3053 C CA . ARG B 1 22 ? 2.641 19.359 -9.375 1 75.56 22 ARG B CA 1
ATOM 3054 C C . ARG B 1 22 ? 4.031 19.562 -9.969 1 75.56 22 ARG B C 1
ATOM 3056 O O . ARG B 1 22 ? 4.613 20.641 -9.867 1 75.56 22 ARG B O 1
ATOM 3063 N N . ALA B 1 23 ? 4.477 18.516 -10.477 1 70.94 23 ALA B N 1
ATOM 3064 C CA . ALA B 1 23 ? 5.805 18.562 -11.078 1 70.94 23 ALA B CA 1
ATOM 3065 C C . ALA B 1 23 ? 5.863 19.609 -12.188 1 70.94 23 ALA B C 1
ATOM 3067 O O . ALA B 1 23 ? 6.918 20.203 -12.445 1 70.94 23 ALA B O 1
ATOM 3068 N N . ASN B 1 24 ? 4.758 19.844 -12.734 1 73.25 24 ASN B N 1
ATOM 3069 C CA . ASN B 1 24 ? 4.703 20.797 -13.836 1 73.25 24 ASN B CA 1
ATOM 3070 C C . ASN B 1 24 ? 4.027 22.094 -13.414 1 73.25 24 ASN B C 1
ATOM 3072 O O . ASN B 1 24 ? 3.732 22.953 -14.258 1 73.25 24 ASN B O 1
ATOM 3076 N N . GLN B 1 25 ? 3.713 22.188 -12.125 1 75.25 25 GLN B N 1
ATOM 3077 C CA . GLN B 1 25 ? 3.113 23.375 -11.531 1 75.25 25 GLN B CA 1
ATOM 3078 C C . GLN B 1 25 ? 1.794 23.719 -12.211 1 75.25 25 GLN B C 1
ATOM 3080 O O . GLN B 1 25 ? 1.573 24.875 -12.602 1 75.25 25 GLN B O 1
ATOM 3085 N N . LEU B 1 26 ? 1.026 22.703 -12.477 1 75.38 26 LEU B N 1
ATOM 3086 C CA . LEU B 1 26 ? -0.279 22.875 -13.109 1 75.38 26 LEU B CA 1
ATOM 3087 C C . LEU B 1 26 ? -1.399 22.5 -12.141 1 75.38 26 LEU B C 1
ATOM 3089 O O . LEU B 1 26 ? -1.271 21.531 -11.383 1 75.38 26 LEU B O 1
ATOM 3093 N N . PRO B 1 27 ? -2.445 23.328 -12.25 1 76.31 27 PRO B N 1
ATOM 3094 C CA . PRO B 1 27 ? -3.594 22.938 -11.422 1 76.31 27 PRO B CA 1
ATOM 3095 C C . PRO B 1 27 ? -4.324 21.719 -11.961 1 76.31 27 PRO B C 1
ATOM 3097 O O . PRO B 1 27 ? -4.555 21.609 -13.172 1 76.31 27 PRO B O 1
ATOM 3100 N N . ILE B 1 28 ? -4.734 20.844 -11.164 1 73.88 28 ILE B N 1
ATOM 3101 C CA . ILE B 1 28 ? -5.332 19.578 -11.578 1 73.88 28 ILE B CA 1
ATOM 3102 C C . ILE B 1 28 ? -6.762 19.828 -12.062 1 73.88 28 ILE B C 1
ATOM 3104 O O . ILE B 1 28 ? -7.305 19.031 -12.828 1 73.88 28 ILE B O 1
ATOM 3108 N N . THR B 1 29 ? -7.398 20.906 -11.664 1 72.94 29 THR B N 1
ATOM 3109 C CA . THR B 1 29 ? -8.812 21.125 -11.922 1 72.94 29 THR B CA 1
ATOM 3110 C C . THR B 1 29 ? -9.023 21.797 -13.273 1 72.94 29 THR B C 1
ATOM 3112 O O . THR B 1 29 ? -10.133 21.797 -13.812 1 72.94 29 THR B O 1
ATOM 3115 N N . GLU B 1 30 ? -7.902 22.25 -13.812 1 73.81 30 GLU B N 1
ATOM 3116 C CA . GLU B 1 30 ? -8.039 22.953 -15.086 1 73.81 30 GLU B CA 1
ATOM 3117 C C . GLU B 1 30 ? -8 21.984 -16.266 1 73.81 30 GLU B C 1
ATOM 3119 O O . GLU B 1 30 ? -7.172 21.062 -16.297 1 73.81 30 GLU B O 1
ATOM 3124 N N . ASN B 1 31 ? -8.875 22.156 -17.156 1 70.19 31 ASN B N 1
ATOM 3125 C CA . ASN B 1 31 ? -9.023 21.281 -18.312 1 70.19 31 ASN B CA 1
ATOM 3126 C C . ASN B 1 31 ? -7.746 21.219 -19.141 1 70.19 31 ASN B C 1
ATOM 3128 O O . ASN B 1 31 ? -7.328 20.141 -19.562 1 70.19 31 ASN B O 1
ATOM 3132 N N . LYS B 1 32 ? -7.223 22.359 -19.375 1 70.81 32 LYS B N 1
ATOM 3133 C CA . LYS B 1 32 ? -6.004 22.391 -20.188 1 70.81 32 LYS B CA 1
ATOM 3134 C C . LYS B 1 32 ? -4.891 21.578 -19.531 1 70.81 32 LYS B C 1
ATOM 3136 O O . LYS B 1 32 ? -4.137 20.891 -20.219 1 70.81 32 LYS B O 1
ATOM 3141 N N . THR B 1 33 ? -4.879 21.641 -18.297 1 73.56 33 THR B N 1
ATOM 3142 C CA . THR B 1 33 ? -3.881 20.891 -17.547 1 73.56 33 THR B CA 1
ATOM 3143 C C . THR B 1 33 ? -4.117 19.391 -17.672 1 73.56 33 THR B C 1
ATOM 3145 O O . THR B 1 33 ? -3.168 18.609 -17.781 1 73.56 33 THR B O 1
ATOM 3148 N N . GLN B 1 34 ? -5.355 19.078 -17.766 1 72.06 34 GLN B N 1
ATOM 3149 C CA . GLN B 1 34 ? -5.699 17.656 -17.844 1 72.06 34 GLN B CA 1
ATOM 3150 C C . GLN B 1 34 ? -5.184 17.047 -19.141 1 72.06 34 GLN B C 1
ATOM 3152 O O . GLN B 1 34 ? -4.691 15.906 -19.141 1 72.06 34 GLN B O 1
ATOM 3157 N N . GLU B 1 35 ? -5.254 17.781 -20.141 1 72.69 35 GLU B N 1
ATOM 3158 C CA . GLU B 1 35 ? -4.77 17.297 -21.422 1 72.69 35 GLU B CA 1
ATOM 3159 C C . GLU B 1 35 ? -3.256 17.094 -21.406 1 72.69 35 GLU B C 1
ATOM 3161 O O . GLU B 1 35 ? -2.752 16.094 -21.922 1 72.69 35 GLU B O 1
ATOM 3166 N N . LEU B 1 36 ? -2.617 18.047 -20.859 1 75.81 36 LEU B N 1
ATOM 3167 C CA . LEU B 1 36 ? -1.165 17.953 -20.766 1 75.81 36 LEU B CA 1
ATOM 3168 C C . LEU B 1 36 ? -0.752 16.766 -19.875 1 75.81 36 LEU B C 1
ATOM 3170 O O . LEU B 1 36 ? 0.224 16.078 -20.172 1 75.81 36 LEU B O 1
ATOM 3174 N N . LEU B 1 37 ? -1.468 16.609 -18.906 1 73.69 37 LEU B N 1
ATOM 3175 C CA . LEU B 1 37 ? -1.191 15.516 -17.984 1 73.69 37 LEU B CA 1
ATOM 3176 C C . LEU B 1 37 ? -1.387 14.164 -18.672 1 73.69 37 LEU B C 1
ATOM 3178 O O . LEU B 1 37 ? -0.601 13.242 -18.453 1 73.69 37 LEU B O 1
ATOM 3182 N N . LEU B 1 38 ? -2.309 14.172 -19.5 1 70.69 38 LEU B N 1
ATOM 3183 C CA . LEU B 1 38 ? -2.586 12.938 -20.203 1 70.69 38 LEU B CA 1
ATOM 3184 C C . LEU B 1 38 ? -1.477 12.625 -21.203 1 70.69 38 LEU B C 1
ATOM 3186 O O . LEU B 1 38 ? -1.108 11.461 -21.391 1 70.69 38 LEU B O 1
ATOM 3190 N N . GLU B 1 39 ? -1.013 13.609 -21.734 1 74.44 39 GLU B N 1
ATOM 3191 C CA . GLU B 1 39 ? 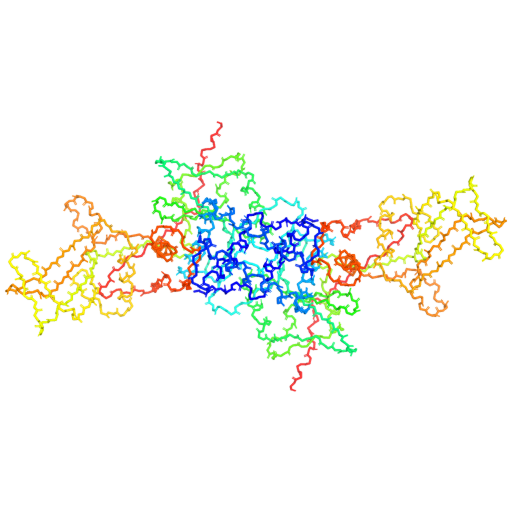0.096 13.43 -22.672 1 74.44 39 GLU B CA 1
ATOM 3192 C C . GLU B 1 39 ? 1.334 12.891 -21.953 1 74.44 39 GLU B C 1
ATOM 3194 O O . GLU B 1 39 ? 2.031 12.023 -22.484 1 74.44 39 GLU B O 1
ATOM 3199 N N . LYS B 1 40 ? 1.572 13.383 -20.875 1 74.06 40 LYS B N 1
ATOM 3200 C CA . LYS B 1 40 ? 2.732 12.945 -20.109 1 74.06 40 LYS B CA 1
ATOM 3201 C C . LYS B 1 40 ? 2.562 11.516 -19.625 1 74.06 40 LYS B C 1
ATOM 3203 O O . LYS B 1 40 ? 3.525 10.742 -19.578 1 74.06 40 LYS B O 1
ATOM 3208 N N . LEU B 1 41 ? 1.386 11.281 -19.297 1 70.31 41 LEU B N 1
ATOM 3209 C CA . LEU B 1 41 ? 1.084 9.922 -18.859 1 70.31 41 LEU B CA 1
ATOM 3210 C C . LEU B 1 41 ? 1.269 8.93 -20 1 70.31 41 LEU B C 1
ATOM 3212 O O . LEU B 1 41 ? 1.809 7.84 -19.797 1 70.31 41 LEU B O 1
ATOM 3216 N N . THR B 1 42 ? 0.86 9.383 -21.094 1 69.5 42 THR B N 1
ATOM 3217 C CA . THR B 1 42 ? 0.992 8.531 -22.266 1 69.5 42 THR B CA 1
ATOM 3218 C C . THR B 1 42 ? 2.463 8.289 -22.609 1 69.5 42 THR B C 1
ATOM 3220 O O . THR B 1 42 ? 2.854 7.164 -22.922 1 69.5 42 THR B O 1
ATOM 3223 N N . SER B 1 43 ? 3.154 9.273 -22.5 1 74 43 SER B N 1
ATOM 3224 C CA . SER B 1 43 ? 4.582 9.156 -22.781 1 74 43 SER B CA 1
ATOM 3225 C C . SER B 1 43 ? 5.273 8.234 -21.781 1 74 43 SER B C 1
ATOM 3227 O O . SER B 1 43 ? 6.141 7.445 -22.156 1 74 43 SER B O 1
ATOM 3229 N N . SER B 1 44 ? 4.871 8.383 -20.594 1 70.75 44 SER B N 1
ATOM 3230 C CA . SER B 1 44 ? 5.441 7.543 -19.547 1 70.75 44 SER B CA 1
ATOM 3231 C C . SER B 1 44 ? 5.086 6.074 -19.766 1 70.75 44 SER B C 1
ATOM 3233 O O . SER B 1 44 ? 5.926 5.191 -19.594 1 70.75 44 SER B O 1
ATOM 3235 N N . LEU B 1 45 ? 3.91 5.871 -20.141 1 70.12 45 LEU B N 1
ATOM 3236 C CA . LEU B 1 45 ? 3.461 4.508 -20.422 1 70.12 45 LEU B CA 1
ATOM 3237 C C . LEU B 1 45 ? 4.25 3.896 -21.578 1 70.12 45 LEU B C 1
ATOM 3239 O O . LEU B 1 45 ? 4.668 2.74 -21.5 1 70.12 45 LEU B O 1
ATOM 3243 N N . ARG B 1 46 ? 4.43 4.664 -22.5 1 72.5 46 ARG B N 1
ATOM 3244 C CA . ARG B 1 46 ? 5.16 4.188 -23.672 1 72.5 46 ARG B CA 1
ATOM 3245 C C . ARG B 1 46 ? 6.602 3.844 -23.312 1 72.5 46 ARG B C 1
ATOM 3247 O O . ARG B 1 46 ? 7.156 2.859 -23.812 1 72.5 46 ARG B O 1
ATOM 3254 N N . GLU B 1 47 ? 7.129 4.621 -22.469 1 73.62 47 GLU B N 1
ATOM 3255 C CA . GLU B 1 47 ? 8.5 4.375 -22.031 1 73.62 47 GLU B CA 1
ATOM 3256 C C . GLU B 1 47 ? 8.594 3.082 -21.219 1 73.62 47 GLU B C 1
ATOM 3258 O O . GLU B 1 47 ? 9.555 2.324 -21.375 1 73.62 47 GLU B O 1
ATOM 3263 N N . HIS B 1 48 ? 7.637 2.848 -20.5 1 69.62 48 HIS B N 1
ATOM 3264 C CA . HIS B 1 48 ? 7.633 1.646 -19.688 1 69.62 48 HIS B CA 1
ATOM 3265 C C . HIS B 1 48 ? 7.438 0.394 -20.531 1 69.62 48 HIS B C 1
ATOM 3267 O O . HIS B 1 48 ? 8.078 -0.633 -20.281 1 69.62 48 HIS B O 1
ATOM 3273 N N . VAL B 1 49 ? 6.559 0.516 -21.438 1 69.44 49 VAL B N 1
ATOM 3274 C CA . VAL B 1 49 ? 6.246 -0.625 -22.281 1 69.44 49 VAL B CA 1
ATOM 3275 C C . VAL B 1 49 ? 7.434 -0.928 -23.203 1 69.44 49 VAL B C 1
ATOM 3277 O O . VAL B 1 49 ? 7.707 -2.09 -23.5 1 69.44 49 VAL B O 1
ATOM 3280 N N . ALA B 1 50 ? 8.062 0.144 -23.453 1 72 50 ALA B N 1
ATOM 3281 C CA . ALA B 1 50 ? 9.203 -0.029 -24.344 1 72 50 ALA B CA 1
ATOM 3282 C C . ALA B 1 50 ? 10.383 -0.663 -23.609 1 72 50 ALA B C 1
ATOM 3284 O O . ALA B 1 50 ? 11.227 -1.316 -24.219 1 72 50 ALA B O 1
ATOM 3285 N N . HIS B 1 51 ? 10.406 -0.417 -22.281 1 73.56 51 HIS B N 1
ATOM 3286 C CA . HIS B 1 51 ? 11.477 -0.997 -21.469 1 73.56 51 HIS B CA 1
ATOM 3287 C C . HIS B 1 51 ? 11.109 -2.396 -21 1 73.56 51 HIS B C 1
ATOM 3289 O O . HIS B 1 51 ? 10.539 -2.555 -19.906 1 73.56 51 HIS B O 1
ATOM 3295 N N . GLY B 1 52 ? 11.469 -3.396 -21.625 1 69.88 52 GLY B N 1
ATOM 3296 C CA . GLY B 1 52 ? 11.117 -4.789 -21.406 1 69.88 52 GLY B CA 1
ATOM 3297 C C . GLY B 1 52 ? 11.438 -5.266 -20 1 69.88 52 GLY B C 1
ATOM 3298 O O . GLY B 1 52 ? 10.617 -5.938 -19.359 1 69.88 52 GLY B O 1
ATOM 3299 N N . ALA B 1 53 ? 12.562 -4.781 -19.453 1 73.19 53 ALA B N 1
ATOM 3300 C CA . ALA B 1 53 ? 13.016 -5.254 -18.156 1 73.19 53 ALA B CA 1
ATOM 3301 C C . ALA B 1 53 ? 12.055 -4.832 -17.047 1 73.19 53 ALA B C 1
ATOM 3303 O O . ALA B 1 53 ? 11.789 -5.598 -16.109 1 73.19 53 ALA B O 1
ATOM 3304 N N . ARG B 1 54 ? 11.508 -3.678 -17.125 1 74.31 54 ARG B N 1
ATOM 3305 C CA . ARG B 1 54 ? 10.578 -3.172 -16.125 1 74.31 54 ARG B CA 1
ATOM 3306 C C . ARG B 1 54 ? 9.25 -3.916 -16.188 1 74.31 54 ARG B C 1
ATOM 3308 O O . ARG B 1 54 ? 8.648 -4.211 -15.148 1 74.31 54 ARG B O 1
ATOM 3315 N N . LEU B 1 55 ? 8.875 -4.219 -17.297 1 76.25 55 LEU B N 1
ATOM 3316 C CA . LEU B 1 55 ? 7.621 -4.949 -17.484 1 76.25 55 LEU B CA 1
ATOM 3317 C C . LEU B 1 55 ? 7.73 -6.359 -16.906 1 76.25 55 LEU B C 1
ATOM 3319 O O . LEU B 1 55 ? 6.801 -6.844 -16.266 1 76.25 55 LEU B O 1
ATOM 3323 N N . HIS B 1 56 ? 8.898 -6.926 -17.156 1 79.81 56 HIS B N 1
ATOM 3324 C CA . HIS B 1 56 ? 9.109 -8.273 -16.656 1 79.81 56 HIS B CA 1
ATOM 3325 C C . HIS B 1 56 ? 9.18 -8.281 -15.125 1 79.81 56 HIS B C 1
ATOM 3327 O O . HIS B 1 56 ? 8.719 -9.227 -14.484 1 79.81 56 HIS B O 1
ATOM 3333 N N . GLY B 1 57 ? 9.805 -7.242 -14.672 1 82.81 57 GLY B N 1
ATOM 3334 C CA . GLY B 1 57 ? 9.836 -7.113 -13.227 1 82.81 57 GLY B CA 1
ATOM 3335 C C . GLY B 1 57 ? 8.461 -6.996 -12.602 1 82.81 57 GLY B C 1
ATOM 3336 O O . GLY B 1 57 ? 8.156 -7.684 -11.625 1 82.81 57 GLY B O 1
ATOM 3337 N N . PHE B 1 58 ? 7.691 -6.234 -13.234 1 82.69 58 PHE B N 1
ATOM 3338 C CA . PHE B 1 58 ? 6.328 -6.059 -12.742 1 82.69 58 PHE B CA 1
ATOM 3339 C C . PHE B 1 58 ? 5.539 -7.359 -12.859 1 82.69 58 PHE B C 1
ATOM 3341 O O . PHE B 1 58 ? 4.812 -7.73 -11.938 1 82.69 58 PHE B O 1
ATOM 3348 N N . ARG B 1 59 ? 5.656 -7.953 -13.961 1 85.56 59 ARG B N 1
ATOM 3349 C CA . ARG B 1 59 ? 4.949 -9.211 -14.18 1 85.56 59 ARG B CA 1
ATOM 3350 C C . ARG B 1 59 ? 5.363 -10.258 -13.156 1 85.56 59 ARG B C 1
ATOM 3352 O O . ARG B 1 59 ? 4.52 -11 -12.648 1 85.56 59 ARG B O 1
ATOM 3359 N N . THR B 1 60 ? 6.641 -10.305 -12.906 1 91.44 60 THR B N 1
ATOM 3360 C CA . THR B 1 60 ? 7.145 -11.273 -11.938 1 91.44 60 THR B CA 1
ATOM 3361 C C . THR B 1 60 ? 6.594 -10.992 -10.547 1 91.44 60 THR B C 1
ATOM 3363 O O . THR B 1 60 ? 6.234 -11.914 -9.812 1 91.44 60 THR B O 1
ATOM 3366 N N . GLN B 1 61 ? 6.535 -9.734 -10.188 1 92.19 61 GLN B N 1
ATOM 3367 C CA . GLN B 1 61 ? 5.969 -9.352 -8.898 1 92.19 61 GLN B CA 1
ATOM 3368 C C . GLN B 1 61 ? 4.504 -9.773 -8.789 1 92.19 61 GLN B C 1
ATOM 3370 O O . GLN B 1 61 ? 4.094 -10.367 -7.793 1 92.19 61 GLN B O 1
ATOM 3375 N N . SER B 1 62 ? 3.793 -9.508 -9.812 1 89.75 62 SER B N 1
ATOM 3376 C CA . SER B 1 62 ? 2.385 -9.883 -9.828 1 89.75 62 SER B CA 1
ATOM 3377 C C . SER B 1 62 ? 2.221 -11.398 -9.789 1 89.75 62 SER B C 1
ATOM 3379 O O . SER B 1 62 ? 1.325 -11.914 -9.117 1 89.75 62 SER B O 1
ATOM 3381 N N . MET B 1 63 ? 3.029 -12.023 -10.539 1 93 63 MET B N 1
ATOM 3382 C CA . MET B 1 63 ? 2.996 -13.484 -10.562 1 93 63 MET B CA 1
ATOM 3383 C C . MET B 1 63 ? 3.223 -14.062 -9.172 1 93 63 MET B C 1
ATOM 3385 O O . MET B 1 63 ? 2.518 -14.977 -8.75 1 93 63 MET B O 1
ATOM 3389 N N . PHE B 1 64 ? 4.18 -13.5 -8.477 1 96.69 64 PHE B N 1
ATOM 3390 C CA . PHE B 1 64 ? 4.465 -13.984 -7.137 1 96.69 64 PHE B CA 1
ATOM 3391 C C . PHE B 1 64 ? 3.223 -13.898 -6.254 1 96.69 64 PHE B C 1
ATOM 3393 O O . PHE B 1 64 ? 2.9 -14.844 -5.531 1 96.69 64 PHE B O 1
ATOM 3400 N N . ALA B 1 65 ? 2.594 -12.773 -6.297 1 94.75 65 ALA B N 1
ATOM 3401 C CA . ALA B 1 65 ? 1.401 -12.57 -5.48 1 94.75 65 ALA B CA 1
ATOM 3402 C C . ALA B 1 65 ? 0.323 -13.594 -5.82 1 94.75 65 ALA B C 1
ATOM 3404 O O . ALA B 1 65 ? -0.314 -14.156 -4.926 1 94.75 65 ALA B O 1
ATOM 3405 N N . HIS B 1 66 ? 0.126 -13.867 -7.035 1 92.75 66 HIS B N 1
ATOM 3406 C CA . HIS B 1 66 ? -0.883 -14.828 -7.469 1 92.75 66 HIS B CA 1
ATOM 3407 C C . HIS B 1 66 ? -0.516 -16.25 -7.043 1 92.75 66 HIS B C 1
ATOM 3409 O O . HIS B 1 66 ? -1.382 -17.016 -6.617 1 92.75 66 HIS B O 1
ATOM 3415 N N . VAL B 1 67 ? 0.741 -16.5 -7.227 1 94.62 67 VAL B N 1
ATOM 3416 C CA . VAL B 1 67 ? 1.226 -17.828 -6.832 1 94.62 67 VAL B CA 1
ATOM 3417 C C . VAL B 1 67 ? 1.001 -18.031 -5.336 1 94.62 67 VAL B C 1
ATOM 3419 O O . VAL B 1 67 ? 0.428 -19.031 -4.922 1 94.62 67 VAL B O 1
ATOM 3422 N N . ALA B 1 68 ? 1.42 -17.062 -4.578 1 95.5 68 ALA B N 1
ATOM 3423 C CA . ALA B 1 68 ? 1.247 -17.141 -3.133 1 95.5 68 ALA B CA 1
ATOM 3424 C C . ALA B 1 68 ? -0.227 -17.266 -2.762 1 95.5 68 ALA B C 1
ATOM 3426 O O . ALA B 1 68 ? -0.583 -18.031 -1.858 1 95.5 68 ALA B O 1
ATOM 3427 N N . ALA B 1 69 ? -1.034 -16.578 -3.43 1 93.56 69 ALA B N 1
ATOM 3428 C CA . ALA B 1 69 ? -2.469 -16.594 -3.158 1 93.56 69 ALA B CA 1
ATOM 3429 C C . ALA B 1 69 ? -3.082 -17.938 -3.494 1 93.56 69 ALA B C 1
ATOM 3431 O O . ALA B 1 69 ? -3.977 -18.422 -2.793 1 93.56 69 ALA B O 1
ATOM 3432 N N . ALA B 1 70 ? -2.6 -18.531 -4.504 1 90.81 70 ALA B N 1
ATOM 3433 C CA . ALA B 1 70 ? -3.193 -19.75 -5.023 1 90.81 70 ALA B CA 1
ATOM 3434 C C . ALA B 1 70 ? -2.768 -20.969 -4.195 1 90.81 70 ALA B C 1
ATOM 3436 O O . ALA B 1 70 ? -3.441 -22 -4.199 1 90.81 70 ALA B O 1
ATOM 3437 N N . MET B 1 71 ? -1.686 -20.859 -3.5 1 91.06 71 MET B N 1
ATOM 3438 C CA . MET B 1 71 ? -1.141 -22.016 -2.779 1 91.06 71 MET B CA 1
ATOM 3439 C C . MET B 1 71 ? -1.887 -22.234 -1.469 1 91.06 71 MET B C 1
ATOM 3441 O O . MET B 1 71 ? -1.723 -23.266 -0.825 1 91.06 71 MET B O 1
ATOM 3445 N N . GLY B 1 72 ? -2.627 -21.297 -0.977 1 87.19 72 GLY B N 1
ATOM 3446 C CA . GLY B 1 72 ? -3.664 -21.562 0.003 1 87.19 72 GLY B CA 1
ATOM 3447 C C . GLY B 1 72 ? -3.246 -21.25 1.425 1 87.19 72 GLY B C 1
ATOM 3448 O O . GLY B 1 72 ? -4.055 -21.328 2.35 1 87.19 72 GLY B O 1
ATOM 3449 N N . GLU B 1 73 ? -2.023 -20.891 1.666 1 91 73 GLU B N 1
ATOM 3450 C CA . GLU B 1 73 ? -1.558 -20.688 3.035 1 91 73 GLU B CA 1
ATOM 3451 C C . GLU B 1 73 ? -1.714 -19.234 3.467 1 91 73 GLU B C 1
ATOM 3453 O O . GLU B 1 73 ? -1.623 -18.922 4.656 1 91 73 GLU B O 1
ATOM 3458 N N . CYS B 1 74 ? -1.932 -18.359 2.586 1 93.75 74 CYS B N 1
ATOM 3459 C CA . CYS B 1 74 ? -1.956 -16.938 2.893 1 93.75 74 CYS B CA 1
ATOM 3460 C C . CYS B 1 74 ? -3.363 -16.469 3.264 1 93.75 74 CYS B C 1
ATOM 3462 O O . CYS B 1 74 ? -4.344 -16.953 2.691 1 93.75 74 CYS B O 1
ATOM 3464 N N . LEU B 1 75 ? -3.439 -15.578 4.199 1 94.88 75 LEU B N 1
ATOM 3465 C CA . LEU B 1 75 ? -4.691 -14.93 4.578 1 94.88 75 LEU B CA 1
ATOM 3466 C C . LEU B 1 75 ? -4.824 -13.57 3.906 1 94.88 75 LEU B C 1
ATOM 3468 O O . LEU B 1 75 ? -5.922 -13.172 3.516 1 94.88 75 LEU B O 1
ATOM 3472 N N . ILE B 1 76 ? -3.689 -12.883 3.848 1 95.69 76 ILE B N 1
ATOM 3473 C CA . ILE B 1 76 ? -3.611 -11.555 3.254 1 95.69 76 ILE B CA 1
ATOM 3474 C C . ILE B 1 76 ? -2.318 -11.422 2.453 1 95.69 76 ILE B C 1
ATOM 3476 O O . ILE B 1 76 ? -1.262 -11.891 2.887 1 95.69 76 ILE B O 1
ATOM 3480 N N . ILE B 1 77 ? -2.457 -10.945 1.293 1 95.75 77 ILE B N 1
ATOM 3481 C CA . ILE B 1 77 ? -1.315 -10.477 0.513 1 95.75 77 ILE B CA 1
ATOM 3482 C C . ILE B 1 77 ? -1.536 -9.023 0.092 1 95.75 77 ILE B C 1
ATOM 3484 O O . ILE B 1 77 ? -2.504 -8.719 -0.607 1 95.75 77 ILE B O 1
ATOM 3488 N N . LYS B 1 78 ? -0.671 -8.172 0.516 1 94.44 78 LYS B N 1
ATOM 3489 C CA . LYS B 1 78 ? -0.814 -6.742 0.246 1 94.44 78 LYS B CA 1
ATOM 3490 C C . LYS B 1 78 ? 0.459 -6.168 -0.368 1 94.44 78 LYS B C 1
ATOM 3492 O O . LYS B 1 78 ? 1.562 -6.422 0.124 1 94.44 78 LYS B O 1
ATOM 3497 N N . GLU B 1 79 ? 0.278 -5.434 -1.453 1 91.62 79 GLU B N 1
ATOM 3498 C CA . GLU B 1 79 ? 1.404 -4.676 -1.991 1 91.62 79 GLU B CA 1
ATOM 3499 C C . GLU B 1 79 ? 1.878 -3.615 -1.002 1 91.62 79 GLU B C 1
ATOM 3501 O O . GLU B 1 79 ? 1.093 -2.771 -0.565 1 91.62 79 GLU B O 1
ATOM 3506 N N . GLU B 1 80 ? 3.115 -3.656 -0.666 1 92.06 80 GLU B N 1
ATOM 3507 C CA . GLU B 1 80 ? 3.641 -2.805 0.397 1 92.06 80 GLU B CA 1
ATOM 3508 C C . GLU B 1 80 ? 4.207 -1.504 -0.167 1 92.06 80 GLU B C 1
ATOM 3510 O O . GLU B 1 80 ? 4.18 -0.468 0.5 1 92.06 80 GLU B O 1
ATOM 3515 N N . ASP B 1 81 ? 4.746 -1.542 -1.295 1 87.19 81 ASP B N 1
ATOM 3516 C CA . ASP B 1 81 ? 5.43 -0.369 -1.832 1 87.19 81 ASP B CA 1
ATOM 3517 C C . ASP B 1 81 ? 4.48 0.486 -2.668 1 87.19 81 ASP B C 1
ATOM 3519 O O . ASP B 1 81 ? 4.922 1.293 -3.488 1 87.19 81 ASP B O 1
ATOM 3523 N N . GLY B 1 82 ? 3.256 0.277 -2.457 1 78 82 GLY B N 1
ATOM 3524 C CA . GLY B 1 82 ? 2.273 1.109 -3.133 1 78 82 GLY B CA 1
ATOM 3525 C C . GLY B 1 82 ? 1.789 2.27 -2.283 1 78 82 GLY B C 1
ATOM 3526 O O . GLY B 1 82 ? 1.762 2.176 -1.055 1 78 82 GLY B O 1
ATOM 3527 N N . GLY B 1 83 ? 1.479 3.383 -2.951 1 76.88 83 GLY B N 1
ATOM 3528 C CA . GLY B 1 83 ? 0.852 4.5 -2.262 1 76.88 83 GLY B CA 1
ATOM 3529 C C . GLY B 1 83 ? 1.854 5.457 -1.642 1 76.88 83 GLY B C 1
ATOM 3530 O O . GLY B 1 83 ? 3.062 5.301 -1.824 1 76.88 83 GLY B O 1
ATOM 3531 N N . ALA B 1 84 ? 1.308 6.398 -0.889 1 82 84 ALA B N 1
ATOM 3532 C CA . ALA B 1 84 ? 2.137 7.418 -0.254 1 82 84 ALA B CA 1
ATOM 3533 C C . ALA B 1 84 ? 2.986 6.82 0.863 1 82 84 ALA B C 1
ATOM 3535 O O . ALA B 1 84 ? 2.529 5.934 1.593 1 82 84 ALA B O 1
ATOM 3536 N N . PHE B 1 85 ? 4.184 7.344 0.98 1 88.5 85 PHE B N 1
ATOM 3537 C CA . PHE B 1 85 ? 5.133 6.824 1.957 1 88.5 85 PHE B CA 1
ATOM 3538 C C . PHE B 1 85 ? 5.965 7.949 2.557 1 88.5 85 PHE B C 1
ATOM 3540 O O . PHE B 1 85 ? 6.5 8.789 1.827 1 88.5 85 PHE B O 1
ATOM 3547 N N . PHE B 1 86 ? 5.914 7.988 3.895 1 91.19 86 PHE B N 1
ATOM 3548 C CA . PHE B 1 86 ? 6.703 8.953 4.648 1 91.19 86 PHE B CA 1
ATOM 3549 C C . PHE B 1 86 ? 7.664 8.25 5.598 1 91.19 86 PHE B C 1
ATOM 3551 O O . PHE B 1 86 ? 7.301 7.258 6.234 1 91.19 86 PHE B O 1
ATOM 3558 N N . ASP B 1 87 ? 8.875 8.711 5.645 1 91.5 87 ASP B N 1
ATOM 3559 C CA . ASP B 1 87 ? 9.805 8.211 6.66 1 91.5 87 ASP B CA 1
ATOM 3560 C C . ASP B 1 87 ? 10.75 9.32 7.125 1 91.5 87 ASP B C 1
ATOM 3562 O O . ASP B 1 87 ? 10.742 10.422 6.574 1 91.5 87 ASP B O 1
ATOM 3566 N N . ILE B 1 88 ? 11.453 9.094 8.141 1 85.06 88 ILE B N 1
ATOM 3567 C CA . ILE B 1 88 ? 12.242 10.109 8.82 1 85.06 88 ILE B CA 1
ATOM 3568 C C . ILE B 1 88 ? 13.406 10.539 7.926 1 85.06 88 ILE B C 1
ATOM 3570 O O . ILE B 1 88 ? 13.633 11.734 7.73 1 85.06 88 ILE B O 1
ATOM 3574 N N . ALA B 1 89 ? 14.109 9.625 7.371 1 79.69 89 ALA B N 1
ATOM 3575 C CA . ALA B 1 89 ? 15.352 9.969 6.672 1 79.69 89 ALA B CA 1
ATOM 3576 C C . ALA B 1 89 ? 15.164 9.891 5.16 1 79.69 89 ALA B C 1
ATOM 3578 O O . ALA B 1 89 ? 16.016 10.359 4.402 1 79.69 89 ALA B O 1
ATOM 3579 N N . GLY B 1 90 ? 14.164 9.383 4.785 1 82.5 90 GLY B N 1
ATOM 3580 C CA . GLY B 1 90 ? 13.922 9.289 3.357 1 82.5 90 GLY B CA 1
ATOM 3581 C C . GLY B 1 90 ? 14.742 8.203 2.686 1 82.5 90 GLY B C 1
ATOM 3582 O O . GLY B 1 90 ? 14.898 8.203 1.463 1 82.5 90 GLY B O 1
ATOM 3583 N N . ASP B 1 91 ? 15.281 7.336 3.424 1 87.12 91 ASP B N 1
ATOM 3584 C CA . ASP B 1 91 ? 16.188 6.359 2.832 1 87.12 91 ASP B CA 1
ATOM 3585 C C . ASP B 1 91 ? 15.633 4.941 2.955 1 87.12 91 ASP B C 1
ATOM 3587 O O . ASP B 1 91 ? 16.234 3.986 2.463 1 87.12 91 ASP B O 1
ATOM 3591 N N . LEU B 1 92 ? 14.539 4.832 3.541 1 92.25 92 LEU B N 1
ATOM 3592 C CA . LEU B 1 92 ? 13.938 3.512 3.699 1 92.25 92 LEU B CA 1
ATOM 3593 C C . LEU B 1 92 ? 13.32 3.035 2.391 1 92.25 92 LEU B C 1
ATOM 3595 O O . LEU B 1 92 ? 12.828 3.844 1.602 1 92.25 92 LEU B O 1
ATOM 3599 N N . LYS B 1 93 ? 13.484 1.796 2.172 1 92.81 93 LYS B N 1
ATOM 3600 C CA . LYS B 1 93 ? 12.828 1.163 1.032 1 92.81 93 LYS B CA 1
ATOM 3601 C C . LYS B 1 93 ? 11.781 0.15 1.491 1 92.81 93 LYS B C 1
ATOM 3603 O O . LYS B 1 93 ? 12.008 -0.586 2.455 1 92.81 93 LYS B O 1
ATOM 3608 N N . GLN B 1 94 ? 10.656 0.242 0.857 1 94.25 94 GLN B N 1
ATOM 3609 C CA . GLN B 1 94 ? 9.594 -0.714 1.151 1 94.25 94 GLN B CA 1
ATOM 3610 C C . GLN B 1 94 ? 9.734 -1.973 0.3 1 94.25 94 GLN B C 1
ATOM 3612 O O . GLN B 1 94 ? 10 -1.89 -0.901 1 94.25 94 GLN B O 1
ATOM 3617 N N . PRO B 1 95 ? 9.617 -3.123 0.933 1 96.31 95 PRO B N 1
ATOM 3618 C CA . PRO B 1 95 ? 9.531 -4.34 0.121 1 96.31 95 PRO B CA 1
ATOM 3619 C C . PRO B 1 95 ? 8.273 -4.387 -0.74 1 96.31 95 PRO B C 1
ATOM 3621 O O . PRO B 1 95 ? 7.391 -3.535 -0.599 1 96.31 95 PRO B O 1
ATOM 3624 N N . ASP B 1 96 ? 8.156 -5.383 -1.511 1 94.44 96 ASP B N 1
ATOM 3625 C CA . ASP B 1 96 ? 7.074 -5.449 -2.49 1 94.44 96 ASP B CA 1
ATOM 3626 C C . ASP B 1 96 ? 5.758 -5.848 -1.828 1 94.44 96 ASP B C 1
ATOM 3628 O O . ASP B 1 96 ? 4.707 -5.273 -2.131 1 94.44 96 ASP B O 1
ATOM 3632 N N . PHE B 1 97 ? 5.852 -6.832 -0.889 1 97 97 PHE B N 1
ATOM 3633 C CA . PHE B 1 97 ? 4.598 -7.359 -0.365 1 97 97 PHE B CA 1
ATOM 3634 C C . PHE B 1 97 ? 4.676 -7.543 1.146 1 97 97 PHE B C 1
ATOM 3636 O O . PHE B 1 97 ? 5.766 -7.719 1.698 1 97 97 PHE B O 1
ATOM 3643 N N . ARG B 1 98 ? 3.605 -7.484 1.735 1 97.19 98 ARG B N 1
ATOM 3644 C CA . ARG B 1 98 ? 3.35 -7.961 3.09 1 97.19 98 ARG B CA 1
ATOM 3645 C C . ARG B 1 98 ? 2.352 -9.117 3.084 1 97.19 98 ARG B C 1
ATOM 3647 O O . ARG B 1 98 ? 1.282 -9.016 2.479 1 97.19 98 ARG B O 1
ATOM 3654 N N . ILE B 1 99 ? 2.695 -10.195 3.74 1 97.62 99 ILE B N 1
ATOM 3655 C CA . ILE B 1 99 ? 1.873 -11.398 3.703 1 97.62 99 ILE B CA 1
ATOM 3656 C C . ILE B 1 99 ? 1.546 -11.844 5.125 1 97.62 99 ILE B C 1
ATOM 3658 O O . ILE B 1 99 ? 2.412 -11.828 6.004 1 97.62 99 ILE B O 1
ATOM 3662 N N . VAL B 1 100 ? 0.321 -12.148 5.355 1 96.81 100 VAL B N 1
ATOM 3663 C CA . VAL B 1 100 ? -0.121 -12.82 6.574 1 96.81 100 VAL B CA 1
ATOM 3664 C C . VAL B 1 100 ? -0.502 -14.266 6.262 1 96.81 100 VAL B C 1
ATOM 3666 O O . VAL B 1 100 ? -1.342 -14.523 5.395 1 96.81 100 VAL B O 1
ATOM 3669 N N . THR B 1 101 ? 0.12 -15.133 6.918 1 95.56 101 THR B N 1
ATOM 3670 C CA . THR B 1 101 ? -0.156 -16.547 6.668 1 95.56 101 THR B CA 1
ATOM 3671 C C . THR B 1 101 ? -1.031 -17.125 7.773 1 95.56 101 THR B C 1
ATOM 3673 O O . THR B 1 101 ? -1.221 -16.5 8.82 1 95.56 101 THR B O 1
ATOM 3676 N N . ARG B 1 102 ? -1.493 -18.25 7.559 1 91.38 102 ARG B N 1
ATOM 3677 C CA . ARG B 1 102 ? -2.352 -18.969 8.508 1 91.38 102 ARG B CA 1
ATOM 3678 C C . ARG B 1 102 ? -1.547 -19.484 9.688 1 91.38 102 ARG B C 1
ATOM 3680 O O . ARG B 1 102 ? -2.004 -19.438 10.828 1 91.38 102 ARG B O 1
ATOM 3687 N N . GLN B 1 103 ? -0.42 -19.938 9.406 1 88 103 GLN B N 1
ATOM 3688 C CA . GLN B 1 103 ? 0.286 -20.688 10.43 1 88 103 GLN B CA 1
ATOM 3689 C C . GLN B 1 103 ? 1.64 -20.062 10.75 1 88 103 GLN B C 1
ATOM 3691 O O . GLN B 1 103 ? 2.215 -20.312 11.812 1 88 103 GLN B O 1
ATOM 3696 N N . HIS B 1 104 ? 2.131 -19.266 9.859 1 86 104 HIS B N 1
ATOM 3697 C CA . HIS B 1 104 ? 3.535 -18.875 9.977 1 86 104 HIS B CA 1
ATOM 3698 C C . HIS B 1 104 ? 3.68 -17.375 10.219 1 86 104 HIS B C 1
ATOM 3700 O O . HIS B 1 104 ? 4.746 -16.812 9.977 1 86 104 HIS B O 1
ATOM 3706 N N . GLY B 1 105 ? 2.549 -16.781 10.523 1 90.94 105 GLY B N 1
ATOM 3707 C CA . GLY B 1 105 ? 2.6 -15.375 10.906 1 90.94 105 GLY B CA 1
ATOM 3708 C C . GLY B 1 105 ? 2.742 -14.438 9.719 1 90.94 105 GLY B C 1
ATOM 3709 O O . GLY B 1 105 ? 2.236 -14.719 8.633 1 90.94 105 GLY B O 1
ATOM 3710 N N . ARG B 1 106 ? 3.355 -13.258 9.977 1 95.44 106 ARG B N 1
ATOM 3711 C CA . ARG B 1 106 ? 3.494 -12.195 8.984 1 95.44 106 ARG B CA 1
ATOM 3712 C C . ARG B 1 106 ? 4.906 -12.164 8.414 1 95.44 106 ARG B C 1
ATOM 3714 O O . ARG B 1 106 ? 5.867 -12.516 9.102 1 95.44 106 ARG B O 1
ATOM 3721 N N . MET B 1 107 ? 5.023 -11.695 7.16 1 97.44 107 MET B N 1
ATOM 3722 C CA . MET B 1 107 ? 6.34 -11.523 6.555 1 97.44 107 MET B CA 1
ATOM 3723 C C . MET B 1 107 ? 6.305 -10.453 5.473 1 97.44 107 MET B C 1
ATOM 3725 O O . MET B 1 107 ? 5.27 -10.227 4.844 1 97.44 107 MET B O 1
ATOM 3729 N N . LEU B 1 108 ? 7.367 -9.781 5.352 1 98.06 108 LEU B N 1
ATOM 3730 C CA . LEU B 1 108 ? 7.609 -8.898 4.211 1 98.06 108 LEU B CA 1
ATOM 3731 C C . LEU B 1 108 ? 8.406 -9.617 3.127 1 98.06 108 LEU B C 1
ATOM 3733 O O . LEU B 1 108 ? 9.32 -10.391 3.43 1 98.06 108 LEU B O 1
ATOM 3737 N N . VAL B 1 109 ? 8.062 -9.359 1.86 1 98.38 109 VAL B N 1
ATOM 3738 C CA . VAL B 1 109 ? 8.719 -10.102 0.789 1 98.38 109 VAL B CA 1
ATOM 3739 C C . VAL B 1 109 ? 9.18 -9.133 -0.298 1 98.38 109 VAL B C 1
ATOM 3741 O O . VAL B 1 109 ? 8.398 -8.312 -0.782 1 98.38 109 VAL B O 1
ATOM 3744 N N . GLU B 1 110 ? 10.398 -9.18 -0.614 1 97.81 110 GLU B N 1
ATOM 3745 C CA . GLU B 1 110 ? 10.969 -8.539 -1.792 1 97.81 110 GLU B CA 1
ATOM 3746 C C . GLU B 1 110 ? 11.125 -9.531 -2.943 1 97.81 110 GLU B C 1
ATOM 3748 O O . GLU B 1 110 ? 11.773 -10.57 -2.793 1 97.81 110 GLU B O 1
ATOM 3753 N N . VAL B 1 111 ? 10.562 -9.18 -4.09 1 96.88 111 VAL B N 1
ATOM 3754 C CA . VAL B 1 111 ? 10.539 -10.102 -5.219 1 96.88 111 VAL B CA 1
ATOM 3755 C C . VAL B 1 111 ? 11.594 -9.695 -6.242 1 96.88 111 VAL B C 1
ATOM 3757 O O . VAL B 1 111 ? 11.703 -8.516 -6.598 1 96.88 111 VAL B O 1
ATOM 3760 N N . LYS B 1 112 ? 12.344 -10.602 -6.68 1 94.56 112 LYS B N 1
ATOM 3761 C CA . LYS B 1 112 ? 13.375 -10.375 -7.691 1 94.56 112 LYS B CA 1
ATOM 3762 C C . LYS B 1 112 ? 13.25 -11.375 -8.836 1 94.56 112 LYS B C 1
ATOM 3764 O O . LYS B 1 112 ? 12.891 -12.531 -8.617 1 94.56 112 LYS B O 1
ATOM 3769 N N . ASN B 1 113 ? 13.5 -10.875 -9.977 1 92.25 113 ASN B N 1
ATOM 3770 C CA . ASN B 1 113 ? 13.555 -11.703 -11.18 1 92.25 113 ASN B CA 1
ATOM 3771 C C . ASN B 1 113 ? 14.992 -11.891 -11.664 1 92.25 113 ASN B C 1
ATOM 3773 O O . ASN B 1 113 ? 15.711 -10.914 -11.867 1 92.25 113 ASN B O 1
ATOM 3777 N N . PHE B 1 114 ? 15.367 -13.133 -11.852 1 90.94 114 PHE B N 1
ATOM 3778 C CA . PHE B 1 114 ? 16.734 -13.398 -12.281 1 90.94 114 PHE B CA 1
ATOM 3779 C C . PHE B 1 114 ? 16.75 -14.383 -13.445 1 90.94 114 PHE B C 1
ATOM 3781 O O . PHE B 1 114 ? 16.312 -15.523 -13.305 1 90.94 114 PHE B O 1
ATOM 3788 N N . TYR B 1 115 ? 17.188 -13.891 -14.523 1 85.56 115 TYR B N 1
ATOM 3789 C CA . TYR B 1 115 ? 17.375 -14.75 -15.68 1 85.56 115 TYR B CA 1
ATOM 3790 C C . TYR B 1 115 ? 18.859 -15.016 -15.922 1 85.56 115 TYR B C 1
ATOM 3792 O O . TYR B 1 115 ? 19.625 -14.102 -16.234 1 85.56 115 TYR B O 1
ATOM 3800 N N . GLN B 1 116 ? 19.188 -16.156 -15.836 1 77.12 116 GLN B N 1
ATOM 3801 C CA . GLN B 1 116 ? 20.578 -16.578 -16 1 77.12 116 GLN B CA 1
ATOM 3802 C C . GLN B 1 116 ? 20.891 -16.875 -17.469 1 77.12 116 GLN B C 1
ATOM 3804 O O . GLN B 1 116 ? 20.484 -17.906 -18 1 77.12 116 GLN B O 1
ATOM 3809 N N . LYS B 1 117 ? 21.594 -15.945 -18.094 1 72 117 LYS B N 1
ATOM 3810 C CA . LYS B 1 117 ? 22.016 -16.234 -19.469 1 72 117 LYS B CA 1
ATOM 3811 C C . LYS B 1 117 ? 23 -17.406 -19.5 1 72 117 LYS B C 1
ATOM 3813 O O . LYS B 1 117 ? 22.922 -18.266 -20.391 1 72 117 LYS B O 1
ATOM 3818 N N . LYS B 1 118 ? 24.016 -17.359 -18.578 1 73.19 118 LYS B N 1
ATOM 3819 C CA . LYS B 1 118 ? 24.984 -18.438 -18.453 1 73.19 118 LYS B CA 1
ATOM 3820 C C . LYS B 1 118 ? 24.703 -19.297 -17.219 1 73.19 118 LYS B C 1
ATOM 3822 O O . LYS B 1 118 ? 24.25 -18.781 -16.203 1 73.19 118 LYS B O 1
ATOM 3827 N N . PRO B 1 119 ? 25.234 -20.484 -17.5 1 68.56 119 PRO B N 1
ATOM 3828 C CA . PRO B 1 119 ? 25.047 -21.359 -16.344 1 68.56 119 PRO B CA 1
ATOM 3829 C C . PRO B 1 119 ? 25.859 -20.922 -15.125 1 68.56 119 PRO B C 1
ATOM 3831 O O . PRO B 1 119 ? 26.953 -20.375 -15.273 1 68.56 119 PRO B O 1
ATOM 3834 N N . HIS B 1 120 ? 25.484 -20.641 -14.016 1 72.69 120 HIS B N 1
ATOM 3835 C CA . HIS B 1 120 ? 26.156 -20.422 -12.742 1 72.69 120 HIS B CA 1
ATOM 3836 C C . HIS B 1 120 ? 26.188 -18.938 -12.391 1 72.69 120 HIS B C 1
ATOM 3838 O O . HIS B 1 120 ? 26.875 -18.547 -11.438 1 72.69 120 HIS B O 1
ATOM 3844 N N . LYS B 1 121 ? 25.609 -18.25 -13.305 1 80.94 121 LYS B N 1
ATOM 3845 C CA . LYS B 1 121 ? 25.531 -16.844 -12.914 1 80.94 121 LYS B CA 1
ATOM 3846 C C . LYS B 1 121 ? 24.781 -16.672 -11.594 1 80.94 121 LYS B C 1
ATOM 3848 O O . LYS B 1 121 ? 23.797 -17.375 -11.344 1 80.94 121 LYS B O 1
ATOM 3853 N N . LYS B 1 122 ? 25.359 -15.789 -10.852 1 88.44 122 LYS B N 1
ATOM 3854 C CA . LYS B 1 122 ? 24.828 -15.555 -9.516 1 88.44 122 LYS B CA 1
ATOM 3855 C C . LYS B 1 122 ? 23.938 -14.312 -9.492 1 88.44 122 LYS B C 1
ATOM 3857 O O . LYS B 1 122 ? 24.156 -13.367 -10.25 1 88.44 122 LYS B O 1
ATOM 3862 N N . TYR B 1 123 ? 22.984 -14.445 -8.688 1 92.62 123 TYR B N 1
ATOM 3863 C CA . TYR B 1 123 ? 22.172 -13.258 -8.445 1 92.62 123 TYR B CA 1
ATOM 3864 C C . TYR B 1 123 ? 22.859 -12.32 -7.461 1 92.62 123 TYR B C 1
ATOM 3866 O O . TYR B 1 123 ? 23.453 -12.766 -6.477 1 92.62 123 TYR B O 1
ATOM 3874 N N . THR B 1 124 ? 22.766 -11.047 -7.766 1 92.88 124 THR B N 1
ATOM 3875 C CA . THR B 1 124 ? 23.422 -10.078 -6.902 1 92.88 124 THR B CA 1
ATOM 3876 C C . THR B 1 124 ? 22.422 -9.008 -6.438 1 92.88 124 THR B C 1
ATOM 3878 O O . THR B 1 124 ? 21.531 -8.625 -7.184 1 92.88 124 THR B O 1
ATOM 3881 N N . ILE B 1 125 ? 22.625 -8.602 -5.195 1 93.12 125 ILE B N 1
ATOM 3882 C CA . ILE B 1 125 ? 21.859 -7.508 -4.617 1 93.12 125 ILE B CA 1
ATOM 3883 C C . ILE B 1 125 ? 22.781 -6.555 -3.873 1 93.12 125 ILE B C 1
ATOM 3885 O O . ILE B 1 125 ? 23.719 -6.992 -3.201 1 93.12 125 ILE B O 1
ATOM 3889 N N . LYS B 1 126 ? 22.562 -5.371 -4.031 1 94.31 126 LYS B N 1
ATOM 3890 C CA . LYS B 1 126 ? 23.391 -4.371 -3.377 1 94.31 126 LYS B CA 1
ATOM 3891 C C . LYS B 1 126 ? 23.172 -4.379 -1.866 1 94.31 126 LYS B C 1
ATOM 3893 O O . LYS B 1 126 ? 22.047 -4.449 -1.397 1 94.31 126 LYS B O 1
ATOM 3898 N N . GLY B 1 127 ? 24.234 -4.258 -1.209 1 93.62 127 GLY B N 1
ATOM 3899 C CA . GLY B 1 127 ? 24.188 -4.266 0.244 1 93.62 127 GLY B CA 1
ATOM 3900 C C . GLY B 1 127 ? 23.391 -3.107 0.819 1 93.62 127 GLY B C 1
ATOM 3901 O O . GLY B 1 127 ? 22.562 -3.299 1.714 1 93.62 127 GLY B O 1
ATOM 3902 N N . LYS B 1 128 ? 23.609 -1.979 0.334 1 92.94 128 LYS B N 1
ATOM 3903 C CA . LYS B 1 128 ? 22.922 -0.785 0.814 1 92.94 128 LYS B CA 1
ATOM 3904 C C . LYS B 1 128 ? 21.422 -0.915 0.638 1 92.94 128 LYS B C 1
ATOM 3906 O O . LYS B 1 128 ? 20.641 -0.507 1.511 1 92.94 128 LYS B O 1
ATOM 3911 N N . TYR B 1 129 ? 21.047 -1.462 -0.445 1 94.38 129 TYR B N 1
ATOM 3912 C CA . TYR B 1 129 ? 19.625 -1.665 -0.724 1 94.38 129 TYR B CA 1
ATOM 3913 C C . TYR B 1 129 ? 19.016 -2.65 0.262 1 94.38 129 TYR B C 1
ATOM 3915 O O . TYR B 1 129 ? 17.969 -2.377 0.852 1 94.38 129 TYR B O 1
ATOM 3923 N N . LEU B 1 130 ? 19.688 -3.695 0.458 1 95.12 130 LEU B N 1
ATOM 3924 C CA . LEU B 1 130 ? 19.188 -4.699 1.392 1 95.12 130 LEU B CA 1
ATOM 3925 C C . LEU B 1 130 ? 19.141 -4.141 2.811 1 95.12 130 LEU B C 1
ATOM 3927 O O . LEU B 1 130 ? 18.234 -4.461 3.574 1 95.12 130 LEU B O 1
ATOM 3931 N N . HIS B 1 131 ? 20.078 -3.379 3.121 1 94.88 131 HIS B N 1
ATOM 3932 C CA . HIS B 1 131 ? 20.094 -2.752 4.438 1 94.88 131 HIS B CA 1
ATOM 3933 C C . HIS B 1 131 ? 18.844 -1.892 4.648 1 94.88 131 HIS B C 1
ATOM 3935 O O . HIS B 1 131 ? 18.234 -1.931 5.719 1 94.88 131 HIS B O 1
ATOM 3941 N N . SER B 1 132 ? 18.5 -1.15 3.682 1 94.69 132 SER B N 1
ATOM 3942 C CA . SER B 1 132 ? 17.312 -0.294 3.77 1 94.69 132 SER B CA 1
ATOM 3943 C C . SER B 1 132 ? 16.047 -1.119 3.934 1 94.69 132 SER B C 1
ATOM 3945 O O . SER B 1 132 ? 15.148 -0.743 4.688 1 94.69 132 SER B O 1
ATOM 3947 N N . LEU B 1 133 ? 15.977 -2.213 3.264 1 96.38 133 LEU B N 1
ATOM 3948 C CA . LEU B 1 133 ? 14.836 -3.117 3.393 1 96.38 133 LEU B CA 1
ATOM 3949 C C . LEU B 1 133 ? 14.773 -3.715 4.793 1 96.38 133 LEU B C 1
ATOM 3951 O O . LEU B 1 133 ? 13.695 -3.805 5.383 1 96.38 133 LEU B O 1
ATOM 3955 N N . LYS B 1 134 ? 15.914 -4.074 5.273 1 95.94 134 LYS B N 1
ATOM 3956 C CA . LYS B 1 134 ? 15.984 -4.66 6.609 1 95.94 134 LYS B CA 1
ATOM 3957 C C . LYS B 1 134 ? 15.578 -3.65 7.676 1 95.94 134 LYS B C 1
ATOM 3959 O O . LYS B 1 134 ? 14.898 -3.998 8.648 1 95.94 134 LYS B O 1
ATOM 3964 N N . GLU B 1 135 ? 15.992 -2.463 7.512 1 95.12 135 GLU B N 1
ATOM 3965 C CA . GLU B 1 135 ? 15.625 -1.415 8.461 1 95.12 135 GLU B CA 1
ATOM 3966 C C . GLU B 1 135 ? 14.109 -1.188 8.469 1 95.12 135 GLU B C 1
ATOM 3968 O O . GLU B 1 135 ? 13.508 -1.021 9.531 1 95.12 135 GLU B O 1
ATOM 3973 N N . TYR B 1 136 ? 13.578 -1.153 7.305 1 96.38 136 TYR B N 1
ATOM 3974 C CA . TYR B 1 136 ? 12.125 -1.04 7.199 1 96.38 136 TYR B CA 1
ATOM 3975 C C . TYR B 1 136 ? 11.438 -2.176 7.945 1 96.38 136 TYR B C 1
ATOM 3977 O O . TYR B 1 136 ? 10.484 -1.948 8.695 1 96.38 136 TYR B O 1
ATOM 3985 N N . ALA B 1 137 ? 11.922 -3.324 7.703 1 96.69 137 ALA B N 1
ATOM 3986 C CA . ALA B 1 137 ? 11.352 -4.508 8.344 1 96.69 137 ALA B CA 1
ATOM 3987 C C . ALA B 1 137 ? 11.492 -4.43 9.859 1 96.69 137 ALA B C 1
ATOM 3989 O O . ALA B 1 137 ? 10.555 -4.75 10.594 1 96.69 137 ALA B O 1
ATOM 3990 N N . LYS B 1 138 ? 12.586 -4.02 10.305 1 94.88 138 LYS B N 1
ATOM 3991 C CA . LYS B 1 138 ? 12.836 -3.883 11.734 1 94.88 138 LYS B CA 1
ATOM 3992 C C . LYS B 1 138 ? 11.859 -2.9 12.375 1 94.88 138 LYS B C 1
ATOM 3994 O O . LYS B 1 138 ? 11.281 -3.186 13.422 1 94.88 138 LYS B O 1
ATOM 3999 N N . LEU B 1 139 ? 11.664 -1.818 11.734 1 93.25 139 LEU B N 1
ATOM 4000 C CA . LEU B 1 139 ? 10.773 -0.789 12.258 1 93.25 139 LEU B CA 1
ATOM 4001 C C . LEU B 1 139 ? 9.336 -1.297 12.328 1 93.25 139 LEU B C 1
ATOM 4003 O O . LEU B 1 139 ? 8.586 -0.918 13.227 1 93.25 139 LEU B O 1
ATOM 4007 N N . ASN B 1 140 ? 8.977 -2.158 11.383 1 94.25 140 ASN B N 1
ATOM 4008 C CA . ASN B 1 140 ? 7.629 -2.713 11.352 1 94.25 140 ASN B CA 1
ATOM 4009 C C . ASN B 1 140 ? 7.527 -3.975 12.203 1 94.25 140 ASN B C 1
ATOM 4011 O O . ASN B 1 140 ? 6.434 -4.512 12.398 1 94.25 140 ASN B O 1
ATOM 4015 N N . GLU B 1 141 ? 8.617 -4.484 12.656 1 93.62 141 GLU B N 1
ATOM 4016 C CA . GLU B 1 141 ? 8.695 -5.691 13.469 1 93.62 141 GLU B CA 1
ATOM 4017 C C . GLU B 1 141 ? 8.141 -6.902 12.719 1 93.62 141 GLU B C 1
ATOM 4019 O O . GLU B 1 141 ? 7.34 -7.66 13.266 1 93.62 141 GLU B O 1
ATOM 4024 N N . ILE B 1 142 ? 8.492 -7.004 11.516 1 95.62 142 ILE B N 1
ATOM 4025 C CA . ILE B 1 142 ? 8.102 -8.109 10.641 1 95.62 142 ILE B CA 1
ATOM 4026 C C . ILE B 1 142 ? 9.328 -8.648 9.914 1 95.62 142 ILE B C 1
ATOM 4028 O O . ILE B 1 142 ? 10.148 -7.879 9.398 1 95.62 142 ILE B O 1
ATOM 4032 N N . PRO B 1 143 ? 9.539 -9.961 9.891 1 96.62 143 PRO B N 1
ATOM 4033 C CA . PRO B 1 143 ? 10.688 -10.5 9.172 1 96.62 143 PRO B CA 1
ATOM 4034 C C . PRO B 1 143 ? 10.648 -10.211 7.676 1 96.62 143 PRO B C 1
ATOM 4036 O O . PRO B 1 143 ? 9.562 -10.141 7.086 1 96.62 143 PRO B O 1
ATOM 4039 N N . LEU B 1 144 ? 11.82 -10.125 7.117 1 97.94 144 LEU B N 1
ATOM 4040 C CA . LEU B 1 144 ? 11.969 -9.867 5.688 1 97.94 144 LEU B CA 1
ATOM 4041 C C . LEU B 1 144 ? 12.453 -11.109 4.953 1 97.94 144 LEU B C 1
ATOM 4043 O O . LEU B 1 144 ? 13.375 -11.789 5.414 1 97.94 144 LEU B O 1
ATOM 4047 N N . LYS B 1 145 ? 11.781 -11.375 3.855 1 98.12 145 LYS B N 1
ATOM 4048 C CA . LYS B 1 145 ? 12.188 -12.469 2.979 1 98.12 145 LYS B CA 1
ATOM 4049 C C . LYS B 1 145 ? 12.445 -11.969 1.561 1 98.12 145 LYS B C 1
ATOM 4051 O O . LYS B 1 145 ? 11.898 -10.945 1.147 1 98.12 145 LYS B O 1
ATOM 4056 N N . ILE B 1 146 ? 13.281 -12.672 0.826 1 97.88 146 ILE B N 1
ATOM 4057 C CA . ILE B 1 146 ? 13.562 -12.375 -0.575 1 97.88 146 ILE B CA 1
ATOM 4058 C C . ILE B 1 146 ? 13.094 -13.539 -1.449 1 97.88 146 ILE B C 1
ATOM 4060 O O . ILE B 1 146 ? 13.578 -14.664 -1.315 1 97.88 146 ILE B O 1
ATOM 4064 N N . ALA B 1 147 ? 12.195 -13.25 -2.271 1 98.19 147 ALA B N 1
ATOM 4065 C CA . ALA B 1 147 ? 11.742 -14.234 -3.248 1 98.19 147 ALA B CA 1
ATOM 4066 C C . ALA B 1 147 ? 12.461 -14.062 -4.578 1 98.19 147 ALA B C 1
ATOM 4068 O O . ALA B 1 147 ? 12.43 -12.984 -5.176 1 98.19 147 ALA B O 1
ATOM 4069 N N . ILE B 1 148 ? 13.062 -15.023 -5.039 1 96.69 148 ILE B N 1
ATOM 4070 C CA . ILE B 1 148 ? 13.766 -14.969 -6.312 1 96.69 148 ILE B CA 1
ATOM 4071 C C . ILE B 1 148 ? 13.109 -15.93 -7.309 1 96.69 148 ILE B C 1
ATOM 4073 O O . ILE B 1 148 ? 12.93 -17.109 -7.012 1 96.69 148 ILE B O 1
ATOM 4077 N N . TYR B 1 149 ? 12.789 -15.391 -8.398 1 96.44 149 TYR B N 1
ATOM 4078 C CA . TYR B 1 149 ? 12.328 -16.203 -9.516 1 96.44 149 TYR B CA 1
ATOM 4079 C C . TYR B 1 149 ? 13.477 -16.547 -10.453 1 96.44 149 TYR B C 1
ATOM 4081 O O . TYR B 1 149 ? 14.008 -15.672 -11.141 1 96.44 149 TYR B O 1
ATOM 4089 N N . TRP B 1 150 ? 13.82 -17.75 -10.414 1 92.38 150 TRP B N 1
ATOM 4090 C CA . TRP B 1 150 ? 14.805 -18.234 -11.367 1 92.38 150 TRP B CA 1
ATOM 4091 C C . TRP B 1 150 ? 14.164 -18.516 -12.719 1 92.38 150 TRP B C 1
ATOM 4093 O O . TRP B 1 150 ? 13.758 -19.641 -13 1 92.38 150 TRP B O 1
ATOM 4103 N N . ALA B 1 151 ? 14.18 -17.578 -13.531 1 88.5 151 ALA B N 1
ATOM 4104 C CA . ALA B 1 151 ? 13.32 -17.531 -14.719 1 88.5 151 ALA B CA 1
ATOM 4105 C C . ALA B 1 151 ? 13.68 -18.641 -15.703 1 88.5 151 ALA B C 1
ATOM 4107 O O . ALA B 1 151 ? 12.797 -19.188 -16.375 1 88.5 151 ALA B O 1
ATOM 4108 N N . ARG B 1 152 ? 14.898 -18.922 -15.844 1 84.06 152 ARG B N 1
ATOM 4109 C CA . ARG B 1 152 ? 15.32 -19.953 -16.781 1 84.06 152 ARG B CA 1
ATOM 4110 C C . ARG B 1 152 ? 14.703 -21.297 -16.422 1 84.06 152 ARG B C 1
ATOM 4112 O O . ARG B 1 152 ? 14.352 -22.078 -17.312 1 84.06 152 ARG B O 1
ATOM 4119 N N . TRP B 1 153 ? 14.508 -21.531 -15.156 1 84.44 153 TRP B N 1
ATOM 4120 C CA . TRP B 1 153 ? 14.031 -22.828 -14.695 1 84.44 153 TRP B CA 1
ATOM 4121 C C . TRP B 1 153 ? 12.578 -22.75 -14.25 1 84.44 153 TRP B C 1
ATOM 4123 O O . TRP B 1 153 ? 11.961 -23.781 -13.945 1 84.44 153 TRP B O 1
ATOM 4133 N N . GLY B 1 154 ? 12.086 -21.562 -14.102 1 89 154 GLY B N 1
ATOM 4134 C CA . GLY B 1 154 ? 10.695 -21.375 -13.727 1 89 154 GLY B CA 1
ATOM 4135 C C . GLY B 1 154 ? 10.406 -21.734 -12.281 1 89 154 GLY B C 1
ATOM 4136 O O . GLY B 1 154 ? 9.336 -22.234 -11.961 1 89 154 GLY B O 1
ATOM 4137 N N . CYS B 1 155 ? 11.43 -21.531 -11.43 1 91.75 155 CYS B N 1
ATOM 4138 C CA . CYS B 1 155 ? 11.273 -21.922 -10.031 1 91.75 155 CYS B CA 1
ATOM 4139 C C . CYS B 1 155 ? 11.43 -20.719 -9.109 1 91.75 155 CYS B C 1
ATOM 4141 O O . CYS B 1 155 ? 12.078 -19.734 -9.469 1 91.75 155 CYS B O 1
ATOM 4143 N N . TRP B 1 156 ? 10.836 -20.906 -7.934 1 96.38 156 TRP B N 1
ATOM 4144 C CA . TRP B 1 156 ? 10.898 -19.875 -6.91 1 96.38 156 TRP B CA 1
ATOM 4145 C C . TRP B 1 156 ? 11.719 -20.344 -5.711 1 96.38 156 TRP B C 1
ATOM 4147 O O . TRP B 1 156 ? 11.664 -21.516 -5.34 1 96.38 156 TRP B O 1
ATOM 4157 N N . THR B 1 157 ? 12.406 -19.453 -5.09 1 95.94 157 THR B N 1
ATOM 4158 C CA . THR B 1 157 ? 12.969 -19.641 -3.758 1 95.94 157 THR B CA 1
ATOM 4159 C C . THR B 1 157 ? 12.633 -18.453 -2.855 1 95.94 157 THR B C 1
ATOM 4161 O O . THR B 1 157 ? 12.492 -17.328 -3.332 1 95.94 157 THR B O 1
ATOM 4164 N N . LEU B 1 158 ? 12.422 -18.734 -1.662 1 97.44 158 LEU B N 1
ATOM 4165 C CA . LEU B 1 158 ? 12.172 -17.734 -0.623 1 97.44 158 LEU B CA 1
ATOM 4166 C C . LEU B 1 158 ? 13.219 -17.828 0.477 1 97.44 158 LEU B C 1
ATOM 4168 O O . LEU B 1 158 ? 13.305 -18.828 1.184 1 97.44 158 LEU B O 1
ATOM 4172 N N . LEU B 1 159 ? 13.984 -16.734 0.628 1 96.06 159 LEU B N 1
ATOM 4173 C CA . LEU B 1 159 ? 15.109 -16.734 1.554 1 96.06 159 LEU B CA 1
ATOM 4174 C C . LEU B 1 159 ? 14.883 -15.758 2.699 1 96.06 159 LEU B C 1
ATOM 4176 O O . LEU B 1 159 ? 14.359 -14.664 2.488 1 96.06 159 LEU B O 1
ATOM 4180 N N . GLU B 1 160 ? 15.297 -16.156 3.844 1 95.94 160 GLU B N 1
ATOM 4181 C CA . GLU B 1 160 ? 15.328 -15.227 4.969 1 95.94 160 GLU B CA 1
ATOM 4182 C C . GLU B 1 160 ? 16.406 -14.172 4.781 1 95.94 160 GLU B C 1
ATOM 4184 O O . GLU B 1 160 ? 17.594 -14.508 4.656 1 95.94 160 GLU B O 1
ATOM 4189 N N . ALA B 1 161 ? 16.047 -12.969 4.848 1 95.5 161 ALA B N 1
ATOM 4190 C CA . ALA B 1 161 ? 16.984 -11.883 4.551 1 95.5 161 ALA B CA 1
ATOM 4191 C C . ALA B 1 161 ? 18.078 -11.797 5.617 1 95.5 161 ALA B C 1
ATOM 4193 O O . ALA B 1 161 ? 19.203 -11.375 5.332 1 95.5 161 ALA B O 1
ATOM 4194 N N . ASN B 1 162 ? 17.781 -12.102 6.797 1 91.44 162 ASN B N 1
ATOM 4195 C CA . ASN B 1 162 ? 18.719 -12 7.902 1 91.44 162 ASN B CA 1
ATOM 4196 C C . ASN B 1 162 ? 19.922 -12.93 7.711 1 91.44 162 ASN B C 1
ATOM 4198 O O . ASN B 1 162 ? 20.953 -12.75 8.352 1 91.44 162 ASN B O 1
ATOM 4202 N N . ARG B 1 163 ? 19.797 -13.891 6.867 1 89.5 163 ARG B N 1
ATOM 4203 C CA . ARG B 1 163 ? 20.891 -14.805 6.59 1 89.5 163 ARG B CA 1
ATOM 4204 C C . ARG B 1 163 ? 21.938 -14.156 5.688 1 89.5 163 ARG B C 1
ATOM 4206 O O . ARG B 1 163 ? 23.062 -14.648 5.57 1 89.5 163 ARG B O 1
ATOM 4213 N N . LEU B 1 164 ? 21.531 -13.109 5.062 1 90.12 164 LEU B N 1
ATOM 4214 C CA . LEU B 1 164 ? 22.406 -12.422 4.125 1 90.12 164 LEU B CA 1
ATOM 4215 C C . LEU B 1 164 ? 23.172 -11.297 4.82 1 90.12 164 LEU B C 1
ATOM 4217 O O . LEU B 1 164 ? 22.594 -10.523 5.578 1 90.12 164 LEU B O 1
ATOM 4221 N N . ASP B 1 165 ? 24.375 -11.25 4.625 1 84.31 165 ASP B N 1
ATOM 4222 C CA . ASP B 1 165 ? 25.219 -10.242 5.254 1 84.31 165 ASP B CA 1
ATOM 4223 C C . ASP B 1 165 ? 25.203 -8.938 4.465 1 84.31 165 ASP B C 1
ATOM 4225 O O . ASP B 1 165 ? 25.75 -8.859 3.359 1 84.31 165 ASP B O 1
ATOM 4229 N N . VAL B 1 166 ? 24.797 -7.922 5.062 1 82.75 166 VAL B N 1
ATOM 4230 C CA . VAL B 1 166 ? 24.578 -6.648 4.387 1 82.75 166 VAL B CA 1
ATOM 4231 C C . VAL B 1 166 ? 25.859 -5.812 4.434 1 82.75 166 VAL B C 1
ATOM 4233 O O . VAL B 1 166 ? 25.922 -4.727 3.854 1 82.75 166 VAL B O 1
ATOM 4236 N N . ASN B 1 167 ? 26.859 -6.188 5.02 1 82.44 167 ASN B N 1
ATOM 4237 C CA . ASN B 1 167 ? 28.062 -5.387 5.172 1 82.44 167 ASN B CA 1
ATOM 4238 C C . ASN B 1 167 ? 28.953 -5.473 3.932 1 82.44 167 ASN B C 1
ATOM 4240 O O . ASN B 1 167 ? 29.984 -4.812 3.859 1 82.44 167 ASN B O 1
ATOM 4244 N N . THR B 1 168 ? 28.484 -6.16 2.982 1 82.81 168 THR B N 1
ATOM 4245 C CA . THR B 1 168 ? 29.188 -6.211 1.705 1 82.81 168 THR B CA 1
ATOM 4246 C C . THR B 1 168 ? 28.484 -5.336 0.669 1 82.81 168 THR B C 1
ATOM 4248 O O . THR B 1 168 ? 27.266 -5.184 0.702 1 82.81 168 THR B O 1
ATOM 4251 N N . PRO B 1 169 ? 29.281 -4.719 -0.099 1 87.94 169 PRO B N 1
ATOM 4252 C CA . PRO B 1 169 ? 28.672 -3.852 -1.11 1 87.94 169 PRO B CA 1
ATOM 4253 C C . PRO B 1 169 ? 27.688 -4.598 -2.016 1 87.94 169 PRO B C 1
ATOM 4255 O O . PRO B 1 169 ? 26.656 -4.051 -2.396 1 87.94 169 PRO B O 1
ATOM 4258 N N . THR B 1 170 ? 28.125 -5.82 -2.283 1 92.56 170 THR B N 1
ATOM 4259 C CA . THR B 1 170 ? 27.297 -6.656 -3.135 1 92.56 170 THR B CA 1
ATOM 4260 C C . THR B 1 170 ? 27.141 -8.055 -2.545 1 92.56 170 THR B C 1
ATOM 4262 O O . THR B 1 170 ? 28.141 -8.664 -2.135 1 92.56 170 THR B O 1
ATOM 4265 N N . ILE B 1 171 ? 25.984 -8.484 -2.521 1 92.94 171 ILE B N 1
ATOM 4266 C CA . ILE B 1 171 ? 25.703 -9.812 -2.008 1 92.94 171 ILE B CA 1
ATOM 4267 C C . ILE B 1 171 ? 25.391 -10.758 -3.17 1 92.94 171 ILE B C 1
ATOM 4269 O O . ILE B 1 171 ? 24.531 -10.469 -4 1 92.94 171 ILE B O 1
ATOM 4273 N N . GLU B 1 172 ? 26.078 -11.836 -3.154 1 92.31 172 GLU B N 1
ATOM 4274 C CA . GLU B 1 172 ? 25.875 -12.828 -4.207 1 92.31 172 GLU B CA 1
ATOM 4275 C C . GLU B 1 172 ? 25.125 -14.047 -3.678 1 92.31 172 GLU B C 1
ATOM 4277 O O . GLU B 1 172 ? 25.469 -14.586 -2.625 1 92.31 172 GLU B O 1
ATOM 4282 N N . ILE B 1 173 ? 24.156 -14.477 -4.402 1 92.44 173 ILE B N 1
ATOM 4283 C CA . ILE B 1 173 ? 23.359 -15.641 -4.043 1 92.44 173 ILE B CA 1
ATOM 4284 C C . ILE B 1 173 ? 23.375 -16.656 -5.188 1 92.44 173 ILE B C 1
ATOM 4286 O O . ILE B 1 173 ? 22.906 -16.359 -6.289 1 92.44 173 ILE B O 1
ATOM 4290 N N . THR B 1 174 ? 23.875 -17.781 -4.906 1 88.25 174 THR B N 1
ATOM 4291 C CA . THR B 1 174 ? 23.844 -18.844 -5.906 1 88.25 174 THR B CA 1
ATOM 4292 C C . THR B 1 174 ? 22.516 -19.594 -5.855 1 88.25 174 THR B C 1
ATOM 4294 O O . THR B 1 174 ? 21.844 -19.594 -4.824 1 88.25 174 THR B O 1
ATOM 4297 N N . MET B 1 175 ? 22.234 -20.219 -6.891 1 88.56 175 MET B N 1
ATOM 4298 C CA . MET B 1 175 ? 21.016 -21.031 -6.93 1 88.56 175 MET B CA 1
ATOM 4299 C C . MET B 1 175 ? 21.062 -22.156 -5.902 1 88.56 175 MET B C 1
ATOM 4301 O O . MET B 1 175 ? 20.078 -22.422 -5.219 1 88.56 175 MET B O 1
ATOM 4305 N N . ASP B 1 176 ? 22.188 -22.734 -5.773 1 83.88 176 ASP B N 1
ATOM 4306 C CA . ASP B 1 176 ? 22.359 -23.828 -4.82 1 83.88 176 ASP B CA 1
ATOM 4307 C C . ASP B 1 176 ? 22.078 -23.359 -3.393 1 83.88 176 ASP B C 1
ATOM 4309 O O . ASP B 1 176 ? 21.375 -24.047 -2.637 1 83.88 176 ASP B O 1
ATOM 4313 N N . TYR B 1 177 ? 22.625 -22.297 -3.074 1 86.56 177 TYR B N 1
ATOM 4314 C CA . TYR B 1 177 ? 22.406 -21.719 -1.752 1 86.56 177 TYR B CA 1
ATOM 4315 C C . TYR B 1 177 ? 20.922 -21.422 -1.539 1 86.56 177 TYR B C 1
ATOM 4317 O O . TYR B 1 177 ? 20.359 -21.734 -0.485 1 86.56 177 TYR B O 1
ATOM 4325 N N . ALA B 1 178 ? 20.266 -20.859 -2.545 1 91.94 178 ALA B N 1
ATOM 4326 C CA . ALA B 1 178 ? 18.875 -20.453 -2.449 1 91.94 178 ALA B CA 1
ATOM 4327 C C . ALA B 1 178 ? 17.969 -21.672 -2.242 1 91.94 178 ALA B C 1
ATOM 4329 O O . ALA B 1 178 ? 17.047 -21.625 -1.428 1 91.94 178 ALA B O 1
ATOM 4330 N N . PHE B 1 179 ? 18.312 -22.703 -2.91 1 89.38 179 PHE B N 1
ATOM 4331 C CA . PHE B 1 179 ? 17.469 -23.891 -2.797 1 89.38 179 PHE B CA 1
ATOM 4332 C C . PHE B 1 179 ? 17.688 -24.578 -1.458 1 89.38 179 PHE B C 1
ATOM 4334 O O . PHE B 1 179 ? 16.75 -25.109 -0.865 1 89.38 179 PHE B O 1
ATOM 4341 N N . LYS B 1 180 ? 18.875 -24.578 -0.984 1 85.94 180 LYS B N 1
ATOM 4342 C CA . LYS B 1 180 ? 19.188 -25.188 0.302 1 85.94 180 LYS B CA 1
ATOM 4343 C C . LYS B 1 180 ? 18.453 -24.484 1.44 1 85.94 180 LYS B C 1
ATOM 4345 O O . LYS B 1 180 ? 18.062 -25.125 2.416 1 85.94 180 LYS B O 1
ATOM 4350 N N . HIS B 1 181 ? 18.203 -23.25 1.308 1 90.25 181 HIS B N 1
ATOM 4351 C CA . HIS B 1 181 ? 17.609 -22.453 2.379 1 90.25 181 HIS B CA 1
ATOM 4352 C C . HIS B 1 181 ? 16.234 -21.953 1.992 1 90.25 181 HIS B C 1
ATOM 4354 O O . HIS B 1 181 ? 15.758 -20.938 2.533 1 90.25 181 HIS B O 1
ATOM 4360 N N . ASN B 1 182 ? 15.602 -22.625 1.074 1 93.12 182 ASN B N 1
ATOM 4361 C CA . ASN B 1 182 ? 14.312 -22.203 0.529 1 93.12 182 ASN B CA 1
ATOM 4362 C C . ASN B 1 182 ? 13.188 -22.391 1.544 1 93.12 182 ASN B C 1
ATOM 4364 O O . ASN B 1 182 ? 13.031 -23.469 2.117 1 93.12 182 ASN B O 1
ATOM 4368 N N . GLU B 1 183 ? 12.391 -21.328 1.706 1 95.31 183 GLU B N 1
ATOM 4369 C CA . GLU B 1 183 ? 11.289 -21.359 2.664 1 95.31 183 GLU B CA 1
ATOM 4370 C C . GLU B 1 183 ? 9.945 -21.172 1.965 1 95.31 183 GLU B C 1
ATOM 4372 O O . GLU B 1 183 ? 8.984 -20.703 2.574 1 95.31 183 GLU B O 1
ATOM 4377 N N . MET B 1 184 ? 9.836 -21.5 0.717 1 95.44 184 MET B N 1
ATOM 4378 C CA . MET B 1 184 ? 8.594 -21.344 -0.029 1 95.44 184 MET B CA 1
ATOM 4379 C C . MET B 1 184 ? 7.48 -22.172 0.598 1 95.44 184 MET B C 1
ATOM 4381 O O . MET B 1 184 ? 6.297 -21.891 0.402 1 95.44 184 MET B O 1
ATOM 4385 N N . SER B 1 185 ? 7.812 -23.141 1.333 1 93.19 185 SER B N 1
ATOM 4386 C CA . SER B 1 185 ? 6.812 -23.969 1.981 1 93.19 185 SER B CA 1
ATOM 4387 C C . SER B 1 185 ? 5.973 -23.172 2.969 1 93.19 185 SER B C 1
ATOM 4389 O O . SER B 1 185 ? 4.828 -23.531 3.254 1 93.19 185 SER B O 1
ATOM 4391 N N . LEU B 1 186 ? 6.512 -22.109 3.51 1 94.06 186 LEU B N 1
ATOM 4392 C CA . LEU B 1 186 ? 5.773 -21.25 4.422 1 94.06 186 LEU B CA 1
ATOM 4393 C C . LEU B 1 186 ? 4.523 -20.688 3.748 1 94.06 186 LEU B C 1
ATOM 4395 O O . LEU B 1 186 ? 3.551 -20.344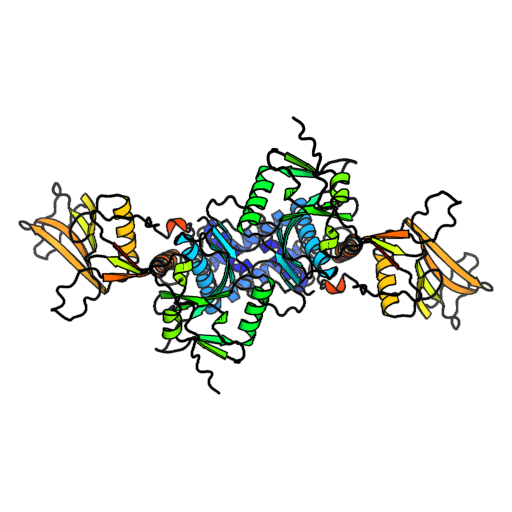 4.422 1 94.06 186 LEU B O 1
ATOM 4399 N N . LEU B 1 187 ? 4.613 -20.656 2.373 1 95 187 LEU B N 1
ATOM 4400 C CA . LEU B 1 187 ? 3.494 -20.125 1.607 1 95 187 LEU B CA 1
ATOM 4401 C C . LEU B 1 187 ? 2.639 -21.25 1.037 1 95 187 LEU B C 1
ATOM 4403 O O . LEU B 1 187 ? 1.684 -21 0.298 1 95 187 LEU B O 1
ATOM 4407 N N . GLY B 1 188 ? 3.057 -22.469 1.289 1 91 188 GLY B N 1
ATOM 4408 C CA . GLY B 1 188 ? 2.264 -23.625 0.871 1 91 188 GLY B CA 1
ATOM 4409 C C . GLY B 1 188 ? 2.898 -24.406 -0.264 1 91 188 GLY B C 1
ATOM 4410 O O . GLY B 1 188 ? 2.316 -25.375 -0.759 1 91 188 GLY B O 1
ATOM 4411 N N . ASP B 1 189 ? 4.062 -24 -0.653 1 93 189 ASP B N 1
ATOM 4412 C CA . ASP B 1 189 ? 4.707 -24.688 -1.77 1 93 189 ASP B CA 1
ATOM 4413 C C . ASP B 1 189 ? 5.145 -26.094 -1.374 1 93 189 ASP B C 1
ATOM 4415 O O . ASP B 1 189 ? 5.523 -26.328 -0.226 1 93 189 ASP B O 1
ATOM 4419 N N . HIS B 1 190 ? 5.055 -26.969 -2.332 1 90.31 190 HIS B N 1
ATOM 4420 C CA . HIS B 1 190 ? 5.496 -28.359 -2.148 1 90.31 190 HIS B CA 1
ATOM 4421 C C . HIS B 1 190 ? 5.742 -29.031 -3.49 1 90.31 190 HIS B C 1
ATOM 4423 O O . HIS B 1 190 ? 5.219 -28.609 -4.516 1 90.31 190 HIS B O 1
ATOM 4429 N N . MET B 1 191 ? 6.562 -30.016 -3.398 1 87.81 191 MET B N 1
ATOM 4430 C CA . MET B 1 191 ? 6.824 -30.828 -4.586 1 87.81 191 MET B CA 1
ATOM 4431 C C . MET B 1 191 ? 5.707 -31.828 -4.816 1 87.81 191 MET B C 1
ATOM 4433 O O . MET B 1 191 ? 5.203 -32.438 -3.867 1 87.81 191 MET B O 1
ATOM 4437 N N . ILE B 1 192 ? 5.438 -31.984 -6.055 1 87.56 192 ILE B N 1
ATOM 4438 C CA . ILE B 1 192 ? 4.395 -32.938 -6.414 1 87.56 192 ILE B CA 1
ATOM 4439 C C . ILE B 1 192 ? 4.992 -34.062 -7.258 1 87.56 192 ILE B C 1
ATOM 4441 O O . ILE B 1 192 ? 5.715 -33.812 -8.227 1 87.56 192 ILE B O 1
ATOM 4445 N N . GLY B 1 193 ? 4.715 -35.25 -6.797 1 85.06 193 GLY B N 1
ATOM 4446 C CA . GLY B 1 193 ? 5.051 -36.438 -7.566 1 85.06 193 GLY B CA 1
ATOM 4447 C C . GLY B 1 193 ? 3.852 -37.312 -7.859 1 85.06 193 GLY B C 1
ATOM 4448 O O . GLY B 1 193 ? 2.873 -37.281 -7.113 1 85.06 193 GLY B O 1
ATOM 4449 N N . THR B 1 194 ? 3.951 -37.969 -8.961 1 88.19 194 THR B N 1
ATOM 4450 C CA . THR B 1 194 ? 2.879 -38.906 -9.32 1 88.19 194 THR B CA 1
ATOM 4451 C C . THR B 1 194 ? 3.434 -40.125 -10.047 1 88.19 194 THR B C 1
ATOM 4453 O O . THR B 1 194 ? 4.641 -40.219 -10.289 1 88.19 194 THR B O 1
ATOM 4456 N N . VAL B 1 195 ? 2.525 -41.062 -10.203 1 86.19 195 VAL B N 1
ATOM 4457 C CA . VAL B 1 195 ? 2.883 -42.281 -10.953 1 86.19 195 VAL B CA 1
ATOM 4458 C C . VAL B 1 195 ? 2.605 -42.062 -12.438 1 86.19 195 VAL B C 1
ATOM 4460 O O . VAL B 1 195 ? 1.449 -41.906 -12.844 1 86.19 195 VAL B O 1
ATOM 4463 N N . PRO B 1 196 ? 3.666 -42 -13.219 1 85.56 196 PRO B N 1
ATOM 4464 C CA . PRO B 1 196 ? 3.459 -41.844 -14.656 1 85.56 196 PRO B CA 1
ATOM 4465 C C . PRO B 1 196 ? 2.986 -43.125 -15.328 1 85.56 196 PRO B C 1
ATOM 4467 O O . PRO B 1 196 ? 3.158 -44.219 -14.773 1 85.56 196 PRO B O 1
ATOM 4470 N N . PRO B 1 197 ? 2.33 -43.062 -16.5 1 87.56 197 PRO B N 1
ATOM 4471 C CA . PRO B 1 197 ? 2.039 -41.844 -17.281 1 87.56 197 PRO B CA 1
ATOM 4472 C C . PRO B 1 197 ? 0.704 -41.219 -16.906 1 87.56 197 PRO B C 1
ATOM 4474 O O . PRO B 1 197 ? -0.194 -41.906 -16.406 1 87.56 197 PRO B O 1
ATOM 4477 N N . LEU B 1 198 ? 0.678 -40 -17.047 1 90.94 198 LEU B N 1
ATOM 4478 C CA . LEU B 1 198 ? -0.615 -39.344 -17.156 1 90.94 198 LEU B CA 1
ATOM 4479 C C . LEU B 1 198 ? -0.998 -39.156 -18.625 1 90.94 198 LEU B C 1
ATOM 4481 O O . LEU B 1 198 ? -0.128 -38.969 -19.484 1 90.94 198 LEU B O 1
ATOM 4485 N N . SER B 1 199 ? -2.299 -39.312 -18.906 1 91.94 199 SER B N 1
ATOM 4486 C CA . SER B 1 199 ? -2.625 -39.281 -20.328 1 91.94 199 SER B CA 1
ATOM 4487 C C . SER B 1 199 ? -3.963 -38.594 -20.578 1 91.94 199 SER B C 1
ATOM 4489 O O . SER B 1 199 ? -4.812 -38.531 -19.688 1 91.94 199 SER B O 1
ATOM 4491 N N . LEU B 1 200 ? -4.004 -38 -21.719 1 87.75 200 LEU B N 1
ATOM 4492 C CA . LEU B 1 200 ? -5.258 -37.562 -22.312 1 87.75 200 LEU B CA 1
ATOM 4493 C C . LEU B 1 200 ? -5.75 -38.562 -23.359 1 87.75 200 LEU B C 1
ATOM 4495 O O . LEU B 1 200 ? -5.055 -38.844 -24.344 1 87.75 200 LEU B O 1
ATOM 4499 N N . ARG B 1 201 ? -6.965 -39 -23.109 1 89.62 201 ARG B N 1
ATOM 4500 C CA . ARG B 1 201 ? -7.512 -40.031 -24 1 89.62 201 ARG B CA 1
ATOM 4501 C C . ARG B 1 201 ? -8.781 -39.531 -24.688 1 89.62 201 ARG B C 1
ATOM 4503 O O . ARG B 1 201 ? -9.672 -39 -24.031 1 89.62 201 ARG B O 1
ATOM 4510 N N . VAL B 1 202 ? -8.758 -39.688 -25.969 1 86.81 202 VAL B N 1
ATOM 4511 C CA . VAL B 1 202 ? -9.914 -39.312 -26.766 1 86.81 202 VAL B CA 1
ATOM 4512 C C . VAL B 1 202 ? -10.555 -40.594 -27.375 1 86.81 202 VAL B C 1
ATOM 4514 O O . VAL B 1 202 ? -9.961 -41.219 -28.25 1 86.81 202 VAL B O 1
ATOM 4517 N N . TYR B 1 203 ? -11.758 -40.812 -26.984 1 90.19 203 TYR B N 1
ATOM 4518 C CA . TYR B 1 203 ? -12.453 -42 -27.453 1 90.19 203 TYR B CA 1
ATOM 4519 C C . TYR B 1 203 ? -13.211 -41.719 -28.75 1 90.19 203 TYR B C 1
ATOM 4521 O O . TYR B 1 203 ? -13.852 -40.656 -28.875 1 90.19 203 TYR B O 1
ATOM 4529 N N . ALA B 1 204 ? -13.078 -42.594 -29.609 1 89.06 204 ALA B N 1
ATOM 4530 C CA . ALA B 1 204 ? -13.859 -42.531 -30.844 1 89.06 204 ALA B CA 1
ATOM 4531 C C . ALA B 1 204 ? -15.281 -43.031 -30.625 1 89.06 204 ALA B C 1
ATOM 4533 O O . ALA B 1 204 ? -15.5 -43.938 -29.797 1 89.06 204 ALA B O 1
ATOM 4534 N N . ASP B 1 205 ? -16.188 -42.406 -31.344 1 90.88 205 ASP B N 1
ATOM 4535 C CA . ASP B 1 205 ? -17.547 -42.906 -31.344 1 90.88 205 ASP B CA 1
ATOM 4536 C C . ASP B 1 205 ? -17.656 -44.188 -32.156 1 90.88 205 ASP B C 1
ATOM 4538 O O . ASP B 1 205 ? -17.578 -44.188 -33.375 1 90.88 205 ASP B O 1
ATOM 4542 N N . LYS B 1 206 ? -17.953 -45.188 -31.422 1 90.44 206 LYS B N 1
ATOM 4543 C CA . LYS B 1 206 ? -17.938 -46.5 -32.031 1 90.44 206 LYS B CA 1
ATOM 4544 C C . LYS B 1 206 ? -19.109 -46.688 -33 1 90.44 206 LYS B C 1
ATOM 4546 O O . LYS B 1 206 ? -19.109 -47.594 -33.812 1 90.44 206 LYS B O 1
ATOM 4551 N N . ASP B 1 207 ? -20.141 -45.812 -32.906 1 91.69 207 ASP B N 1
ATOM 4552 C CA . ASP B 1 207 ? -21.328 -45.938 -33.75 1 91.69 207 ASP B CA 1
ATOM 4553 C C . ASP B 1 207 ? -21.156 -45.125 -35.031 1 91.69 207 ASP B C 1
ATOM 4555 O O . ASP B 1 207 ? -22.031 -45.156 -35.906 1 91.69 207 ASP B O 1
ATOM 4559 N N . LYS B 1 208 ? -20.078 -44.469 -35.125 1 90.19 208 LYS B N 1
ATOM 4560 C CA . LYS B 1 208 ? -19.797 -43.656 -36.312 1 90.19 208 LYS B CA 1
ATOM 4561 C C . LYS B 1 208 ? -18.562 -44.188 -37.062 1 90.19 208 LYS B C 1
ATOM 4563 O O . LYS B 1 208 ? -17.797 -45 -36.5 1 90.19 208 LYS B O 1
ATOM 4568 N N . PRO B 1 209 ? -18.406 -43.75 -38.312 1 88.69 209 PRO B N 1
ATOM 4569 C CA . PRO B 1 209 ? -17.25 -44.219 -39.094 1 88.69 209 PRO B CA 1
ATOM 4570 C C . PRO B 1 209 ? -15.922 -43.875 -38.438 1 88.69 209 PRO B C 1
ATOM 4572 O O . PRO B 1 209 ? -15.766 -42.781 -37.875 1 88.69 209 PRO B O 1
ATOM 4575 N N . ARG B 1 210 ? -14.992 -44.844 -38.344 1 89 210 ARG B N 1
ATOM 4576 C CA . ARG B 1 210 ? -13.68 -44.688 -37.719 1 89 210 ARG B CA 1
ATOM 4577 C C . ARG B 1 210 ? -12.656 -45.656 -38.312 1 89 210 ARG B C 1
ATOM 4579 O O . ARG B 1 210 ? -11.758 -46.125 -37.625 1 89 210 ARG B O 1
ATOM 4586 N N . ASN B 1 211 ? -12.82 -45.938 -39.531 1 89 211 ASN B N 1
ATOM 4587 C CA . ASN B 1 211 ? -11.938 -46.844 -40.219 1 89 211 ASN B CA 1
ATOM 4588 C C . ASN B 1 211 ? -10.625 -46.188 -40.625 1 89 211 ASN B C 1
ATOM 4590 O O . ASN B 1 211 ? -10.609 -45.031 -41.031 1 89 211 ASN B O 1
ATOM 4594 N N . LEU B 1 212 ? -9.539 -46.875 -40.406 1 85.12 212 LEU B N 1
ATOM 4595 C CA . LEU B 1 212 ? -8.219 -46.406 -40.75 1 85.12 212 LEU B CA 1
ATOM 4596 C C . LEU B 1 212 ? -7.934 -46.656 -42.25 1 85.12 212 LEU B C 1
ATOM 4598 O O . LEU B 1 212 ? -8.211 -47.75 -42.75 1 85.12 212 LEU B O 1
ATOM 4602 N N . SER B 1 213 ? -7.508 -45.562 -42.875 1 79 213 SER B N 1
ATOM 4603 C CA . SER B 1 213 ? -7.098 -45.75 -44.25 1 79 213 SER B CA 1
ATOM 4604 C C . SER B 1 213 ? -5.75 -46.469 -44.344 1 79 213 SER B C 1
ATOM 4606 O O . SER B 1 213 ? -5.086 -46.656 -43.344 1 79 213 SER B O 1
ATOM 4608 N N . ALA B 1 214 ? -5.371 -46.781 -45.562 1 78.5 214 ALA B N 1
ATOM 4609 C CA . ALA B 1 214 ? -4.113 -47.469 -45.812 1 78.5 214 ALA B CA 1
ATOM 4610 C C . ALA B 1 214 ? -2.92 -46.625 -45.406 1 78.5 214 ALA B C 1
ATOM 4612 O O . ALA B 1 214 ? -1.876 -47.156 -45 1 78.5 214 ALA B O 1
ATOM 4613 N N . ASN B 1 215 ? -3.121 -45.344 -45.406 1 75.88 215 ASN B N 1
ATOM 4614 C CA . ASN B 1 215 ? -2.031 -44.438 -45.031 1 75.88 215 ASN B CA 1
ATOM 4615 C C . ASN B 1 215 ? -2.039 -44.125 -43.562 1 75.88 215 ASN B C 1
ATOM 4617 O O . ASN B 1 215 ? -1.273 -43.25 -43.094 1 75.88 215 ASN B O 1
ATOM 4621 N N . GLY B 1 216 ? -2.922 -44.75 -42.875 1 74.88 216 GLY B N 1
ATOM 4622 C CA . GLY B 1 216 ? -2.936 -44.594 -41.438 1 74.88 216 GLY B CA 1
ATOM 4623 C C . GLY B 1 216 ? -3.729 -43.375 -41 1 74.88 216 GLY B C 1
ATOM 4624 O O . GLY B 1 216 ? -3.586 -42.906 -39.875 1 74.88 216 GLY B O 1
ATOM 4625 N N . LYS B 1 217 ? -4.512 -42.812 -41.969 1 78.69 217 LYS B N 1
ATOM 4626 C CA . LYS B 1 217 ? -5.312 -41.656 -41.625 1 78.69 217 LYS B CA 1
ATOM 4627 C C . LYS B 1 217 ? -6.773 -42.031 -41.406 1 78.69 217 LYS B C 1
ATOM 4629 O O . LYS B 1 217 ? -7.258 -43 -41.969 1 78.69 217 LYS B O 1
ATOM 4634 N N . THR B 1 218 ? -7.352 -41.438 -40.406 1 79.06 218 THR B N 1
ATOM 4635 C CA . THR B 1 218 ? -8.773 -41.688 -40.156 1 79.06 218 THR B CA 1
ATOM 4636 C C . THR B 1 218 ? -9.484 -40.438 -39.688 1 79.06 218 THR B C 1
ATOM 4638 O O . THR B 1 218 ? -8.867 -39.562 -39.062 1 79.06 218 THR B O 1
ATOM 4641 N N . LEU B 1 219 ? -10.648 -40.188 -40.281 1 80.81 219 LEU B N 1
ATOM 4642 C CA . LEU B 1 219 ? -11.578 -39.219 -39.75 1 80.81 219 LEU B CA 1
ATOM 4643 C C . LEU B 1 219 ? -12.555 -39.906 -38.781 1 80.81 219 LEU B C 1
ATOM 4645 O O . LEU B 1 219 ? -13.109 -40.938 -39.062 1 80.81 219 LEU B O 1
ATOM 4649 N N . PHE B 1 220 ? -12.531 -39.5 -37.562 1 84.38 220 PHE B N 1
ATOM 4650 C CA . PHE B 1 220 ? -13.445 -40.094 -36.594 1 84.38 220 PHE B CA 1
ATOM 4651 C C . PHE B 1 220 ? -14.188 -39.031 -35.812 1 84.38 220 PHE B C 1
ATOM 4653 O O . PHE B 1 220 ? -13.781 -37.875 -35.781 1 84.38 220 PHE B O 1
ATOM 4660 N N . THR B 1 221 ? -15.289 -39.406 -35.25 1 84.44 221 THR B N 1
ATOM 4661 C CA . THR B 1 221 ? -16.062 -38.531 -34.375 1 84.44 221 THR B CA 1
ATOM 4662 C C . THR B 1 221 ? -15.711 -38.812 -32.906 1 84.44 221 THR B C 1
ATOM 4664 O O . THR B 1 221 ? -15.688 -39.969 -32.469 1 84.44 221 THR B O 1
ATOM 4667 N N . VAL B 1 222 ? -15.398 -37.688 -32.188 1 84.69 222 VAL B N 1
ATOM 4668 C CA . VAL B 1 222 ? -15.023 -37.781 -30.766 1 84.69 222 VAL B CA 1
ATOM 4669 C C . VAL B 1 222 ? -16.266 -38.094 -29.922 1 84.69 222 VAL B C 1
ATOM 4671 O O . VAL B 1 222 ? -17.266 -37.375 -30.031 1 84.69 222 VAL B O 1
ATOM 4674 N N . LYS B 1 223 ? -16.188 -39.156 -29.203 1 87.19 223 LYS B N 1
ATOM 4675 C CA . LYS B 1 223 ? -17.266 -39.469 -28.25 1 87.19 223 LYS B CA 1
ATOM 4676 C C . LYS B 1 223 ? -17.016 -38.781 -26.906 1 87.19 223 LYS B C 1
ATOM 4678 O O . LYS B 1 223 ? -17.922 -38.156 -26.344 1 87.19 223 LYS B O 1
ATOM 4683 N N . LYS B 1 224 ? -15.828 -39.031 -26.375 1 89.44 224 LYS B N 1
ATOM 4684 C CA . LYS B 1 224 ? -15.484 -38.5 -25.062 1 89.44 224 LYS B CA 1
ATOM 4685 C C . LYS B 1 224 ? -13.977 -38.312 -24.922 1 89.44 224 LYS B C 1
ATOM 4687 O O . LYS B 1 224 ? -13.188 -39.031 -25.531 1 89.44 224 LYS B O 1
ATOM 4692 N N . ALA B 1 225 ? -13.609 -37.188 -24.297 1 86.5 225 ALA B N 1
ATOM 4693 C CA . ALA B 1 225 ? -12.227 -36.969 -23.891 1 86.5 225 ALA B CA 1
ATOM 4694 C C . ALA B 1 225 ? -12.078 -37.094 -22.375 1 86.5 225 ALA B C 1
ATOM 4696 O O . ALA B 1 225 ? -12.93 -36.594 -21.625 1 86.5 225 ALA B O 1
ATOM 4697 N N . CYS B 1 226 ? -11.102 -37.875 -21.969 1 90.69 226 CYS B N 1
ATOM 4698 C CA . CYS B 1 226 ? -10.906 -38.031 -20.531 1 90.69 226 CYS B CA 1
ATOM 4699 C C . CYS B 1 226 ? -9.422 -38.031 -20.172 1 90.69 226 CYS B C 1
ATOM 4701 O O . CYS B 1 226 ? -8.57 -38.125 -21.062 1 90.69 226 CYS B O 1
ATOM 4703 N N . VAL B 1 227 ? -9.133 -37.938 -18.875 1 93.25 227 VAL B N 1
ATOM 4704 C CA . VAL B 1 227 ? -7.762 -38.031 -18.391 1 93.25 227 VAL B CA 1
ATOM 4705 C C . VAL B 1 227 ? -7.559 -39.344 -17.672 1 93.25 227 VAL B C 1
ATOM 4707 O O . VAL B 1 227 ? -8.484 -39.875 -17.047 1 93.25 227 VAL B O 1
ATOM 4710 N N . CYS B 1 228 ? -6.406 -39.875 -17.859 1 93.81 228 CYS B N 1
ATOM 4711 C CA . CYS B 1 228 ? -6.094 -41.188 -17.25 1 93.81 228 CYS B CA 1
ATOM 4712 C C . CYS B 1 228 ? -4.812 -41.094 -16.438 1 93.81 228 CYS B C 1
ATOM 4714 O O . CYS B 1 228 ? -3.934 -40.281 -16.719 1 93.81 228 CYS B O 1
ATOM 4716 N N . ALA B 1 229 ? -4.758 -41.875 -15.391 1 92.69 229 ALA B N 1
ATOM 4717 C CA . ALA B 1 229 ? -3.561 -42.125 -14.586 1 92.69 229 ALA B CA 1
ATOM 4718 C C . ALA B 1 229 ? -3.172 -43.594 -14.609 1 92.69 229 ALA B C 1
ATOM 4720 O O . ALA B 1 229 ? -3.957 -44.469 -14.211 1 92.69 229 ALA B O 1
ATOM 4721 N N . ASP B 1 230 ? -1.994 -43.812 -15.055 1 87.25 230 ASP B N 1
ATOM 4722 C CA . ASP B 1 230 ? -1.533 -45.188 -15.195 1 87.25 230 ASP B CA 1
ATOM 4723 C C . ASP B 1 230 ? -2.549 -46.031 -15.969 1 87.25 230 ASP B C 1
ATOM 4725 O O . ASP B 1 230 ? -2.973 -47.094 -15.492 1 87.25 230 ASP B O 1
ATOM 4729 N N . ASP B 1 231 ? -3.076 -45.5 -16.984 1 86.75 231 ASP B N 1
ATOM 4730 C CA . ASP B 1 231 ? -3.945 -46.125 -17.969 1 86.75 231 ASP B CA 1
ATOM 4731 C C . ASP B 1 231 ? -5.348 -46.344 -17.406 1 86.75 231 ASP B C 1
ATOM 4733 O O . ASP B 1 231 ? -6.152 -47.062 -17.984 1 86.75 231 ASP B O 1
ATOM 4737 N N . ILE B 1 232 ? -5.559 -45.812 -16.25 1 92.25 232 ILE B N 1
ATOM 4738 C CA . ILE B 1 232 ? -6.891 -45.906 -15.672 1 92.25 232 ILE B CA 1
ATOM 4739 C C . ILE B 1 232 ? -7.578 -44.531 -15.758 1 92.25 232 ILE B C 1
ATOM 4741 O O . ILE B 1 232 ? -7.012 -43.531 -15.359 1 92.25 232 ILE B O 1
ATOM 4745 N N . GLU B 1 233 ? -8.773 -44.562 -16.25 1 93.69 233 GLU B N 1
ATOM 4746 C CA . GLU B 1 233 ? -9.531 -43.312 -16.359 1 93.69 233 GLU B CA 1
ATOM 4747 C C . GLU B 1 233 ? -9.828 -42.75 -14.977 1 93.69 233 GLU B C 1
ATOM 4749 O O . GLU B 1 233 ? -10.25 -43.469 -14.07 1 93.69 233 GLU B O 1
ATOM 4754 N N . VAL B 1 234 ? -9.586 -41.469 -14.875 1 93.94 234 VAL B N 1
ATOM 4755 C CA . VAL B 1 234 ? -9.891 -40.75 -13.633 1 93.94 234 VAL B CA 1
ATOM 4756 C C . VAL B 1 234 ? -11.336 -40.281 -13.656 1 93.94 234 VAL B C 1
ATOM 4758 O O . VAL B 1 234 ? -11.688 -39.375 -14.445 1 93.94 234 VAL B O 1
ATOM 4761 N N . VAL B 1 235 ? -12.117 -40.75 -12.711 1 92.44 235 VAL B N 1
ATOM 4762 C CA . VAL B 1 235 ? -13.547 -40.469 -12.766 1 92.44 235 VAL B CA 1
ATOM 4763 C C . VAL B 1 235 ? -13.93 -39.5 -11.656 1 92.44 235 VAL B C 1
ATOM 4765 O O . VAL B 1 235 ? -14.852 -38.688 -11.828 1 92.44 235 VAL B O 1
ATOM 4768 N N . ASP B 1 236 ? -13.188 -39.594 -10.57 1 91.94 236 ASP B N 1
ATOM 4769 C CA . ASP B 1 236 ? -13.469 -38.625 -9.492 1 91.94 236 ASP B CA 1
ATOM 4770 C C . ASP B 1 236 ? -13.266 -37.188 -9.953 1 91.94 236 ASP B C 1
ATOM 4772 O O . ASP B 1 236 ? -12.211 -36.875 -10.5 1 91.94 236 ASP B O 1
ATOM 4776 N N . PRO B 1 237 ? -14.227 -36.344 -9.727 1 89.69 237 PRO B N 1
ATOM 4777 C CA . PRO B 1 237 ? -14.156 -34.969 -10.25 1 89.69 237 PRO B CA 1
ATOM 4778 C C . PRO B 1 237 ? -12.938 -34.219 -9.734 1 89.69 237 PRO B C 1
ATOM 4780 O O . PRO B 1 237 ? -12.297 -33.469 -10.492 1 89.69 237 PRO B O 1
ATOM 4783 N N . LEU B 1 238 ? -12.664 -34.344 -8.484 1 89.38 238 LEU B N 1
ATOM 4784 C CA . LEU B 1 238 ? -11.5 -33.656 -7.934 1 89.38 238 LEU B CA 1
ATOM 4785 C C . LEU B 1 238 ? -10.211 -34.156 -8.555 1 89.38 238 LEU B C 1
ATOM 4787 O O . LEU B 1 238 ? -9.352 -33.375 -8.969 1 89.38 238 LEU B O 1
ATOM 4791 N N . GLU B 1 239 ? -10.172 -35.406 -8.625 1 92.12 239 GLU B N 1
ATOM 4792 C CA . GLU B 1 239 ? -8.969 -36.031 -9.203 1 92.12 239 GLU B CA 1
ATOM 4793 C C . GLU B 1 239 ? -8.812 -35.625 -10.672 1 92.12 239 GLU B C 1
ATOM 4795 O O . GLU B 1 239 ? -7.691 -35.469 -11.156 1 92.12 239 GLU B O 1
ATOM 4800 N N . GLU B 1 240 ? -9.891 -35.594 -11.305 1 91.38 240 GLU B N 1
ATOM 4801 C CA . GLU B 1 240 ? -9.844 -35.188 -12.711 1 91.38 240 GLU B CA 1
ATOM 4802 C C . GLU B 1 240 ? -9.266 -33.781 -12.867 1 91.38 240 GLU B C 1
ATOM 4804 O O . GL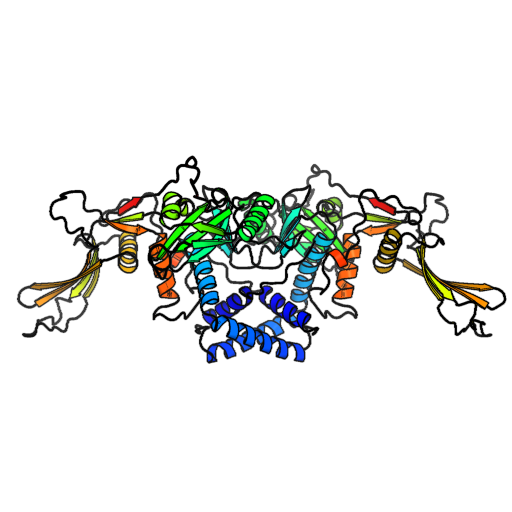U B 1 240 ? -8.422 -33.562 -13.727 1 91.38 240 GLU B O 1
ATOM 4809 N N . ARG B 1 241 ? -9.688 -32.938 -12.008 1 87.88 241 ARG B N 1
ATOM 4810 C CA . ARG B 1 241 ? -9.203 -31.547 -12.055 1 87.88 241 ARG B CA 1
ATOM 4811 C C . ARG B 1 241 ? -7.711 -31.484 -11.75 1 87.88 241 ARG B C 1
ATOM 4813 O O . ARG B 1 241 ? -6.965 -30.75 -12.414 1 87.88 241 ARG B O 1
ATOM 4820 N N . ILE B 1 242 ? -7.375 -32.219 -10.766 1 90.75 242 ILE B N 1
ATOM 4821 C CA . ILE B 1 242 ? -5.965 -32.219 -10.391 1 90.75 242 ILE B CA 1
ATOM 4822 C C . ILE B 1 242 ? -5.133 -32.812 -11.531 1 90.75 242 ILE B C 1
ATOM 4824 O O . ILE B 1 242 ? -4.086 -32.25 -11.883 1 90.75 242 ILE B O 1
ATOM 4828 N N . THR B 1 243 ? -5.609 -33.844 -12.07 1 91.38 243 THR B N 1
ATOM 4829 C CA . THR B 1 243 ? -4.883 -34.5 -13.156 1 91.38 243 THR B CA 1
ATOM 4830 C C . THR B 1 243 ? -4.707 -33.562 -14.336 1 91.38 243 THR B C 1
ATOM 4832 O O . THR B 1 243 ? -3.617 -33.469 -14.914 1 91.38 243 THR B O 1
ATOM 4835 N N . TRP B 1 244 ? -5.715 -32.906 -14.656 1 86.44 244 TRP B N 1
ATOM 4836 C CA . TRP B 1 244 ? -5.652 -31.938 -15.742 1 86.44 244 TRP B CA 1
ATOM 4837 C C . TRP B 1 244 ? -4.613 -30.875 -15.445 1 86.44 244 TRP B C 1
ATOM 4839 O O . TRP B 1 244 ? -3.824 -30.5 -16.328 1 86.44 244 TRP B O 1
ATOM 4849 N N . PHE B 1 245 ? -4.633 -30.453 -14.289 1 89.31 245 PHE B N 1
ATOM 4850 C CA . PHE B 1 245 ? -3.693 -29.438 -13.852 1 89.31 245 PHE B CA 1
ATOM 4851 C C . PHE B 1 245 ? -2.256 -29.922 -13.984 1 89.31 245 PHE B C 1
ATOM 4853 O O . PHE B 1 245 ? -1.385 -29.188 -14.461 1 89.31 245 PHE B O 1
ATOM 4860 N N . LEU B 1 246 ? -2.045 -31.109 -13.633 1 89.69 246 LEU B N 1
ATOM 4861 C CA . LEU B 1 246 ? -0.701 -31.672 -13.672 1 89.69 246 LEU B CA 1
ATOM 4862 C C . LEU B 1 246 ? -0.239 -31.891 -15.109 1 89.69 246 LEU B C 1
ATOM 4864 O O . LEU B 1 246 ? 0.922 -31.641 -15.438 1 89.69 246 LEU B O 1
ATOM 4868 N N . ILE B 1 247 ? -1.112 -32.312 -15.883 1 87.69 247 ILE B N 1
ATOM 4869 C CA . ILE B 1 247 ? -0.786 -32.562 -17.281 1 87.69 247 ILE B CA 1
ATOM 4870 C C . ILE B 1 247 ? -0.368 -31.266 -17.953 1 87.69 247 ILE B C 1
ATOM 4872 O O . ILE B 1 247 ? 0.628 -31.219 -18.688 1 87.69 247 ILE B O 1
ATOM 4876 N N . LEU B 1 248 ? -1.043 -30.25 -17.625 1 82.56 248 LEU B N 1
ATOM 4877 C CA . LEU B 1 248 ? -0.857 -28.984 -18.312 1 82.56 248 LEU B CA 1
ATOM 4878 C C . LEU B 1 248 ? 0.353 -28.234 -17.766 1 82.56 248 LEU B C 1
ATOM 4880 O O . LEU B 1 248 ? 1.042 -27.531 -18.516 1 82.56 248 LEU B O 1
ATOM 4884 N N . ASN B 1 249 ? 0.62 -28.422 -16.516 1 87.69 249 ASN B N 1
ATOM 4885 C CA . ASN B 1 249 ? 1.566 -27.5 -15.906 1 87.69 249 ASN B CA 1
ATOM 4886 C C . ASN B 1 249 ? 2.777 -28.234 -15.336 1 87.69 249 ASN B C 1
ATOM 4888 O O . ASN B 1 249 ? 3.77 -27.609 -14.961 1 87.69 249 ASN B O 1
ATOM 4892 N N . GLY B 1 250 ? 2.688 -29.5 -15.258 1 86.94 250 GLY B N 1
ATOM 4893 C CA . GLY B 1 250 ? 3.826 -30.266 -14.781 1 86.94 250 GLY B CA 1
ATOM 4894 C C . GLY B 1 250 ? 4.977 -30.312 -15.766 1 86.94 250 GLY B C 1
ATOM 4895 O O . GLY B 1 250 ? 4.844 -29.859 -16.906 1 86.94 250 GLY B O 1
ATOM 4896 N N . THR B 1 251 ? 6.113 -30.734 -15.234 1 83.69 251 THR B N 1
ATOM 4897 C CA . THR B 1 251 ? 7.273 -30.922 -16.094 1 83.69 251 THR B CA 1
ATOM 4898 C C . THR B 1 251 ? 7.289 -32.312 -16.703 1 83.69 251 THR B C 1
ATOM 4900 O O . THR B 1 251 ? 7.395 -33.312 -15.984 1 83.69 251 THR B O 1
ATOM 4903 N N . TRP B 1 252 ? 7.141 -32.25 -18.062 1 84.38 252 TRP B N 1
ATOM 4904 C CA . TRP B 1 252 ? 7.109 -33.531 -18.812 1 84.38 252 TRP B CA 1
ATOM 4905 C C . TRP B 1 252 ? 8.164 -33.531 -19.906 1 84.38 252 TRP B C 1
ATOM 4907 O O . TRP B 1 252 ? 8.438 -32.5 -20.531 1 84.38 252 TRP B O 1
ATOM 4917 N N . ASN B 1 253 ? 8.898 -34.531 -20.062 1 75.19 253 ASN B N 1
ATOM 4918 C CA . ASN B 1 253 ? 9.969 -34.625 -21.047 1 75.19 253 ASN B CA 1
ATOM 4919 C C . ASN B 1 253 ? 9.461 -35.156 -22.375 1 75.19 253 ASN B C 1
ATOM 4921 O O . ASN B 1 253 ? 9.953 -34.781 -23.438 1 75.19 253 ASN B O 1
ATOM 4925 N N . ASP B 1 254 ? 8.555 -36.156 -22.266 1 78.81 254 ASP B N 1
ATOM 4926 C CA . ASP B 1 254 ? 8.148 -36.844 -23.484 1 78.81 254 ASP B CA 1
ATOM 4927 C C . ASP B 1 254 ? 6.625 -36.969 -23.547 1 78.81 254 ASP B C 1
ATOM 4929 O O . ASP B 1 254 ? 5.965 -37.125 -22.516 1 78.81 254 ASP B O 1
ATOM 4933 N N . ILE B 1 255 ? 6.211 -36.75 -24.734 1 77.25 255 ILE B N 1
ATOM 4934 C CA . ILE B 1 255 ? 4.809 -37 -25.047 1 77.25 255 ILE B CA 1
ATOM 4935 C C . ILE B 1 255 ? 4.719 -38.125 -26.078 1 77.25 255 ILE B C 1
ATOM 4937 O O . ILE B 1 255 ? 5.293 -38.031 -27.156 1 77.25 255 ILE B O 1
ATOM 4941 N N . PHE B 1 256 ? 4.082 -39.219 -25.625 1 81.38 256 PHE B N 1
ATOM 4942 C CA . PHE B 1 256 ? 3.908 -40.344 -26.516 1 81.38 256 PHE B CA 1
ATOM 4943 C C . PHE B 1 256 ? 2.461 -40.469 -26.984 1 81.38 256 PHE B C 1
ATOM 4945 O O . PHE B 1 256 ? 1.537 -40.438 -26.172 1 81.38 256 PHE B O 1
ATOM 4952 N N . GLU B 1 257 ? 2.338 -40.469 -28.266 1 82.75 257 GLU B N 1
ATOM 4953 C CA . GLU B 1 257 ? 1.006 -40.656 -28.828 1 82.75 257 GLU B CA 1
ATOM 4954 C C . GLU B 1 257 ? 0.769 -42.125 -29.188 1 82.75 257 GLU B C 1
ATOM 4956 O O . GLU B 1 257 ? 1.639 -42.781 -29.781 1 82.75 257 GLU B O 1
ATOM 4961 N N . TYR B 1 258 ? -0.308 -42.562 -28.688 1 83.44 258 TYR B N 1
ATOM 4962 C CA . TYR B 1 258 ? -0.68 -43.969 -28.922 1 83.44 258 TYR B CA 1
ATOM 4963 C C . TYR B 1 258 ? -2.117 -44.062 -29.422 1 83.44 258 TYR B C 1
ATOM 4965 O O . TYR B 1 258 ? -2.998 -43.344 -28.938 1 83.44 258 TYR B O 1
ATOM 4973 N N . ALA B 1 259 ? -2.244 -44.844 -30.484 1 86.81 259 ALA B N 1
ATOM 4974 C CA . ALA B 1 259 ? -3.588 -45.125 -30.984 1 86.81 259 ALA B CA 1
ATOM 4975 C C . ALA B 1 259 ? -3.959 -46.594 -30.75 1 86.81 259 ALA B C 1
ATOM 4977 O O . ALA B 1 259 ? -3.176 -47.5 -31.047 1 86.81 259 ALA B O 1
ATOM 4978 N N . SER B 1 260 ? -5.043 -46.781 -30.109 1 89.19 260 SER B N 1
ATOM 4979 C CA . SER B 1 260 ? -5.582 -48.156 -29.953 1 89.19 260 SER B CA 1
ATOM 4980 C C . SER B 1 260 ? -6.492 -48.5 -31.125 1 89.19 260 SER B C 1
ATOM 4982 O O . SER B 1 260 ? -7.527 -47.875 -31.328 1 89.19 260 SER B O 1
ATOM 4984 N N . VAL B 1 261 ? -6.066 -49.5 -31.875 1 90 261 VAL B N 1
ATOM 4985 C CA . VAL B 1 261 ? -6.785 -49.906 -33.094 1 90 261 VAL B CA 1
ATOM 4986 C C . VAL B 1 261 ? -7.117 -51.406 -33 1 90 261 VAL B C 1
ATOM 4988 O O . VAL B 1 261 ? -6.27 -52.219 -32.625 1 90 261 VAL B O 1
ATOM 4991 N N . THR B 1 262 ? -8.359 -51.688 -33.188 1 90.31 262 THR B N 1
ATOM 4992 C CA . THR B 1 262 ? -8.805 -53.062 -33.312 1 90.31 262 THR B CA 1
ATOM 4993 C C . THR B 1 262 ? -9.492 -53.281 -34.656 1 90.31 262 THR B C 1
ATOM 4995 O O . THR B 1 262 ? -10.453 -52.594 -35 1 90.31 262 THR B O 1
ATOM 4998 N N . ASP B 1 263 ? -9.125 -54.312 -35.469 1 88.81 263 ASP B N 1
ATOM 4999 C CA . ASP B 1 263 ? -9.719 -54.656 -36.781 1 88.81 263 ASP B CA 1
ATOM 5000 C C . ASP B 1 263 ? -9.766 -53.438 -37.688 1 88.81 263 ASP B C 1
ATOM 5002 O O . ASP B 1 263 ? -10.805 -53.156 -38.281 1 88.81 263 ASP B O 1
ATOM 5006 N N . ASN B 1 264 ? -8.773 -52.625 -37.625 1 88.19 264 ASN B N 1
ATOM 5007 C CA . ASN B 1 264 ? -8.602 -51.469 -38.469 1 88.19 264 ASN B CA 1
ATOM 5008 C C . ASN B 1 264 ? -9.578 -50.344 -38.062 1 88.19 264 ASN B C 1
ATOM 5010 O O . ASN B 1 264 ? -9.875 -49.469 -38.875 1 88.19 264 ASN B O 1
ATOM 5014 N N . LEU B 1 265 ? -10.141 -50.531 -36.938 1 90.88 265 LEU B N 1
ATOM 5015 C CA . LEU B 1 265 ? -11.023 -49.5 -36.406 1 90.88 265 LEU B CA 1
ATOM 5016 C C . LEU B 1 265 ? -10.375 -48.812 -35.188 1 90.88 265 LEU B C 1
ATOM 5018 O O . LEU B 1 265 ? -9.867 -49.469 -34.281 1 90.88 265 LEU B O 1
ATOM 5022 N N . LEU B 1 266 ? -10.445 -47.469 -35.219 1 89.44 266 LEU B N 1
ATOM 5023 C CA . LEU B 1 266 ? -9.844 -46.688 -34.156 1 89.44 266 LEU B CA 1
ATOM 5024 C C . LEU B 1 266 ? -10.711 -46.719 -32.875 1 89.44 266 LEU B C 1
ATOM 5026 O O . LEU B 1 266 ? -11.914 -46.438 -32.969 1 89.44 266 LEU B O 1
ATOM 5030 N N . ASN B 1 267 ? -10.141 -47.156 -31.766 1 90.94 267 ASN B N 1
ATOM 5031 C CA . ASN B 1 267 ? -10.852 -47.125 -30.5 1 90.94 267 ASN B CA 1
ATOM 5032 C C . ASN B 1 267 ? -10.648 -45.812 -29.75 1 90.94 267 ASN B C 1
ATOM 5034 O O . ASN B 1 267 ? -11.617 -45.156 -29.344 1 90.94 267 ASN B O 1
ATOM 5038 N N . TYR B 1 268 ? -9.453 -45.438 -29.531 1 89.56 268 TYR B N 1
ATOM 5039 C CA . TYR B 1 268 ? -9.133 -44.188 -28.875 1 89.56 268 TYR B CA 1
ATOM 5040 C C . TYR B 1 268 ? -7.707 -43.75 -29.188 1 89.56 268 TYR B C 1
ATOM 5042 O O . TYR B 1 268 ? -6.898 -44.562 -29.656 1 89.56 268 TYR B O 1
ATOM 5050 N N . LEU B 1 269 ? -7.469 -42.469 -29.094 1 85 269 LEU B N 1
ATOM 5051 C CA . LEU B 1 269 ? -6.141 -41.875 -29.156 1 85 269 LEU B CA 1
ATOM 5052 C C . LEU B 1 269 ? -5.656 -41.469 -27.766 1 85 269 LEU B C 1
ATOM 5054 O O . LEU B 1 269 ? -6.43 -40.938 -26.953 1 85 269 LEU B O 1
ATOM 5058 N N . ASP B 1 270 ? -4.426 -41.875 -27.531 1 89.81 270 ASP B N 1
ATOM 5059 C CA . ASP B 1 270 ? -3.869 -41.625 -26.219 1 89.81 270 ASP B CA 1
ATOM 5060 C C . ASP B 1 270 ? -2.586 -40.781 -26.312 1 89.81 270 ASP B C 1
ATOM 5062 O O . ASP B 1 270 ? -1.657 -41.156 -27.031 1 89.81 270 ASP B O 1
ATOM 5066 N N . MET B 1 271 ? -2.656 -39.625 -25.641 1 84.94 271 MET B N 1
ATOM 5067 C CA . MET B 1 271 ? -1.444 -38.844 -25.484 1 84.94 271 MET B CA 1
ATOM 5068 C C . MET B 1 271 ? -0.85 -39.031 -24.094 1 84.94 271 MET B C 1
ATOM 5070 O O . MET B 1 271 ? -1.334 -38.438 -23.125 1 84.94 271 MET B O 1
ATOM 5074 N N . GLN B 1 272 ? 0.24 -39.719 -24.047 1 88.81 272 GLN B N 1
ATOM 5075 C CA . GLN B 1 272 ? 0.836 -40.094 -22.766 1 88.81 272 GLN B CA 1
ATOM 5076 C C . GLN B 1 272 ? 2.018 -39.188 -22.438 1 88.81 272 GLN B C 1
ATOM 5078 O O . GLN B 1 272 ? 2.912 -39 -23.266 1 88.81 272 GLN B O 1
ATOM 5083 N N . LEU B 1 273 ? 1.944 -38.594 -21.234 1 87.38 273 LEU B N 1
ATOM 5084 C CA . LEU B 1 273 ? 3.033 -37.75 -20.75 1 87.38 273 LEU B CA 1
ATOM 5085 C C . LEU B 1 273 ? 3.922 -38.531 -19.781 1 87.38 273 LEU B C 1
ATOM 5087 O O . LEU B 1 273 ? 3.43 -39.125 -18.812 1 87.38 273 LEU B O 1
ATOM 5091 N N . ARG B 1 274 ? 5.188 -38.562 -20.109 1 81.88 274 ARG B N 1
ATOM 5092 C CA . ARG B 1 274 ? 6.172 -39.25 -19.281 1 81.88 274 ARG B CA 1
ATOM 5093 C C . ARG B 1 274 ? 7.34 -38.344 -18.938 1 81.88 274 ARG B C 1
ATOM 5095 O O . ARG B 1 274 ? 7.777 -37.562 -19.766 1 81.88 274 ARG B O 1
ATOM 5102 N N . PRO B 1 275 ? 7.652 -38.438 -17.625 1 75.44 275 PRO B N 1
ATOM 5103 C CA . PRO B 1 275 ? 8.836 -37.625 -17.281 1 75.44 275 PRO B CA 1
ATOM 5104 C C . PRO B 1 275 ? 10.133 -38.25 -17.797 1 75.44 275 PRO B C 1
ATOM 5106 O O . PRO B 1 275 ? 10.125 -39.375 -18.297 1 75.44 275 PRO B O 1
ATOM 5109 N N . GLU B 1 276 ? 11.258 -37.469 -17.844 1 59.09 276 GLU B N 1
ATOM 5110 C CA . GLU B 1 276 ? 12.539 -38.062 -18.25 1 59.09 276 GLU B CA 1
ATOM 5111 C C . GLU B 1 276 ? 12.922 -39.219 -17.328 1 59.09 276 GLU B C 1
ATOM 5113 O O . GLU B 1 276 ? 12.914 -39.094 -16.109 1 59.09 276 GLU B O 1
ATOM 5118 N N . LEU B 1 277 ? 12.555 -40.438 -17.781 1 56.06 277 LEU B N 1
ATOM 5119 C CA . LEU B 1 277 ? 12.984 -41.562 -16.984 1 56.06 277 LEU B CA 1
ATOM 5120 C C . LEU B 1 277 ? 14.508 -41.625 -16.906 1 56.06 277 LEU B C 1
ATOM 5122 O O . LEU B 1 277 ? 15.195 -41.375 -17.891 1 56.06 277 LEU B O 1
ATOM 5126 N N . PRO B 1 278 ? 15.102 -41.469 -15.742 1 50.84 278 PRO B N 1
ATOM 5127 C CA . PRO B 1 278 ? 16.531 -41.75 -15.75 1 50.84 278 PRO B CA 1
ATOM 5128 C C . PRO B 1 278 ? 16.875 -43.031 -16.547 1 50.84 278 PRO B C 1
ATOM 5130 O O . PRO B 1 278 ? 16.047 -43.938 -16.641 1 50.84 278 PRO B O 1
ATOM 5133 N N . ASN B 1 279 ? 17.641 -42.938 -17.594 1 45.5 279 ASN B N 1
ATOM 5134 C CA . ASN B 1 279 ? 18.125 -44.031 -18.438 1 45.5 279 ASN B CA 1
ATOM 5135 C C . ASN B 1 279 ? 18.219 -45.344 -17.656 1 45.5 279 ASN B C 1
ATOM 5137 O O . ASN B 1 279 ? 18.578 -46.375 -18.219 1 45.5 279 ASN B O 1
ATOM 5141 N N . ASP B 1 280 ? 18.672 -45.312 -16.359 1 45.03 280 ASP B N 1
ATOM 5142 C CA . ASP B 1 280 ? 19.094 -46.594 -15.812 1 45.03 280 ASP B CA 1
ATOM 5143 C C . ASP B 1 280 ? 17.906 -47.562 -15.695 1 45.03 280 ASP B C 1
ATOM 5145 O O . ASP B 1 280 ? 16.875 -47.219 -15.117 1 45.03 280 ASP B O 1
ATOM 5149 N N . GLU B 1 281 ? 17.734 -48.531 -16.5 1 44.97 281 GLU B N 1
ATOM 5150 C CA . GLU B 1 281 ? 16.938 -49.75 -16.609 1 44.97 281 GLU B CA 1
ATOM 5151 C C . GLU B 1 281 ? 16.469 -50.25 -15.25 1 44.97 281 GLU B C 1
ATOM 5153 O O . GLU B 1 281 ? 15.562 -51.062 -15.156 1 44.97 281 GLU B O 1
ATOM 5158 N N . ALA B 1 282 ? 17.391 -50.438 -14.195 1 43.22 282 ALA B N 1
ATOM 5159 C CA . ALA B 1 282 ? 17.359 -51.375 -13.055 1 43.22 282 ALA B CA 1
ATOM 5160 C C . ALA B 1 282 ? 16.312 -50.938 -12.031 1 43.22 282 ALA B C 1
ATOM 5162 O O . ALA B 1 282 ? 16.094 -51.594 -11.023 1 43.22 282 ALA B O 1
ATOM 5163 N N . SER B 1 283 ? 16.203 -49.625 -11.617 1 42.38 283 SER B N 1
ATOM 5164 C CA . SER B 1 283 ? 15.578 -49.469 -10.305 1 42.38 283 SER B CA 1
ATOM 5165 C C . SER B 1 283 ? 14.102 -49.844 -10.344 1 42.38 283 SER B C 1
ATOM 5167 O O . SER B 1 283 ? 13.328 -49.25 -11.086 1 42.38 283 SER B O 1
ATOM 5169 N N . ASN B 1 284 ? 13.688 -50.938 -10.219 1 43.28 284 ASN B N 1
ATOM 5170 C CA . ASN B 1 284 ? 12.469 -51.562 -9.695 1 43.28 284 ASN B CA 1
ATOM 5171 C C . ASN B 1 284 ? 11.734 -50.625 -8.742 1 43.28 284 ASN B C 1
ATOM 5173 O O . ASN B 1 284 ? 10.914 -51.062 -7.934 1 43.28 284 ASN B O 1
ATOM 5177 N N . GLN B 1 285 ? 12.32 -49.531 -8.18 1 47.81 285 GLN B N 1
ATOM 5178 C CA . GLN B 1 285 ? 11.758 -48.781 -7.074 1 47.81 285 GLN B CA 1
ATOM 5179 C C . GLN B 1 285 ? 10.469 -48.062 -7.5 1 47.81 285 GLN B C 1
ATOM 5181 O O . GLN B 1 285 ? 10.211 -47.906 -8.695 1 47.81 285 GLN B O 1
ATOM 5186 N N . GLU B 1 286 ? 9.664 -47.688 -6.434 1 56.25 286 GLU B N 1
ATOM 5187 C CA . GLU B 1 286 ? 8.328 -47.094 -6.406 1 56.25 286 GLU B CA 1
ATOM 5188 C C . GLU B 1 286 ? 8.211 -45.969 -7.398 1 56.25 286 GLU B C 1
ATOM 5190 O O . GLU B 1 286 ? 9.047 -45.062 -7.414 1 56.25 286 GLU B O 1
ATOM 5195 N N . PRO B 1 287 ? 7.316 -46.062 -8.43 1 68.75 287 PRO B N 1
ATOM 5196 C CA . PRO B 1 287 ? 7.113 -45.375 -9.711 1 68.75 287 PRO B CA 1
ATOM 5197 C C . PRO B 1 287 ? 6.785 -43.906 -9.555 1 68.75 287 PRO B C 1
ATOM 5199 O O . PRO B 1 287 ? 6.414 -43.25 -10.523 1 68.75 287 PRO B O 1
ATOM 5202 N N . PHE B 1 288 ? 6.953 -43.375 -8.383 1 78.06 288 PHE B N 1
ATOM 5203 C CA . PHE B 1 288 ? 6.59 -41.969 -8.312 1 78.06 288 PHE B CA 1
ATOM 5204 C C . PHE B 1 288 ? 7.695 -41.094 -8.891 1 78.06 288 PHE B C 1
ATOM 5206 O O . PHE B 1 288 ? 8.883 -41.344 -8.641 1 78.06 288 PHE B O 1
ATOM 5213 N N . THR B 1 289 ? 7.355 -40.188 -9.672 1 81.81 289 THR B N 1
ATOM 5214 C CA . THR B 1 289 ? 8.25 -39.188 -10.234 1 81.81 289 THR B CA 1
ATOM 5215 C C . THR B 1 289 ? 7.781 -37.781 -9.891 1 81.81 289 THR B C 1
ATOM 5217 O O . THR B 1 289 ? 6.59 -37.469 -9.977 1 81.81 289 THR B O 1
ATOM 5220 N N . ILE B 1 290 ? 8.75 -37 -9.422 1 82.88 290 ILE B N 1
ATOM 5221 C CA . ILE B 1 290 ? 8.422 -35.594 -9.133 1 82.88 290 ILE B CA 1
ATOM 5222 C C . ILE B 1 290 ? 8.242 -34.844 -10.438 1 82.88 290 ILE B C 1
ATOM 5224 O O . ILE B 1 290 ? 9.094 -34.875 -11.328 1 82.88 290 ILE B O 1
ATOM 5228 N N . ILE B 1 291 ? 7.207 -34.156 -10.562 1 87.5 291 ILE B N 1
ATOM 5229 C CA . ILE B 1 291 ? 6.918 -33.469 -11.82 1 87.5 291 ILE B CA 1
ATOM 5230 C C . ILE B 1 291 ? 7 -31.953 -11.617 1 87.5 291 ILE B C 1
ATOM 5232 O O . ILE B 1 291 ? 6.695 -31.188 -12.531 1 87.5 291 ILE B O 1
ATOM 5236 N N . GLY B 1 292 ? 7.363 -31.484 -10.383 1 87.81 292 GLY B N 1
ATOM 5237 C CA . GLY B 1 292 ? 7.543 -30.062 -10.133 1 87.81 292 GLY B CA 1
ATOM 5238 C C . GLY B 1 292 ? 7.004 -29.625 -8.781 1 87.81 292 GLY B C 1
ATOM 5239 O O . GLY B 1 292 ? 6.617 -30.453 -7.961 1 87.81 292 GLY B O 1
ATOM 5240 N N . THR B 1 293 ? 7.082 -28.328 -8.562 1 92.06 293 THR B N 1
ATOM 5241 C CA . THR B 1 293 ? 6.5 -27.75 -7.363 1 92.06 293 THR B CA 1
ATOM 5242 C C . THR B 1 293 ? 5.18 -27.047 -7.684 1 92.06 293 THR B C 1
ATOM 5244 O O . THR B 1 293 ? 4.91 -26.719 -8.836 1 92.06 293 THR B O 1
ATOM 5247 N N . MET B 1 294 ? 4.41 -26.922 -6.719 1 91.94 294 MET B N 1
ATOM 5248 C CA . MET B 1 294 ? 3.143 -26.219 -6.898 1 91.94 294 MET B CA 1
ATOM 5249 C C . MET B 1 294 ? 3.375 -24.797 -7.402 1 91.94 294 MET B C 1
ATOM 5251 O O . MET B 1 294 ? 2.678 -24.344 -8.312 1 91.94 294 MET B O 1
ATOM 5255 N N . SER B 1 295 ? 4.352 -24.109 -6.863 1 94.81 295 SER B N 1
ATOM 5256 C CA . SER B 1 295 ? 4.645 -22.734 -7.285 1 94.81 295 SER B CA 1
ATOM 5257 C C . SER B 1 295 ? 5.035 -22.688 -8.758 1 94.81 295 SER B C 1
ATOM 5259 O O . SER B 1 295 ? 4.621 -21.781 -9.484 1 94.81 295 SER B O 1
ATOM 5261 N N . GLN B 1 296 ? 5.766 -23.609 -9.172 1 93.19 296 GLN B N 1
ATOM 5262 C CA . GLN B 1 296 ? 6.168 -23.688 -10.57 1 93.19 296 GLN B CA 1
ATOM 5263 C C . GLN B 1 296 ? 4.965 -23.891 -11.477 1 93.19 296 GLN B C 1
ATOM 5265 O O . GLN B 1 296 ? 4.832 -23.234 -12.516 1 93.19 296 GLN B O 1
ATOM 5270 N N . MET B 1 297 ? 4.125 -24.781 -11.125 1 91.94 297 MET B N 1
ATOM 5271 C CA . MET B 1 297 ? 2.971 -25.125 -11.953 1 91.94 297 MET B CA 1
ATOM 5272 C C . MET B 1 297 ? 1.992 -23.953 -12.031 1 91.94 297 MET B C 1
ATOM 5274 O O . MET B 1 297 ? 1.45 -23.672 -13.094 1 91.94 297 MET B O 1
ATOM 5278 N N . ILE B 1 298 ? 1.79 -23.328 -10.914 1 92.75 298 ILE B N 1
ATOM 5279 C CA . ILE B 1 298 ? 0.921 -22.156 -10.906 1 92.75 298 ILE B CA 1
ATOM 5280 C C . ILE B 1 298 ? 1.543 -21.047 -11.758 1 92.75 298 ILE B C 1
ATOM 5282 O O . ILE B 1 298 ? 0.836 -20.328 -12.469 1 92.75 298 ILE B O 1
ATOM 5286 N N . SER B 1 299 ? 2.83 -20.859 -11.641 1 93 299 SER B N 1
ATOM 5287 C CA . SER B 1 299 ? 3.527 -19.875 -12.461 1 93 299 SER B CA 1
ATOM 5288 C C . SER B 1 299 ? 3.361 -20.156 -13.945 1 93 299 SER B C 1
ATOM 5290 O O . SER B 1 299 ? 3.184 -19.234 -14.75 1 93 299 SER B O 1
ATOM 5292 N N . ASN B 1 300 ? 3.439 -21.406 -14.281 1 89 300 ASN B N 1
ATOM 5293 C CA . ASN B 1 300 ? 3.223 -21.797 -15.672 1 89 300 ASN B CA 1
ATOM 5294 C C . ASN B 1 300 ? 1.831 -21.406 -16.156 1 89 300 ASN B C 1
ATOM 5296 O O . ASN B 1 300 ? 1.677 -20.891 -17.266 1 89 300 ASN B O 1
ATOM 5300 N N . GLN B 1 301 ? 0.926 -21.656 -15.352 1 88.25 301 GLN B N 1
ATOM 5301 C CA . GLN B 1 301 ? -0.439 -21.281 -15.688 1 88.25 301 GLN B CA 1
ATOM 5302 C C . GLN B 1 301 ? -0.565 -19.766 -15.828 1 88.25 301 GLN B C 1
ATOM 5304 O O . GLN B 1 301 ? -1.259 -19.266 -16.719 1 88.25 301 GLN B O 1
ATOM 5309 N N . TYR B 1 302 ? 0.025 -19.062 -14.93 1 90 302 TYR B N 1
ATOM 5310 C CA . TYR B 1 302 ? 0.041 -17.594 -14.984 1 90 302 TYR B CA 1
ATOM 5311 C C . TYR B 1 302 ? 0.629 -17.109 -16.297 1 90 302 TYR B C 1
ATOM 5313 O O . TYR B 1 302 ? 0.061 -16.234 -16.953 1 90 302 TYR B O 1
ATOM 5321 N N . LYS B 1 303 ? 1.715 -17.688 -16.688 1 87 303 LYS B N 1
ATOM 5322 C CA . LYS B 1 303 ? 2.4 -17.281 -17.922 1 87 303 LYS B CA 1
ATOM 5323 C C . LYS B 1 303 ? 1.546 -17.578 -19.141 1 87 303 LYS B C 1
ATOM 5325 O O . LYS B 1 303 ? 1.503 -16.781 -20.078 1 87 303 LYS B O 1
ATOM 5330 N N . LEU B 1 304 ? 0.906 -18.625 -19.094 1 82.88 304 LEU B N 1
ATOM 5331 C CA . LEU B 1 304 ? 0.02 -18.969 -20.203 1 82.88 304 LEU B CA 1
ATOM 5332 C C . LEU B 1 304 ? -1.122 -17.969 -20.328 1 82.88 304 LEU B C 1
ATOM 5334 O O . LEU B 1 304 ? -1.564 -17.656 -21.438 1 82.88 304 LEU B O 1
ATOM 5338 N N . SER B 1 305 ? -1.55 -17.5 -19.25 1 83 305 SER B N 1
ATOM 5339 C CA . SER B 1 305 ? -2.684 -16.594 -19.234 1 83 305 SER B CA 1
ATOM 5340 C C . SER B 1 305 ? -2.27 -15.188 -19.656 1 83 305 SER B C 1
ATOM 5342 O O . SER B 1 305 ? -3.072 -14.445 -20.234 1 83 305 SER B O 1
ATOM 5344 N N . THR B 1 306 ? -1.057 -14.844 -19.406 1 84.25 306 THR B N 1
ATOM 5345 C CA . THR B 1 306 ? -0.62 -13.477 -19.672 1 84.25 306 THR B CA 1
ATOM 5346 C C . THR B 1 306 ? 0.184 -13.398 -20.953 1 84.25 306 THR B C 1
ATOM 5348 O O . THR B 1 306 ? 0.371 -12.32 -21.516 1 84.25 306 THR B O 1
ATOM 5351 N N . SER B 1 307 ? 0.784 -14.484 -21.375 1 80.44 307 SER B N 1
ATOM 5352 C CA . SER B 1 307 ? 1.578 -14.562 -22.594 1 80.44 307 SER B CA 1
ATOM 5353 C C . SER B 1 307 ? 1.304 -15.859 -23.344 1 80.44 307 SER B C 1
ATOM 5355 O O . SER B 1 307 ? 2.209 -16.672 -23.531 1 80.44 307 SER B O 1
ATOM 5357 N N . PRO B 1 308 ? 0.154 -15.938 -23.859 1 71.94 308 PRO B N 1
ATOM 5358 C CA . PRO B 1 308 ? -0.194 -17.219 -24.5 1 71.94 308 PRO B CA 1
ATOM 5359 C C . PRO B 1 308 ? 0.66 -17.516 -25.719 1 71.94 308 PRO B C 1
ATOM 5361 O O . PRO B 1 308 ? 0.98 -18.688 -25.984 1 71.94 308 PRO B O 1
ATOM 5364 N N . ASN B 1 309 ? 1.082 -16.5 -26.391 1 71.56 309 ASN B N 1
ATOM 5365 C CA . ASN B 1 309 ? 1.821 -16.719 -27.625 1 71.56 309 ASN B CA 1
ATOM 5366 C C . ASN B 1 309 ? 3.24 -16.156 -27.547 1 71.56 309 ASN B C 1
ATOM 5368 O O . ASN B 1 309 ? 3.842 -15.812 -28.562 1 71.56 309 ASN B O 1
ATOM 5372 N N . GLY B 1 310 ? 3.713 -15.953 -26.328 1 72.5 310 GLY B N 1
ATOM 5373 C CA . GLY B 1 310 ? 5.074 -15.461 -26.172 1 72.5 310 GLY B CA 1
ATOM 5374 C C . GLY B 1 310 ? 5.137 -14.039 -25.656 1 72.5 310 GLY B C 1
ATOM 5375 O O . GLY B 1 310 ? 5.457 -13.805 -24.5 1 72.5 310 GLY B O 1
ATOM 5376 N N . PRO B 1 311 ? 4.633 -13.125 -26.516 1 72.75 311 PRO B N 1
ATOM 5377 C CA . PRO B 1 311 ? 4.676 -11.742 -26.047 1 72.75 311 PRO B CA 1
ATOM 5378 C C . PRO B 1 311 ? 3.691 -11.469 -24.922 1 72.75 311 PRO B C 1
ATOM 5380 O O . PRO B 1 311 ? 2.629 -12.094 -24.859 1 72.75 311 PRO B O 1
ATOM 5383 N N . ILE B 1 312 ? 4.082 -10.641 -24.094 1 75.06 312 ILE B N 1
ATOM 5384 C CA . ILE B 1 312 ? 3.23 -10.266 -22.969 1 75.06 312 ILE B CA 1
ATOM 5385 C C . ILE B 1 312 ? 2.004 -9.516 -23.484 1 75.06 312 ILE B C 1
ATOM 5387 O O . ILE B 1 312 ? 2.135 -8.508 -24.188 1 75.06 312 ILE B O 1
ATOM 5391 N N . THR B 1 313 ? 0.839 -10.016 -23.203 1 75.12 313 THR B N 1
ATOM 5392 C CA . THR B 1 313 ? -0.407 -9.375 -23.609 1 75.12 313 THR B CA 1
ATOM 5393 C C . THR B 1 313 ? -1.066 -8.68 -22.422 1 75.12 313 THR B C 1
ATOM 5395 O O . THR B 1 313 ? -1.799 -7.707 -22.594 1 75.12 313 THR B O 1
ATOM 5398 N N . SER B 1 314 ? -0.845 -9.227 -21.234 1 79.88 314 SER B N 1
ATOM 5399 C CA . SER B 1 314 ? -1.348 -8.664 -20 1 79.88 314 SER B CA 1
ATOM 5400 C C . SER B 1 314 ? -0.361 -8.883 -18.844 1 79.88 314 SER B C 1
ATOM 5402 O O . SER B 1 314 ? 0.42 -9.836 -18.875 1 79.88 314 SER B O 1
ATOM 5404 N N . LEU B 1 315 ? -0.37 -7.984 -18.016 1 77.62 315 LEU B N 1
ATOM 5405 C CA . LEU B 1 315 ? 0.549 -8.109 -16.891 1 77.62 315 LEU B CA 1
ATOM 5406 C C . LEU B 1 315 ? -0.089 -8.891 -15.75 1 77.62 315 LEU B C 1
ATOM 5408 O O . LEU B 1 315 ? 0.609 -9.562 -14.984 1 77.62 315 LEU B O 1
ATOM 5412 N N . ILE B 1 316 ? -1.388 -8.727 -15.672 1 79.12 316 ILE B N 1
ATOM 5413 C CA . ILE B 1 316 ? -2.164 -9.406 -14.641 1 79.12 316 ILE B CA 1
ATOM 5414 C C . ILE B 1 316 ? -3.264 -10.242 -15.289 1 79.12 316 ILE B C 1
ATOM 5416 O O . ILE B 1 316 ? -3.961 -9.773 -16.188 1 79.12 316 ILE B O 1
ATOM 5420 N N . PRO B 1 317 ? -3.309 -11.461 -14.859 1 81 317 PRO B N 1
ATOM 5421 C CA . PRO B 1 317 ? -4.363 -12.297 -15.445 1 81 317 PRO B CA 1
ATOM 5422 C C . PRO B 1 317 ? -5.766 -11.836 -15.055 1 81 317 PRO B C 1
ATOM 5424 O O . PRO B 1 317 ? -5.941 -11.195 -14.016 1 81 317 PRO B O 1
ATOM 5427 N N . ASN B 1 318 ? -6.711 -12.102 -15.789 1 75.56 318 ASN B N 1
ATOM 5428 C CA . ASN B 1 318 ? -8.109 -11.805 -15.492 1 75.56 318 ASN B CA 1
ATOM 5429 C C . ASN B 1 318 ? -8.695 -12.789 -14.484 1 75.56 318 ASN B C 1
ATOM 5431 O O . ASN B 1 318 ? -9.633 -12.453 -13.758 1 75.56 318 ASN B O 1
ATOM 5435 N N . GLN B 1 319 ? -8.031 -13.852 -14.438 1 78.62 319 GLN B N 1
ATOM 5436 C CA . GLN B 1 319 ? -8.508 -14.898 -13.539 1 78.62 319 GLN B CA 1
ATOM 5437 C C . GLN B 1 319 ? -8.141 -14.602 -12.094 1 78.62 319 GLN B C 1
ATOM 5439 O O . GLN B 1 319 ? -7.113 -13.977 -11.828 1 78.62 319 GLN B O 1
ATOM 5444 N N . GLN B 1 320 ? -8.992 -15.039 -11.25 1 83.81 320 GLN B N 1
ATOM 5445 C CA . GLN B 1 320 ? -8.703 -14.961 -9.828 1 83.81 320 GLN B CA 1
ATOM 5446 C C . GLN B 1 320 ? -7.703 -16.031 -9.406 1 83.81 320 GLN B C 1
ATOM 5448 O O . GLN B 1 320 ? -7.582 -17.078 -10.07 1 83.81 320 GLN B O 1
ATOM 5453 N N . PRO B 1 321 ? -7.004 -15.766 -8.344 1 82.25 321 PRO B N 1
ATOM 5454 C CA . PRO B 1 321 ? -5.984 -16.719 -7.91 1 82.25 321 PRO B CA 1
ATOM 5455 C C . PRO B 1 321 ? -6.547 -18.125 -7.668 1 82.25 321 PRO B C 1
ATOM 5457 O O . PRO B 1 321 ? -5.855 -19.109 -7.906 1 82.25 321 PRO B O 1
ATOM 5460 N N . ASP B 1 322 ? -7.719 -18.172 -7.262 1 77.94 322 ASP B N 1
ATOM 5461 C CA . ASP B 1 322 ? -8.297 -19.484 -6.957 1 77.94 322 ASP B CA 1
ATOM 5462 C C . ASP B 1 322 ? -8.562 -20.281 -8.234 1 77.94 322 ASP B C 1
ATOM 5464 O O . ASP B 1 322 ? -8.789 -21.484 -8.18 1 77.94 322 ASP B O 1
ATOM 5468 N N . GLU B 1 323 ? -8.445 -19.547 -9.336 1 77.62 323 GLU B N 1
ATOM 5469 C CA . GLU B 1 323 ? -8.625 -20.219 -10.625 1 77.62 323 GLU B CA 1
ATOM 5470 C C . GLU B 1 323 ? -7.309 -20.797 -11.133 1 77.62 323 GLU B C 1
ATOM 5472 O O . GLU B 1 323 ? -7.305 -21.625 -12.047 1 77.62 323 GLU B O 1
ATOM 5477 N N . PHE B 1 324 ? -6.176 -20.312 -10.688 1 74.44 324 PHE B N 1
ATOM 5478 C CA . PHE B 1 324 ? -4.867 -20.734 -11.18 1 74.44 324 PHE B CA 1
ATOM 5479 C C . PHE B 1 324 ? -4.41 -22 -10.492 1 74.44 324 PHE B C 1
ATOM 5481 O O . PHE B 1 324 ? -3.586 -22.75 -11.031 1 74.44 324 PHE B O 1
ATOM 5488 N N . GLY B 1 325 ? -4.938 -22.172 -9.352 1 66.94 325 GLY B N 1
ATOM 5489 C CA . GLY B 1 325 ? -4.445 -23.328 -8.617 1 66.94 325 GLY B CA 1
ATOM 5490 C C . GLY B 1 325 ? -5.547 -24.297 -8.227 1 66.94 325 GLY B C 1
ATOM 5491 O O . GLY B 1 325 ? -6.695 -24.141 -8.648 1 66.94 325 GLY B O 1
ATOM 5492 N N . ILE B 1 326 ? -5.043 -25.391 -8.07 1 72.31 326 ILE B N 1
ATOM 5493 C CA . ILE B 1 326 ? -5.941 -26.391 -7.48 1 72.31 326 ILE B CA 1
ATOM 5494 C C . ILE B 1 326 ? -5.508 -26.688 -6.047 1 72.31 326 ILE B C 1
ATOM 5496 O O . ILE B 1 326 ? -4.324 -26.891 -5.781 1 72.31 326 ILE B O 1
ATOM 5500 N N . LEU B 1 327 ? -6.398 -26.391 -5.297 1 71.38 327 LEU B N 1
ATOM 5501 C CA . LEU B 1 327 ? -6.109 -26.719 -3.908 1 71.38 327 LEU B CA 1
ATOM 5502 C C . LEU B 1 327 ? -6.289 -28.203 -3.656 1 71.38 327 LEU B C 1
ATOM 5504 O O . LEU B 1 327 ? -7.41 -28.719 -3.725 1 71.38 327 LEU B O 1
ATOM 5508 N N . ILE B 1 328 ? -5.137 -28.812 -3.561 1 79.69 328 ILE B N 1
ATOM 5509 C CA . ILE B 1 328 ? -5.18 -30.219 -3.15 1 79.69 328 ILE B CA 1
ATOM 5510 C C . ILE B 1 328 ? -5.41 -30.312 -1.644 1 79.69 328 ILE B C 1
ATOM 5512 O O . ILE B 1 328 ? -4.609 -29.812 -0.855 1 79.69 328 ILE B O 1
ATOM 5516 N N . PRO B 1 329 ? -6.449 -30.906 -1.337 1 80.56 329 PRO B N 1
ATOM 5517 C CA . PRO B 1 329 ? -6.711 -31 0.101 1 80.56 329 PRO B CA 1
ATOM 5518 C C . PRO B 1 329 ? -5.562 -31.656 0.866 1 80.56 329 PRO B C 1
ATOM 5520 O O . PRO B 1 329 ? -4.891 -32.531 0.337 1 80.56 329 PRO B O 1
ATOM 5523 N N . HIS B 1 330 ? -5.449 -31.219 2.053 1 77.06 330 HIS B N 1
ATOM 5524 C CA . HIS B 1 330 ? -4.367 -31.734 2.881 1 77.06 330 HIS B CA 1
ATOM 5525 C C . HIS B 1 330 ? -4.527 -33.219 3.137 1 77.06 330 HIS B C 1
ATOM 5527 O O . HIS B 1 330 ? -3.539 -33.938 3.24 1 77.06 330 HIS B O 1
ATOM 5533 N N . ASP B 1 331 ? -5.785 -33.625 3.17 1 80.19 331 ASP B N 1
ATOM 5534 C CA . ASP B 1 331 ? -6.062 -35.031 3.467 1 80.19 331 ASP B CA 1
ATOM 5535 C C . ASP B 1 331 ? -6.352 -35.812 2.188 1 80.19 331 ASP B C 1
ATOM 5537 O O . ASP B 1 331 ? -7.051 -36.844 2.221 1 80.19 331 ASP B O 1
ATOM 5541 N N . TYR B 1 332 ? -5.805 -35.406 1.191 1 85.38 332 TYR B N 1
ATOM 5542 C CA . TYR B 1 332 ? -6.047 -36.062 -0.095 1 85.38 332 TYR B CA 1
ATOM 5543 C C . TYR B 1 332 ? -5.531 -37.5 -0.094 1 85.38 332 TYR B C 1
ATOM 5545 O O . TYR B 1 332 ? -4.375 -37.75 0.254 1 85.38 332 TYR B O 1
ATOM 5553 N N . VAL B 1 333 ? -6.527 -38.406 -0.378 1 83.25 333 VAL B N 1
ATOM 5554 C CA . VAL B 1 333 ? -6.18 -39.781 -0.602 1 83.25 333 VAL B CA 1
ATOM 5555 C C . VAL B 1 333 ? -6.574 -40.219 -2.02 1 83.25 333 VAL B C 1
ATOM 5557 O O . VAL B 1 333 ? -7.762 -40.281 -2.34 1 83.25 333 VAL B O 1
ATOM 5560 N N . GLY B 1 334 ? -5.605 -40.406 -2.785 1 85.12 334 GLY B N 1
ATOM 5561 C CA . GLY B 1 334 ? -5.863 -40.688 -4.191 1 85.12 334 GLY B CA 1
ATOM 5562 C C . GLY B 1 334 ? -6.516 -42.031 -4.426 1 85.12 334 GLY B C 1
ATOM 5563 O O . GLY B 1 334 ? -6.098 -43.031 -3.846 1 85.12 334 GLY B O 1
ATOM 5564 N N . LYS B 1 335 ? -7.578 -42.125 -5.141 1 86.81 335 LYS B N 1
ATOM 5565 C CA . LYS B 1 335 ? -8.195 -43.344 -5.602 1 86.81 335 LYS B CA 1
ATOM 5566 C C . LYS B 1 335 ? -7.508 -43.875 -6.859 1 86.81 335 LYS B C 1
ATOM 5568 O O . LYS B 1 335 ? -6.961 -44.969 -6.867 1 86.81 335 LYS B O 1
ATOM 5573 N N . THR B 1 336 ? -7.52 -43.094 -7.84 1 91.75 336 THR B N 1
ATOM 5574 C CA . THR B 1 336 ? -6.891 -43.438 -9.109 1 91.75 336 THR B CA 1
ATOM 5575 C C . THR B 1 336 ? -5.574 -42.656 -9.281 1 91.75 336 THR B C 1
ATOM 5577 O O . THR B 1 336 ? -4.562 -43.25 -9.664 1 91.75 336 THR B O 1
ATOM 5580 N N . LEU B 1 337 ? -5.664 -41.375 -8.922 1 91.81 337 LEU B N 1
ATOM 5581 C CA . LEU B 1 337 ? -4.473 -40.562 -9.016 1 91.81 337 LEU B CA 1
ATOM 5582 C C . LEU B 1 337 ? -3.664 -40.594 -7.727 1 91.81 337 LEU B C 1
ATOM 5584 O O . LEU B 1 337 ? -4.082 -40.062 -6.707 1 91.81 337 LEU B O 1
ATOM 5588 N N . LYS B 1 338 ? -2.594 -41.219 -7.863 1 88.19 338 LYS B N 1
ATOM 5589 C CA . LYS B 1 338 ? -1.701 -41.281 -6.707 1 88.19 338 LYS B CA 1
ATOM 5590 C C . LYS B 1 338 ? -0.726 -40.094 -6.703 1 88.19 338 LYS B C 1
ATOM 5592 O O . LYS B 1 338 ? -0.099 -39.812 -7.723 1 88.19 338 LYS B O 1
ATOM 5597 N N . LEU B 1 339 ? -0.678 -39.469 -5.52 1 88.75 339 LEU B N 1
ATOM 5598 C CA . LEU B 1 339 ? 0.169 -38.281 -5.434 1 88.75 339 LEU B CA 1
ATOM 5599 C C . LEU B 1 339 ? 1.134 -38.375 -4.258 1 88.75 339 LEU B C 1
ATOM 5601 O O . LEU B 1 339 ? 0.796 -38.969 -3.221 1 88.75 339 LEU B O 1
ATOM 5605 N N . TRP B 1 340 ? 2.332 -37.906 -4.512 1 84.12 340 TRP B N 1
ATOM 5606 C CA . TRP B 1 340 ? 3.277 -37.562 -3.451 1 84.12 340 TRP B CA 1
ATOM 5607 C C . TRP B 1 340 ? 3.391 -36.062 -3.285 1 84.12 340 TRP B C 1
ATOM 5609 O O . TRP B 1 340 ? 3.49 -35.312 -4.27 1 84.12 340 TRP B O 1
ATOM 5619 N N . ARG B 1 341 ? 3.238 -35.625 -2.086 1 86.94 341 ARG B N 1
ATOM 5620 C CA . ARG B 1 341 ? 3.451 -34.219 -1.76 1 86.94 341 ARG B CA 1
ATOM 5621 C C . ARG B 1 341 ? 4.582 -34.062 -0.747 1 86.94 341 ARG B C 1
ATOM 5623 O O . ARG B 1 341 ? 4.488 -34.562 0.376 1 86.94 341 ARG B O 1
ATOM 5630 N N . LEU B 1 342 ? 5.668 -33.406 -1.109 1 83.81 342 LEU B N 1
ATOM 5631 C CA . LEU B 1 342 ? 6.852 -33.25 -0.271 1 83.81 342 LEU B CA 1
ATOM 5632 C C . LEU B 1 342 ? 7.074 -31.781 0.097 1 83.81 342 LEU B C 1
ATOM 5634 O O . LEU B 1 342 ? 7.145 -30.922 -0.781 1 83.81 342 LEU B O 1
ATOM 5638 N N . TYR B 1 343 ? 7.133 -31.5 1.387 1 83.31 343 TYR B N 1
ATOM 5639 C CA . TYR B 1 343 ? 7.363 -30.141 1.892 1 83.31 343 TYR B CA 1
ATOM 5640 C C . TYR B 1 343 ? 8.797 -29.984 2.375 1 83.31 343 TYR B C 1
ATOM 5642 O O . TYR B 1 343 ? 9.289 -30.781 3.166 1 83.31 343 TYR B O 1
ATOM 5650 N N . GLN B 1 344 ? 9.461 -29 1.869 1 78.88 344 GLN B N 1
ATOM 5651 C CA . GLN B 1 344 ? 10.82 -28.719 2.305 1 78.88 344 GLN B CA 1
ATOM 5652 C C . GLN B 1 344 ? 10.828 -27.891 3.586 1 78.88 344 GLN B C 1
ATOM 5654 O O . GLN B 1 344 ? 10.055 -26.938 3.721 1 78.88 344 GLN B O 1
ATOM 5659 N N . GLN B 1 345 ? 11.523 -28.297 4.613 1 75.19 345 GLN B N 1
ATOM 5660 C CA . GLN B 1 345 ? 11.688 -27.547 5.848 1 75.19 345 GLN B CA 1
ATOM 5661 C C . GLN B 1 345 ? 13.148 -27.188 6.082 1 75.19 345 GLN B C 1
ATOM 5663 O O . GLN B 1 345 ? 14.039 -28 5.863 1 75.19 345 GLN B O 1
ATOM 5668 N N . THR B 1 346 ? 13.43 -25.844 6.121 1 68.5 346 THR B N 1
ATOM 5669 C CA . THR B 1 346 ? 14.805 -25.406 6.355 1 68.5 346 THR B CA 1
ATOM 5670 C C . THR B 1 346 ? 15.156 -25.5 7.836 1 68.5 346 THR B C 1
ATOM 5672 O O . THR B 1 346 ? 14.305 -25.297 8.703 1 68.5 346 THR B O 1
ATOM 5675 N N . ASP B 1 347 ? 16.328 -26.188 8.148 1 57.41 347 ASP B N 1
ATOM 5676 C CA . ASP B 1 347 ? 16.844 -26.234 9.508 1 57.41 347 ASP B CA 1
ATOM 5677 C C . ASP B 1 347 ? 17.312 -24.859 9.961 1 57.41 347 ASP B C 1
ATOM 5679 O O . ASP B 1 347 ? 17.984 -24.141 9.211 1 57.41 347 ASP B O 1
ATOM 5683 N N . SER B 1 348 ? 16.594 -24.094 10.672 1 52.47 348 SER B N 1
ATOM 5684 C CA . SER B 1 348 ? 16.953 -22.781 11.203 1 52.47 348 SER B CA 1
ATOM 5685 C C . SER B 1 348 ? 18.438 -22.688 11.523 1 52.47 348 SER B C 1
ATOM 5687 O O . SER B 1 348 ? 18.984 -21.594 11.703 1 52.47 348 SER B O 1
ATOM 5689 N N . THR B 1 349 ? 19.156 -23.672 11.852 1 43.16 349 THR B N 1
ATOM 5690 C CA . THR B 1 349 ? 20.453 -23.625 12.516 1 43.16 349 THR B CA 1
ATOM 5691 C C . THR B 1 349 ? 21.578 -23.438 11.5 1 43.16 349 THR B C 1
ATOM 5693 O O . THR B 1 349 ? 22.75 -23.344 11.875 1 43.16 349 THR B O 1
ATOM 5696 N N . VAL B 1 350 ? 21.453 -23.578 10.297 1 38.19 350 VAL B N 1
ATOM 5697 C CA . VAL B 1 350 ? 22.672 -23.594 9.516 1 38.19 350 VAL B CA 1
ATOM 5698 C C . VAL B 1 350 ? 23 -22.203 9.008 1 38.19 350 VAL B C 1
ATOM 5700 O O . VAL B 1 350 ? 22.203 -21.594 8.281 1 38.19 350 VAL B O 1
ATOM 5703 N N . SER B 1 351 ? 23.812 -21.453 9.625 1 39.75 351 SER B N 1
ATOM 5704 C CA . SER B 1 351 ? 24.391 -20.156 9.281 1 39.75 351 SER B CA 1
ATOM 5705 C C . SER B 1 351 ? 25.141 -20.219 7.957 1 39.75 351 SER B C 1
ATOM 5707 O O . SER B 1 351 ? 25.906 -21.141 7.711 1 39.75 351 SER B O 1
ATOM 5709 N N . PRO B 1 352 ? 24.797 -19.453 7 1 39.81 352 PRO B N 1
ATOM 5710 C CA . PRO B 1 352 ? 25.469 -19.469 5.699 1 39.81 352 PRO B CA 1
ATOM 5711 C C . PRO B 1 352 ? 26.969 -19.203 5.805 1 39.81 352 PRO B C 1
ATOM 5713 O O . PRO B 1 352 ? 27.391 -18.391 6.625 1 39.81 352 PRO B O 1
ATOM 5716 N N . GLU B 1 353 ? 27.75 -20.078 5.445 1 33 353 GLU B N 1
ATOM 5717 C CA . GLU B 1 353 ? 29.109 -19.703 5.031 1 33 353 GLU B CA 1
ATOM 5718 C C . GLU B 1 353 ? 29.078 -18.859 3.76 1 33 353 GLU B C 1
ATOM 5720 O O . GLU B 1 353 ? 28.969 -19.391 2.654 1 33 353 GLU B O 1
ATOM 5725 N N . VAL B 1 354 ? 28.406 -17.828 3.664 1 38.78 354 VAL B N 1
ATOM 5726 C CA . VAL B 1 354 ? 28.547 -16.922 2.529 1 38.78 354 VAL B CA 1
ATOM 5727 C C . VAL B 1 354 ? 30.016 -16.5 2.379 1 38.78 354 VAL B C 1
ATOM 5729 O O . VAL B 1 354 ? 30.609 -15.969 3.316 1 38.78 354 VAL B O 1
ATOM 5732 N N . LYS B 1 355 ? 30.703 -16.938 1.457 1 31.19 355 LYS B N 1
ATOM 5733 C CA . LYS B 1 355 ? 32.062 -16.484 1.175 1 31.19 355 LYS B CA 1
ATOM 5734 C C . LYS B 1 355 ? 32.062 -15.031 0.714 1 31.19 355 LYS B C 1
ATOM 5736 O O . LYS B 1 355 ? 31.438 -14.688 -0.297 1 31.19 355 LYS B O 1
ATOM 5741 N N . ASN B 1 356 ? 32.156 -14.086 1.553 1 29.48 356 ASN B N 1
ATOM 5742 C CA . ASN B 1 356 ? 32.469 -12.68 1.287 1 29.48 356 ASN B CA 1
ATOM 5743 C C . ASN B 1 356 ? 33.75 -12.523 0.46 1 29.48 356 ASN B C 1
ATOM 5745 O O . ASN B 1 356 ? 34.812 -13 0.858 1 29.48 356 ASN B O 1
ATOM 5749 N N . LYS B 1 357 ? 33.719 -12.523 -0.869 1 28.53 357 LYS B N 1
ATOM 5750 C CA . LYS B 1 357 ? 34.969 -12.125 -1.512 1 28.53 357 LYS B CA 1
ATOM 5751 C C . LYS B 1 357 ? 35.531 -10.844 -0.901 1 28.53 357 LYS B C 1
ATOM 5753 O O . LYS B 1 357 ? 34.812 -9.836 -0.825 1 28.53 357 LYS B O 1
ATOM 5758 N N . GLU B 1 358 ? 36.656 -10.875 -0.112 1 22.83 358 GLU B N 1
ATOM 5759 C CA . GLU B 1 358 ? 37.625 -9.797 0.104 1 22.83 358 GLU B CA 1
ATOM 5760 C C . GLU B 1 358 ? 38.094 -9.211 -1.221 1 22.83 358 GLU B C 1
ATOM 5762 O O . GLU B 1 358 ? 38.406 -9.953 -2.16 1 22.83 358 GLU B O 1
#

Sequence (716 aa):
MLRHPVDPKNFSLIQSIDDIARANQLPITENKTQELLLEKLTSSLREHVAHGARLHGFRTQSMFAHVAAAMGECLIIKEEDGGAFFDIAGDLKQPDFRIVTRQHGRMLVEVKNFYQKKPHKKYTIKGKYLHSLKEYAKLNEIPLKIAIYWARWGCWTLLEANRLDVNTPTIEITMDYAFKHNEMSLLGDHMIGTVPPLSLRVYADKDKPRNLSANGKTLFTVKKACVCADDIEVVDPLEERITWFLILNGTWNDIFEYASVTDNLLNYLDMQLRPELPNDEASNQEPFTIIGTMSQMISNQYKLSTSPNGPITSLIPNQQPDEFGILIPHDYVGKTLKLWRLYQQTDSTVSPEVKNKEMLRHPVDPKNFSLIQSIDDIARANQLPITENKTQELLLEKLTSSLREHVAHGARLHGFRTQSMFAHVAAAMGECLIIKEEDGGAFFDIAGDLKQPDFRIVTRQHGRMLVEVKNFYQKKPHKKYTIKGKYLHSLKEYAKLNEIPLKIAIYWARWGCWTLLEANRLDVNTPTIEITMDYAFKHNEMSLLGDHMIGTVPPLSLRVYADKDKPRNLSANGKTLFTVKKACVCADDIEVVDPLEERITWFLILNGTWNDIFEYASVTDNLLNYLDMQLRPELPNDEASNQEPFTIIGTMSQMISNQYKLSTSPNGPITSLIPNQQPDEFGILIPHDYVGKTLKLWRLYQQTDSTVSPEVKNKE

Solvent-accessible surface area (backbone atoms only — not comparable to full-atom values): 38771 Å² total; per-residue (Å²): 59,30,64,53,74,70,62,87,80,38,55,67,56,49,48,52,49,43,51,54,21,54,75,65,73,35,43,64,77,39,66,72,40,45,54,54,50,48,50,52,50,49,52,50,49,50,54,45,68,68,36,58,68,60,48,51,47,50,29,48,47,46,46,48,54,38,35,40,34,23,45,62,28,48,46,32,40,32,33,49,59,24,59,54,39,31,26,60,82,62,65,70,38,68,40,46,29,37,35,30,31,75,82,70,47,58,34,31,32,33,70,44,77,43,70,59,90,51,92,82,60,58,48,72,45,48,8,69,59,49,44,22,34,50,51,44,23,59,74,68,71,34,55,47,31,37,32,38,32,38,55,78,76,49,40,75,30,25,32,60,44,86,70,54,68,50,89,34,71,62,36,76,45,43,66,68,59,40,60,67,47,24,45,44,35,70,38,44,33,30,35,37,21,30,48,64,37,38,29,45,36,37,28,40,30,83,92,47,70,30,54,51,42,96,85,70,48,61,70,62,47,79,62,48,75,47,47,23,33,61,86,36,76,45,75,53,67,67,55,35,52,50,49,51,49,43,69,74,34,39,56,63,69,41,78,44,78,42,70,46,66,56,96,57,27,55,47,32,41,32,43,33,38,31,56,76,65,70,81,72,85,74,76,84,63,82,64,62,41,74,31,48,36,51,53,30,26,29,46,47,46,52,43,46,66,16,23,71,82,66,61,69,40,42,66,64,61,91,67,47,25,55,69,58,35,74,79,75,57,91,80,67,72,57,85,66,57,53,74,43,78,47,69,63,76,56,72,87,77,73,74,71,84,70,80,73,81,127,58,30,65,53,74,70,62,88,79,38,55,67,56,49,48,53,49,44,51,55,22,54,76,64,73,35,43,64,77,40,66,72,41,45,54,54,50,48,52,51,49,48,52,50,50,51,52,45,67,67,36,58,68,59,48,51,45,50,29,48,47,47,46,51,54,38,35,39,36,22,46,63,28,47,48,34,40,33,33,48,61,23,58,55,41,33,26,59,82,63,65,68,38,68,40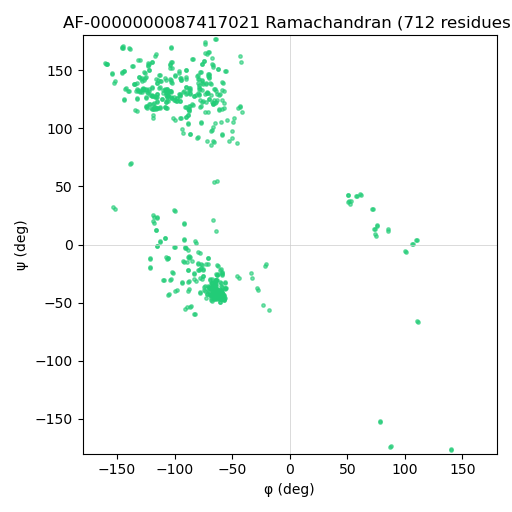,48,30,37,34,30,32,76,82,72,46,60,36,32,32,32,70,44,77,44,71,57,89,49,91,82,60,59,46,72,44,49,8,69,60,51,45,23,36,49,51,42,23,57,74,68,71,35,53,48,30,38,32,39,32,38,55,77,75,48,39,75,30,24,31,61,45,85,70,54,68,51,89,35,72,63,35,76,45,45,67,68,59,40,60,68,47,23,44,43,35,72,37,44,34,31,36,36,22,31,49,65,35,39,30,46,36,39,28,39,31,84,91,47,68,30,54,52,42,96,85,70,50,61,69,63,47,81,62,47,76,48,46,24,34,60,86,36,75,46,74,52,67,68,55,36,52,50,48,52,49,44,68,75,33,39,57,62,69,41,77,45,80,42,73,46,65,56,96,57,27,54,47,32,41,34,43,32,38,31,56,76,66,72,84,72,85,72,76,84,63,81,66,61,42,76,31,46,37,51,53,31,25,28,46,46,48,50,44,46,65,16,23,71,82,67,62,70,40,42,64,65,60,88,66,46,26,56,70,58,32,73,80,72,58,90,81,67,73,59,85,66,57,52,74,43,79,47,71,62,76,56,72,88,77,71,72,70,82,70,80,72,84,127

Foldseek 3Di:
DFDDDPPPVCVLVVVLLVVVCVVVVHDSPDPVSVVVSVVVVVVVVVVQVVPVVNLVFLLQLQLVQLLLVQLPFWDDKDQFQDDDDDDDPPQADAAGIWTQGDPPGIAGEHEEEDEDPDDWDWDKDFLSNLVRHVVVCVVVVHWYWYWYQHPVVLDIFIAGSVLWDSPDRMTTDTPVNRVLRGDCCSSNKWWKKWFDKKKKKWFFDPVDDFAADPVRDTDTDTDDIFIAHPNHTDDPPLVRVVSVLCVQQFAFDDWDWDWDDDPRGTGMIMIITHHPDDPPPDDPDDRIDTRGMSSSSLSSQQCCQQPVPNDGNDSHGPDTSNVSHRHDDPPDDDDRIDMDIGRDDHDPPDRDPRPPPD/DFDDDPDPVCVLVVVLLVVVCVVVVHDSPDPVSVVVSVVVVVVVVVVQVVPVVNLVFLLQLQLVQLLLVQLPFWPDKAQFQDDDDDDDPPQADAAGIWTQGDPPGIAGEHEEEDEDPDDWDWDKDFLSNLVSHVVVCVVVVHWYWYWYQHPVVLDIFIAGSVLWDSPARMTTHTPVNRVLRGDCCSSNKWWKKWFDKKKKKWFFDPVDDFAADPVRDTDTDTDDIFIAHPNHTDDPPLVRVVSVLCVQQFAFDDWDWDWDDDPRGTGMIMIITHHPDDPPPDPPDDRMDTRGMSSSSLSSQQCCQQPVPNDGNDSHGPDTSNVSHRHDDPPDDDDRIDMDIGRDDHDPPDRDPRPDDD

Radius of gyration: 33.22 Å; Cα contacts (8 Å, |Δi|>4): 1364; chains: 2; bounding box: 71×120×83 Å

Organism: NCBI:txid2527985